Protein AF-0000000068227937 (afdb_homodimer)

Nearest PDB structures (foldseek):
  5ful-assembly1_A  TM=8.816E-01  e=3.698E-36  Mus musculus
  6sq3-assembly1_B  TM=8.822E-01  e=3.424E-33  Mus musculus
  5dst-assembly5_J  TM=8.594E-01  e=1.042E-31  Homo sapiens
  8dur-assembly2_B  TM=8.527E-01  e=2.329E-32  Naegleria fowleri
  6cu3-assembly3_C  TM=8.423E-01  e=3.794E-30  Naegleria fowleri

Structure (mmCIF, N/CA/C/O backbone):
data_AF-0000000068227937-model_v1
#
loop_
_entity.id
_entity.type
_entity.pdbx_description
1 polymer 'type I protein arginine methyltransferase'
#
loop_
_atom_site.group_PDB
_atom_site.id
_atom_site.type_symbol
_atom_site.label_atom_id
_atom_site.label_alt_id
_atom_site.label_comp_id
_atom_site.label_asym_id
_atom_site.label_entity_id
_atom_site.label_seq_id
_atom_site.pdbx_PDB_ins_code
_atom_site.Cartn_x
_atom_site.Cartn_y
_atom_site.Cartn_z
_atom_site.occupancy
_atom_site.B_iso_or_equiv
_atom_site.auth_seq_id
_atom_site.auth_comp_id
_atom_site.auth_asym_id
_atom_site.auth_atom_id
_atom_site.pdbx_PDB_model_num
ATOM 1 N N . MET A 1 1 ? -28.562 14.109 -34.844 1 21.22 1 MET A N 1
ATOM 2 C CA . MET A 1 1 ? -28.25 14.953 -33.688 1 21.22 1 MET A CA 1
ATOM 3 C C . MET A 1 1 ? -26.969 14.477 -33 1 21.22 1 MET A C 1
ATOM 5 O O . MET A 1 1 ? -26.875 13.312 -32.625 1 21.22 1 MET A O 1
ATOM 9 N N . GLU A 1 2 ? -25.75 14.891 -33.312 1 23.48 2 GLU A N 1
ATOM 10 C CA . GLU A 1 2 ? -24.375 14.461 -33.062 1 23.48 2 GLU A CA 1
ATOM 11 C C . GLU A 1 2 ? -24.016 14.5 -31.594 1 23.48 2 GLU A C 1
ATOM 13 O O . GLU A 1 2 ? -24.094 15.547 -30.953 1 23.48 2 GLU A O 1
ATOM 18 N N . VAL A 1 3 ? -24.453 13.461 -30.797 1 27.36 3 VAL A N 1
ATOM 19 C CA . VAL A 1 3 ? -24.312 13.398 -29.344 1 27.36 3 VAL A CA 1
ATOM 20 C C . VAL A 1 3 ? -22.875 13.711 -28.953 1 27.36 3 VAL A C 1
ATOM 22 O O . VAL A 1 3 ? -21.938 13.008 -29.359 1 27.36 3 VAL A O 1
ATOM 25 N N . ASP A 1 4 ? -22.453 14.938 -28.844 1 30.12 4 ASP A N 1
ATOM 26 C CA . ASP A 1 4 ? -21.141 15.438 -28.484 1 30.12 4 ASP A CA 1
ATOM 27 C C . ASP A 1 4 ? -20.594 14.734 -27.234 1 30.12 4 ASP A C 1
ATOM 29 O O . ASP A 1 4 ? -21.172 14.859 -26.156 1 30.12 4 ASP A O 1
ATOM 33 N N . SER A 1 5 ? -20.109 13.438 -27.172 1 32.94 5 SER A N 1
ATOM 34 C CA . SER A 1 5 ? -19.484 12.375 -26.391 1 32.94 5 SER A CA 1
ATOM 35 C C . SER A 1 5 ? -18.297 12.906 -25.609 1 32.94 5 SER A C 1
ATOM 37 O O . SER A 1 5 ? -17.141 12.648 -25.953 1 32.94 5 SER A O 1
ATOM 39 N N . VAL A 1 6 ? -18.25 14.148 -25.266 1 34.19 6 VAL A N 1
ATOM 40 C CA . VAL A 1 6 ? -17.219 14.797 -24.438 1 34.19 6 VAL A CA 1
ATOM 41 C C . VAL A 1 6 ? -16.875 13.898 -23.25 1 34.19 6 VAL A C 1
ATOM 43 O O . VAL A 1 6 ? -17.719 13.148 -22.766 1 34.19 6 VAL A O 1
ATOM 46 N N . ASP A 1 7 ? -15.375 13.953 -22.375 1 37.34 7 ASP A N 1
ATOM 47 C CA . ASP A 1 7 ? -14.336 13.312 -21.578 1 37.34 7 ASP A CA 1
ATOM 48 C C . ASP A 1 7 ? -14.797 13.086 -20.156 1 37.34 7 ASP A C 1
ATOM 50 O O . ASP A 1 7 ? -14.531 13.898 -19.266 1 37.34 7 ASP A O 1
ATOM 54 N N . ASN A 1 8 ? -15.75 12.789 -19.641 1 41 8 ASN A N 1
ATOM 55 C CA . ASN A 1 8 ? -16.328 12.32 -18.391 1 41 8 ASN A CA 1
ATOM 56 C C . ASN A 1 8 ? -15.492 11.219 -17.75 1 41 8 ASN A C 1
ATOM 58 O O . ASN A 1 8 ? -15.469 11.078 -16.531 1 41 8 ASN A O 1
ATOM 62 N N . SER A 1 9 ? -14.82 10.5 -18.531 1 44.72 9 SER A N 1
ATOM 63 C CA . SER A 1 9 ? -13.961 9.43 -18.031 1 44.72 9 SER A CA 1
ATOM 64 C C . SER A 1 9 ? -12.789 10 -17.25 1 44.72 9 SER A C 1
ATOM 66 O O . SER A 1 9 ? -12.414 9.469 -16.203 1 44.72 9 SER A O 1
ATOM 68 N N . ASP A 1 10 ? -12.219 11.102 -17.75 1 44.78 10 ASP A N 1
ATOM 69 C CA . ASP A 1 10 ? -11.07 11.719 -17.094 1 44.78 10 ASP A CA 1
ATOM 70 C C . ASP A 1 10 ? -11.477 12.367 -15.773 1 44.78 10 ASP A C 1
ATOM 72 O O . ASP A 1 10 ? -10.758 12.258 -14.773 1 44.78 10 ASP A O 1
ATOM 76 N N . MET A 1 11 ? -12.648 13.047 -15.766 1 45.34 11 MET A N 1
ATOM 77 C CA . MET A 1 11 ? -13.156 13.664 -14.547 1 45.34 11 MET A CA 1
ATOM 78 C C . MET A 1 11 ? -13.484 12.609 -13.5 1 45.34 11 MET A C 1
ATOM 80 O O . MET A 1 11 ? -13.203 12.789 -12.312 1 45.34 11 MET A O 1
ATOM 84 N N . TYR A 1 12 ? -14 11.484 -14.047 1 44.72 12 TYR A N 1
ATOM 85 C CA . TYR A 1 12 ? -14.367 10.398 -13.148 1 44.72 12 TYR A CA 1
ATOM 86 C C . TYR A 1 12 ? -13.125 9.758 -12.539 1 44.72 12 TYR A C 1
ATOM 88 O O . TYR A 1 12 ? -13.094 9.477 -11.344 1 44.72 12 TYR A O 1
ATOM 96 N N . PHE A 1 13 ? -12.148 9.562 -13.383 1 44.62 13 PHE A N 1
ATOM 97 C CA . PHE A 1 13 ? -10.906 9 -12.883 1 44.62 13 PHE A CA 1
ATOM 98 C C . PHE A 1 13 ? -10.242 9.945 -11.891 1 44.62 13 PHE A C 1
ATOM 100 O O . PHE A 1 13 ? -9.75 9.523 -10.844 1 44.62 13 PHE A O 1
ATOM 107 N N . GLN A 1 14 ? -10.164 11.266 -12.234 1 53.16 14 GLN A N 1
ATOM 108 C CA . GLN A 1 14 ? -9.602 12.234 -11.305 1 53.16 14 GLN A CA 1
ATOM 109 C C . GLN A 1 14 ? -10.391 12.266 -9.992 1 53.16 14 GLN A C 1
ATOM 111 O O . GLN A 1 14 ? -9.805 12.32 -8.914 1 53.16 14 GLN A O 1
ATOM 116 N N . SER A 1 15 ? -11.695 11.812 -10.234 1 64.44 15 SER A N 1
ATOM 117 C CA . SER A 1 15 ? -12.602 11.852 -9.094 1 64.44 15 SER A CA 1
ATOM 118 C C . SER A 1 15 ? -12.391 10.641 -8.188 1 64.44 15 SER A C 1
ATOM 120 O O . SER A 1 15 ? -12.328 10.781 -6.961 1 64.44 15 SER A O 1
ATOM 122 N N . TYR A 1 16 ? -12.07 9.523 -8.867 1 64.31 16 TYR A N 1
ATOM 123 C CA . TYR A 1 16 ? -11.875 8.328 -8.055 1 64.31 16 TYR A CA 1
ATOM 124 C C . TYR A 1 16 ? -10.531 8.367 -7.332 1 64.31 16 TYR A C 1
ATOM 126 O O . TYR A 1 16 ? -10.445 8.031 -6.148 1 64.31 16 TYR A O 1
ATOM 134 N N . GLU A 1 17 ? -9.531 8.773 -8.047 1 70.31 17 GLU A N 1
ATOM 135 C CA . GLU A 1 17 ? -8.219 8.906 -7.426 1 70.31 17 GLU A CA 1
ATOM 136 C C . GLU A 1 17 ? -8.258 9.875 -6.25 1 70.31 17 GLU A C 1
ATOM 138 O O . GLU A 1 17 ? -7.637 9.625 -5.215 1 70.31 17 GLU A O 1
ATOM 143 N N . ASP A 1 18 ? -9.086 10.703 -6.457 1 82.69 18 ASP A N 1
ATOM 144 C CA . ASP A 1 18 ? -9.234 11.688 -5.391 1 82.69 18 ASP A CA 1
ATOM 145 C C . ASP A 1 18 ? -9.914 11.07 -4.172 1 82.69 18 ASP A C 1
ATOM 147 O O . ASP A 1 18 ? -9.492 11.305 -3.035 1 82.69 18 ASP A O 1
ATOM 151 N N . LEU A 1 19 ? -10.867 10.188 -4.465 1 90.62 19 LEU A N 1
ATOM 152 C CA . LEU A 1 19 ? -11.586 9.562 -3.357 1 90.62 19 LEU A CA 1
ATOM 153 C C . LEU A 1 19 ? -10.664 8.633 -2.576 1 90.62 19 LEU A C 1
ATOM 155 O O . LEU A 1 19 ? -10.695 8.602 -1.345 1 90.62 19 LEU A O 1
ATOM 159 N N . GLU A 1 20 ? -9.82 7.992 -3.322 1 90.88 20 GLU A N 1
ATOM 160 C CA . GLU A 1 20 ? -8.914 7.047 -2.678 1 90.88 20 GLU A CA 1
ATOM 161 C C . GLU A 1 20 ? -7.875 7.773 -1.826 1 90.88 20 GLU A C 1
ATOM 163 O O . GLU A 1 20 ? -7.477 7.277 -0.768 1 90.88 20 GLU A O 1
ATOM 168 N N . ILE A 1 21 ? -7.5 8.875 -2.254 1 91.44 21 ILE A N 1
ATOM 169 C CA . ILE A 1 21 ? -6.535 9.672 -1.502 1 91.44 21 ILE A CA 1
ATOM 170 C C . ILE A 1 21 ? -7.168 10.148 -0.195 1 91.44 21 ILE A C 1
ATOM 172 O O . ILE A 1 21 ? -6.551 10.055 0.869 1 91.44 21 ILE A O 1
ATOM 176 N N . HIS A 1 22 ? -8.336 10.609 -0.252 1 95 22 HIS A N 1
ATOM 177 C CA . HIS A 1 22 ? -9.016 11.078 0.951 1 95 22 HIS A CA 1
ATOM 178 C C . HIS A 1 22 ? -9.336 9.914 1.885 1 95 22 HIS A C 1
ATOM 180 O O . HIS A 1 22 ? -9.289 10.062 3.107 1 95 22 HIS A O 1
ATOM 186 N N . LYS A 1 23 ? -9.711 8.773 1.272 1 95.94 23 LYS A N 1
ATOM 187 C CA . LYS A 1 23 ? -9.914 7.578 2.088 1 95.94 23 LYS A CA 1
ATOM 188 C C . LYS A 1 23 ? -8.664 7.25 2.9 1 95.94 23 LYS A C 1
ATOM 190 O O . LYS A 1 23 ? -8.75 6.992 4.102 1 95.94 23 LYS A O 1
ATOM 195 N N . LEU A 1 24 ? -7.582 7.32 2.25 1 94.94 24 LEU A N 1
ATOM 196 C CA . LEU A 1 24 ? -6.305 7.043 2.9 1 94.94 24 LEU A CA 1
ATOM 197 C C . LEU A 1 24 ? -6.062 8.016 4.051 1 94.94 24 LEU A C 1
ATOM 199 O O . LEU A 1 24 ? -5.68 7.598 5.148 1 94.94 24 LEU A O 1
ATOM 203 N N . MET A 1 25 ? -6.328 9.266 3.852 1 95.94 25 MET A N 1
ATOM 204 C CA . MET A 1 25 ? -6.086 10.289 4.867 1 95.94 25 MET A CA 1
ATOM 205 C C . MET A 1 25 ? -7.059 10.141 6.031 1 95.94 25 MET A C 1
ATOM 207 O O . MET A 1 25 ? -6.668 10.266 7.191 1 95.94 25 MET A O 1
ATOM 211 N N . LEU A 1 26 ? -8.273 9.898 5.734 1 97.75 26 LEU A N 1
ATOM 212 C CA . LEU A 1 26 ? -9.32 9.805 6.746 1 97.75 26 LEU A CA 1
ATOM 213 C C . LEU A 1 26 ? -9.117 8.562 7.617 1 97.75 26 LEU A C 1
ATOM 215 O O . LEU A 1 26 ? -9.555 8.531 8.773 1 97.75 26 LEU A O 1
ATOM 219 N N . LYS A 1 27 ? -8.406 7.574 7.066 1 96.88 27 LYS A N 1
ATOM 220 C CA . LYS A 1 27 ? -8.148 6.355 7.828 1 96.88 27 LYS A CA 1
ATOM 221 C C . LYS A 1 27 ? -6.898 6.5 8.688 1 96.88 27 LYS A C 1
ATOM 223 O O . LYS A 1 27 ? -6.598 5.629 9.508 1 96.88 27 LYS A O 1
ATOM 228 N N . ASP A 1 28 ? -6.188 7.547 8.57 1 97.75 28 ASP A N 1
ATOM 229 C CA . ASP A 1 28 ? -5.012 7.84 9.391 1 97.75 28 ASP A CA 1
ATOM 230 C C . ASP A 1 28 ? -5.422 8.383 10.758 1 97.75 28 ASP A C 1
ATOM 232 O O . ASP A 1 28 ? -5.523 9.594 10.945 1 97.75 28 ASP A O 1
ATOM 236 N N . SER A 1 29 ? -5.543 7.48 11.68 1 96.88 29 SER A N 1
ATOM 237 C CA . SER A 1 29 ? -6.059 7.859 12.992 1 96.88 29 SER A CA 1
ATOM 238 C C . SER A 1 29 ? -5.074 8.75 13.734 1 96.88 29 SER A C 1
ATOM 240 O O . SER A 1 29 ? -5.48 9.609 14.523 1 96.88 29 SER A O 1
ATOM 242 N N . MET A 1 30 ? -3.789 8.586 13.5 1 97.69 30 MET A N 1
ATOM 243 C CA . MET A 1 30 ? -2.793 9.422 14.172 1 97.69 30 MET A CA 1
ATOM 244 C C . MET A 1 30 ? -2.947 10.883 13.758 1 97.69 30 MET A C 1
ATOM 246 O O . MET A 1 30 ? -2.918 11.773 14.602 1 97.69 30 MET A O 1
ATOM 250 N N . ARG A 1 31 ? -3.096 11.055 12.5 1 97.88 31 ARG A N 1
ATOM 251 C CA . ARG A 1 31 ? -3.336 12.391 11.969 1 97.88 31 ARG A CA 1
ATOM 252 C C . ARG A 1 31 ? -4.617 12.992 12.539 1 97.88 31 ARG A C 1
ATOM 254 O O . ARG A 1 31 ? -4.602 14.094 13.094 1 97.88 31 ARG A O 1
ATOM 261 N N . ASN A 1 32 ? -5.73 12.258 12.43 1 98.25 32 ASN A N 1
ATOM 262 C CA . ASN A 1 32 ? -7.039 12.75 12.836 1 98.25 32 ASN A CA 1
ATOM 263 C C . ASN A 1 32 ? -7.074 13.086 14.32 1 98.25 32 ASN A C 1
ATOM 265 O O . ASN A 1 32 ? -7.551 14.156 14.711 1 98.25 32 ASN A O 1
ATOM 269 N N . ASN A 1 33 ? -6.5 12.25 15.086 1 97.88 33 ASN A N 1
ATOM 270 C CA . ASN A 1 33 ? -6.562 12.414 16.531 1 97.88 33 ASN A CA 1
ATOM 271 C C . ASN A 1 33 ? -5.668 13.555 17 1 97.88 33 ASN A C 1
ATOM 273 O O . ASN A 1 33 ? -5.98 14.227 17.984 1 97.88 33 ASN A O 1
ATOM 277 N N . ALA A 1 34 ? -4.574 13.734 16.312 1 98.38 34 ALA A N 1
ATOM 278 C CA . ALA A 1 34 ? -3.723 14.867 16.672 1 98.38 34 ALA A CA 1
ATOM 279 C C . ALA A 1 34 ? -4.453 16.188 16.469 1 98.38 34 ALA A C 1
ATOM 281 O O . ALA A 1 34 ? -4.453 17.047 17.344 1 98.38 34 ALA A O 1
ATOM 282 N N . TYR A 1 35 ? -5.094 16.359 15.367 1 98.62 35 TYR A N 1
ATOM 283 C CA . TYR A 1 35 ? -5.863 17.578 15.094 1 98.62 35 TYR A CA 1
ATOM 284 C C . TYR A 1 35 ? -7.02 17.719 16.078 1 98.62 35 TYR A C 1
ATOM 286 O O . TYR A 1 35 ? -7.242 18.797 16.641 1 98.62 35 TYR A O 1
ATOM 294 N N . ARG A 1 36 ? -7.742 16.641 16.25 1 98.44 36 ARG A N 1
ATOM 295 C CA . ARG A 1 36 ? -8.891 16.672 17.156 1 98.44 36 ARG A CA 1
ATOM 296 C C . ARG A 1 36 ? -8.469 17.062 18.562 1 98.44 36 ARG A C 1
ATOM 298 O O . ARG A 1 36 ? -9.07 17.938 19.172 1 98.44 36 ARG A O 1
ATOM 305 N N . LYS A 1 37 ? -7.41 16.391 19.047 1 97.31 37 LYS A N 1
ATOM 306 C CA . LYS A 1 37 ? -6.91 16.688 20.391 1 97.31 37 LYS A CA 1
ATOM 307 C C . LYS A 1 37 ? -6.465 18.141 20.516 1 97.31 37 LYS A C 1
ATOM 309 O O . LYS A 1 37 ? -6.781 18.812 21.484 1 97.31 37 LYS A O 1
ATOM 314 N N . ALA A 1 38 ? -5.727 18.594 19.547 1 97.88 38 ALA A N 1
ATOM 315 C CA . ALA A 1 38 ? -5.246 19.969 19.562 1 97.88 38 ALA A CA 1
ATOM 316 C C . ALA A 1 38 ? -6.41 20.953 19.625 1 97.88 38 ALA A C 1
ATOM 318 O O . ALA A 1 38 ? -6.355 21.953 20.359 1 97.88 38 ALA A O 1
ATOM 319 N N . ILE A 1 39 ? -7.43 20.703 18.859 1 97.94 39 ILE A N 1
ATOM 320 C CA . ILE A 1 39 ? -8.586 21.594 18.781 1 97.94 39 ILE A CA 1
ATOM 321 C C . ILE A 1 39 ? -9.359 21.547 20.109 1 97.94 39 ILE A C 1
ATOM 323 O O . ILE A 1 39 ? -9.75 22.578 20.641 1 97.94 39 ILE A O 1
ATOM 327 N N . ILE A 1 40 ? -9.508 20.375 20.688 1 96.56 40 ILE A N 1
ATOM 328 C CA . ILE A 1 40 ? -10.195 20.219 21.969 1 96.56 40 ILE A CA 1
ATOM 329 C C . ILE A 1 40 ? -9.398 20.922 23.078 1 96.56 40 ILE A C 1
ATOM 331 O O . ILE A 1 40 ? -9.969 21.641 23.891 1 96.56 40 ILE A O 1
ATOM 335 N N . ASP A 1 41 ? -8.094 20.719 23.031 1 95.25 41 ASP A N 1
ATOM 336 C CA . ASP A 1 41 ? -7.223 21.297 24.031 1 95.25 41 ASP A CA 1
ATOM 337 C C . ASP A 1 41 ? -7.281 22.828 23.984 1 95.25 41 ASP A C 1
ATOM 339 O O . ASP A 1 41 ? -6.957 23.5 24.969 1 95.25 41 ASP A O 1
ATOM 343 N N . ASN A 1 42 ? -7.699 23.391 22.891 1 95.94 42 ASN A N 1
ATOM 344 C CA . ASN A 1 42 ? -7.766 24.844 22.734 1 95.94 42 ASN A CA 1
ATOM 345 C C . ASN A 1 42 ? -9.203 25.328 22.594 1 95.94 42 ASN A C 1
ATOM 347 O O . ASN A 1 42 ? -9.461 26.328 21.922 1 95.94 42 ASN A O 1
ATOM 351 N N . GLN A 1 43 ? -10.055 24.578 23.125 1 95.88 43 GLN A N 1
ATOM 352 C CA . GLN A 1 43 ? -11.477 24.859 23.031 1 95.88 43 GLN A CA 1
ATOM 353 C C . GLN A 1 43 ? -11.797 26.281 23.5 1 95.88 43 GLN A C 1
ATOM 355 O O . GLN A 1 43 ? -12.641 26.969 22.922 1 95.88 43 GLN A O 1
ATOM 360 N N . GLU A 1 44 ? -11.156 26.75 24.516 1 93.5 44 GLU A N 1
ATOM 361 C CA . GLU A 1 44 ? -11.43 28.062 25.094 1 93.5 44 GLU A CA 1
ATOM 362 C C . GLU A 1 44 ? -11.117 29.172 24.094 1 93.5 44 GLU A C 1
ATOM 364 O O . GLU A 1 44 ? -11.773 30.219 24.094 1 93.5 44 GLU A O 1
ATOM 369 N N . ASP A 1 45 ? -10.258 28.906 23.234 1 94.56 45 ASP A N 1
ATOM 370 C CA . ASP A 1 45 ? -9.836 29.906 22.25 1 94.56 45 ASP A CA 1
ATOM 371 C C . ASP A 1 45 ? -10.641 29.781 20.953 1 94.56 45 ASP A C 1
ATOM 373 O O . ASP A 1 45 ? -10.547 30.641 20.078 1 94.56 45 ASP A O 1
ATOM 377 N N . LEU A 1 46 ? -11.477 28.734 20.859 1 97.25 46 LEU A N 1
ATOM 378 C CA . LEU A 1 46 ? -12.188 28.484 19.625 1 97.25 46 LEU A CA 1
ATOM 379 C C . LEU A 1 46 ? -13.695 28.656 19.812 1 97.25 46 LEU A C 1
ATOM 381 O O . LEU A 1 46 ? -14.414 28.984 18.875 1 97.25 46 LEU A O 1
ATOM 385 N N . LYS A 1 47 ? -14.125 28.422 21.062 1 97.81 47 LYS A N 1
ATOM 386 C CA . LYS A 1 47 ? -15.555 28.531 21.359 1 97.81 47 LYS A CA 1
ATOM 387 C C . LYS A 1 47 ? -16.047 29.953 21.109 1 97.81 47 LYS A C 1
ATOM 389 O O . LYS A 1 47 ? -15.445 30.922 21.578 1 97.81 47 LYS A O 1
ATOM 394 N N . GLY A 1 48 ? -17.109 30.047 20.359 1 98.44 48 GLY A N 1
ATOM 395 C CA . GLY A 1 48 ? -17.688 31.344 20.047 1 98.44 48 GLY A CA 1
ATOM 396 C C . GLY A 1 48 ? -16.844 32.156 19.078 1 98.44 48 GLY A C 1
ATOM 397 O O . GLY A 1 48 ? -17.094 33.344 18.875 1 98.44 48 GLY A O 1
ATOM 398 N N . LYS A 1 49 ? -15.883 31.594 18.484 1 98.44 49 LYS A N 1
ATOM 399 C CA . LYS A 1 49 ? -14.945 32.312 17.625 1 98.44 49 LYS A CA 1
ATOM 400 C C . LYS A 1 49 ? -15.141 31.922 16.156 1 98.44 49 LYS A C 1
ATOM 402 O O . LYS A 1 49 ? -15.961 31.047 15.852 1 98.44 49 LYS A O 1
ATOM 407 N N . ILE A 1 50 ? -14.445 32.656 15.281 1 98.81 50 ILE A N 1
ATOM 408 C CA . ILE A 1 50 ? -14.5 32.406 13.844 1 98.81 50 ILE A CA 1
ATOM 409 C C . ILE A 1 50 ? -13.227 31.719 13.383 1 98.81 50 ILE A C 1
ATOM 411 O O . ILE A 1 50 ? -12.117 32.156 13.695 1 98.81 50 ILE A O 1
ATOM 415 N N . VAL A 1 51 ? -13.43 30.578 12.641 1 98.88 51 VAL A N 1
ATOM 416 C CA . VAL A 1 51 ? -12.297 29.766 12.203 1 98.88 51 VAL A CA 1
ATOM 417 C C . VAL A 1 51 ? -12.273 29.672 10.68 1 98.88 51 VAL A C 1
ATOM 419 O O . VAL A 1 51 ? -13.328 29.594 10.047 1 98.88 51 VAL A O 1
ATOM 422 N N . LEU A 1 52 ? -11.086 29.75 10.133 1 98.88 52 LEU A N 1
ATOM 423 C CA . LEU A 1 52 ? -10.859 29.5 8.711 1 98.88 52 LEU A CA 1
ATOM 424 C C . LEU A 1 52 ? -10.156 28.172 8.484 1 98.88 52 LEU A C 1
ATOM 426 O O . LEU A 1 52 ? -9.039 27.969 8.961 1 98.88 52 LEU A O 1
ATOM 430 N N . ASP A 1 53 ? -10.812 27.234 7.82 1 98.88 53 ASP A N 1
ATOM 431 C CA . ASP A 1 53 ? -10.25 25.938 7.422 1 98.88 53 ASP A CA 1
ATOM 432 C C . ASP A 1 53 ? -9.719 25.984 5.992 1 98.88 53 ASP A C 1
ATOM 434 O O . ASP A 1 53 ? -10.492 25.938 5.035 1 98.88 53 ASP A O 1
ATOM 438 N N . VAL A 1 54 ? -8.367 26.062 5.871 1 98.31 54 VAL A N 1
ATOM 439 C CA . VAL A 1 54 ? -7.711 26.219 4.574 1 98.31 54 VAL A CA 1
ATOM 440 C C . VAL A 1 54 ? -7.465 24.844 3.961 1 98.31 54 VAL A C 1
ATOM 442 O O . VAL A 1 54 ? -6.738 24.016 4.527 1 98.31 54 VAL A O 1
ATOM 445 N N . GLY A 1 55 ? -7.988 24.641 2.74 1 96.94 55 GLY A N 1
ATOM 446 C CA . GLY A 1 55 ? -7.945 23.297 2.178 1 96.94 55 GLY A CA 1
ATOM 447 C C . GLY A 1 55 ? -8.758 22.297 2.969 1 96.94 55 GLY A C 1
ATOM 448 O O . GLY A 1 55 ? -8.234 21.281 3.428 1 96.94 55 GLY A O 1
ATOM 449 N N . ALA A 1 56 ? -10.016 22.531 2.988 1 97.88 56 ALA A N 1
ATOM 450 C CA . ALA A 1 56 ? -10.875 21.844 3.951 1 97.88 56 ALA A CA 1
ATOM 451 C C . ALA A 1 56 ? -11.055 20.375 3.576 1 97.88 56 ALA A C 1
ATOM 453 O O . ALA A 1 56 ? -11.406 19.547 4.426 1 97.88 56 ALA A O 1
ATOM 454 N N . GLY A 1 57 ? -10.844 20.047 2.285 1 96.12 57 GLY A N 1
ATOM 455 C CA . GLY A 1 57 ? -11.055 18.672 1.853 1 96.12 57 GLY A CA 1
ATOM 456 C C . GLY A 1 57 ? -12.453 18.172 2.131 1 96.12 57 GLY A C 1
ATOM 457 O O . GLY A 1 57 ? -13.438 18.781 1.719 1 96.12 57 GLY A O 1
ATOM 458 N N . THR A 1 58 ? -12.508 17.125 2.953 1 97.31 58 THR A N 1
ATOM 459 C CA . THR A 1 58 ? -13.797 16.516 3.26 1 97.31 58 THR A CA 1
ATOM 460 C C . THR A 1 58 ? -14.492 17.25 4.398 1 97.31 58 THR A C 1
ATOM 462 O O . THR A 1 58 ? -15.633 16.938 4.738 1 97.31 58 THR A O 1
ATOM 465 N N . GLY A 1 59 ? -13.844 18.156 5.035 1 98.38 59 GLY A N 1
ATOM 466 C CA . GLY A 1 59 ? -14.445 19 6.051 1 98.38 59 GLY A CA 1
ATOM 467 C C . GLY A 1 59 ? -14.266 18.469 7.457 1 98.38 59 GLY A C 1
ATOM 468 O O . GLY A 1 59 ? -14.883 18.969 8.398 1 98.38 59 GLY A O 1
ATOM 469 N N . ILE A 1 60 ? -13.398 17.453 7.668 1 98.69 60 ILE A N 1
ATOM 470 C CA . ILE A 1 60 ? -13.281 16.812 8.977 1 98.69 60 ILE A CA 1
ATOM 471 C C . ILE A 1 60 ? -12.766 17.828 10 1 98.69 60 ILE A C 1
ATOM 473 O O . ILE A 1 60 ? -13.273 17.891 11.125 1 98.69 60 ILE A O 1
ATOM 477 N N . LEU A 1 61 ? -11.82 18.641 9.68 1 98.81 61 LEU A N 1
ATOM 478 C CA . LEU A 1 61 ? -11.297 19.625 10.617 1 98.81 61 LEU A CA 1
ATOM 479 C C . LEU A 1 61 ? -12.344 20.688 10.938 1 98.81 61 LEU A C 1
ATOM 481 O O . LEU A 1 61 ? -12.43 21.156 12.07 1 98.81 61 LEU A O 1
ATOM 485 N N . SER A 1 62 ? -13.086 21.109 9.914 1 98.94 62 SER A N 1
ATOM 486 C CA . SER A 1 62 ? -14.172 22.062 10.109 1 98.94 62 SER A CA 1
ATOM 487 C C . SER A 1 62 ? -15.164 21.562 11.156 1 98.94 62 SER A C 1
ATOM 489 O O . SER A 1 62 ? -15.586 22.312 12.031 1 98.94 62 SER A O 1
ATOM 491 N N . VAL A 1 63 ? -15.477 20.266 11.062 1 98.94 63 VAL A N 1
ATOM 492 C CA . VAL A 1 63 ? -16.422 19.672 11.992 1 98.94 63 VAL A CA 1
ATOM 493 C C . VAL A 1 63 ? -15.828 19.641 13.398 1 98.94 63 VAL A C 1
ATOM 495 O O . VAL A 1 63 ? -16.516 19.938 14.383 1 98.94 63 VAL A O 1
ATOM 498 N N . TYR A 1 64 ? -14.5 19.297 13.523 1 98.88 64 TYR A N 1
ATOM 499 C CA . TYR A 1 64 ? -13.844 19.344 14.82 1 98.88 64 TYR A CA 1
ATOM 500 C C . TYR A 1 64 ? -14 20.719 15.461 1 98.88 64 TYR A C 1
ATOM 502 O O . TYR A 1 64 ? -14.328 20.812 16.656 1 98.88 64 TYR A O 1
ATOM 510 N N . CYS A 1 65 ? -13.805 21.781 14.672 1 98.88 65 CYS A N 1
ATOM 511 C CA . CYS A 1 65 ? -13.906 23.141 15.18 1 98.88 65 CYS A CA 1
ATOM 512 C C . CYS A 1 65 ? -15.328 23.469 15.602 1 98.88 65 CYS A C 1
ATOM 514 O O . CYS A 1 65 ? -15.547 24.078 16.656 1 98.88 65 CYS A O 1
ATOM 516 N N . ALA A 1 66 ? -16.281 23.062 14.797 1 98.94 66 ALA A N 1
ATOM 517 C CA . ALA A 1 66 ? -17.688 23.281 15.133 1 98.94 66 ALA A CA 1
ATOM 518 C C . ALA A 1 66 ? -18.062 22.547 16.422 1 98.94 66 ALA A C 1
ATOM 520 O O . ALA A 1 66 ? -18.797 23.078 17.25 1 98.94 66 ALA A O 1
ATOM 521 N N . GLN A 1 67 ? -17.562 21.359 16.609 1 98.81 67 GLN A N 1
ATOM 522 C CA . GLN A 1 67 ? -17.875 20.516 17.75 1 98.81 67 GLN A CA 1
ATOM 523 C C . GLN A 1 67 ? -17.422 21.172 19.062 1 98.81 67 GLN A C 1
ATOM 525 O O . GLN A 1 67 ? -18.047 20.953 20.109 1 98.81 67 GLN A O 1
ATOM 530 N N . VAL A 1 68 ? -16.375 22 18.984 1 98.31 68 VAL A N 1
ATOM 531 C CA . VAL A 1 68 ? -15.883 22.609 20.219 1 98.31 68 VAL A CA 1
ATOM 532 C C . VAL A 1 68 ? -16.531 23.984 20.406 1 98.31 68 VAL A C 1
ATOM 534 O O . VAL A 1 68 ? -16.172 24.719 21.328 1 98.31 68 VAL A O 1
ATOM 537 N N . GLY A 1 69 ? -17.391 24.359 19.484 1 98.62 69 GLY A N 1
ATOM 538 C CA . GLY A 1 69 ? -18.234 25.516 19.766 1 98.62 69 GLY A CA 1
ATOM 539 C C . GLY A 1 69 ? -17.875 26.719 18.938 1 98.62 69 GLY A C 1
ATOM 540 O O . GLY A 1 69 ? -18.25 27.844 19.266 1 98.62 69 GLY A O 1
ATOM 541 N N . ALA A 1 70 ? -17.125 26.578 17.891 1 98.81 70 ALA A N 1
ATOM 542 C CA . ALA A 1 70 ? -16.891 27.703 16.984 1 98.81 70 ALA A CA 1
ATOM 543 C C . ALA A 1 70 ? -18.203 28.328 16.547 1 98.81 70 ALA A C 1
ATOM 545 O O . ALA A 1 70 ? -19.172 27.625 16.266 1 98.81 70 ALA A O 1
ATOM 546 N N . LYS A 1 71 ? -18.219 29.625 16.484 1 98.56 71 LYS A N 1
ATOM 547 C CA . LYS A 1 71 ? -19.406 30.359 16.031 1 98.56 71 LYS A CA 1
ATOM 548 C C . LYS A 1 71 ? -19.594 30.219 14.523 1 98.56 71 LYS A C 1
ATOM 550 O O . LYS A 1 71 ? -20.719 30.125 14.039 1 98.56 71 LYS A O 1
ATOM 555 N N . LYS A 1 72 ? -18.531 30.281 13.875 1 98.81 72 LYS A N 1
ATOM 556 C CA . LYS A 1 72 ? -18.5 30.219 12.422 1 98.81 72 LYS A CA 1
ATOM 557 C C . LYS A 1 72 ? -17.219 29.562 11.93 1 98.81 72 LYS A C 1
ATOM 559 O O . LYS A 1 72 ? -16.141 29.812 12.477 1 98.81 72 LYS A O 1
ATOM 564 N N . VAL A 1 73 ? -17.375 28.656 10.953 1 98.94 73 VAL A N 1
ATOM 565 C CA . VAL A 1 73 ? -16.234 28.047 10.281 1 98.94 73 VAL A CA 1
ATOM 566 C C . VAL A 1 73 ? -16.344 28.25 8.773 1 98.94 73 VAL A C 1
ATOM 568 O O . VAL A 1 73 ? -17.312 27.828 8.148 1 98.94 73 VAL A O 1
ATOM 571 N N . TYR A 1 74 ? -15.414 28.984 8.195 1 98.88 74 TYR A N 1
ATOM 572 C CA . TYR A 1 74 ? -15.281 29.031 6.742 1 98.88 74 TYR A CA 1
ATOM 573 C C . TYR A 1 74 ? -14.414 27.891 6.227 1 98.88 74 TYR A C 1
ATOM 575 O O . TYR A 1 74 ? -13.203 27.859 6.461 1 98.88 74 TYR A O 1
ATOM 583 N N . ALA A 1 75 ? -15.039 26.938 5.566 1 98.81 75 ALA A N 1
ATOM 584 C CA . ALA A 1 75 ? -14.328 25.797 4.973 1 98.81 75 ALA A CA 1
ATOM 585 C C . ALA A 1 75 ? -14.023 26.062 3.5 1 98.81 75 ALA A C 1
ATOM 587 O O . ALA A 1 75 ? -14.898 25.906 2.645 1 98.81 75 ALA A O 1
ATOM 588 N N . VAL A 1 76 ? -12.766 26.344 3.203 1 98.5 76 VAL A N 1
ATOM 589 C CA . VAL A 1 76 ? -12.398 26.734 1.846 1 98.5 76 VAL A CA 1
ATOM 590 C C . VAL A 1 76 ? -11.758 25.547 1.121 1 98.5 76 VAL A C 1
ATOM 592 O O . VAL A 1 76 ? -10.766 24.984 1.594 1 98.5 76 VAL A O 1
ATOM 595 N N . GLU A 1 77 ? -12.312 25.172 0.049 1 96.81 77 GLU A N 1
ATOM 596 C CA . GLU A 1 77 ? -11.844 24.062 -0.764 1 96.81 77 GLU A CA 1
ATOM 597 C C . GLU A 1 77 ? -11.984 24.359 -2.252 1 96.81 77 GLU A C 1
ATOM 599 O O . GLU A 1 77 ? -13.078 24.672 -2.73 1 96.81 77 GLU A O 1
ATOM 604 N N . ALA A 1 78 ? -10.836 24.203 -2.945 1 94.56 78 ALA A N 1
ATOM 605 C CA . ALA A 1 78 ? -10.812 24.578 -4.359 1 94.56 78 ALA A CA 1
ATOM 606 C C . ALA A 1 78 ? -11.289 23.422 -5.234 1 94.56 78 ALA A C 1
ATOM 608 O O . ALA A 1 78 ? -11.867 23.641 -6.305 1 94.56 78 ALA A O 1
ATOM 609 N N . SER A 1 79 ? -11.016 22.219 -4.836 1 91.94 79 SER A N 1
ATOM 610 C CA . SER A 1 79 ? -11.352 21.062 -5.66 1 91.94 79 SER A CA 1
ATOM 611 C C . SER A 1 79 ? -12.82 20.688 -5.512 1 91.94 79 SER A C 1
ATOM 613 O O . SER A 1 79 ? -13.539 21.266 -4.695 1 91.94 79 SER A O 1
ATOM 615 N N . GLU A 1 80 ? -13.234 19.734 -6.234 1 93.31 80 GLU A N 1
ATOM 616 C CA . GLU A 1 80 ? -14.625 19.281 -6.211 1 93.31 80 GLU A CA 1
ATOM 617 C C . GLU A 1 80 ? -14.945 18.578 -4.898 1 93.31 80 GLU A C 1
ATOM 619 O O . GLU A 1 80 ? -16.109 18.297 -4.609 1 93.31 80 GLU A O 1
ATOM 624 N N . THR A 1 81 ? -13.992 18.406 -4.078 1 94.44 81 THR A N 1
ATOM 625 C CA . THR A 1 81 ? -14.188 17.766 -2.789 1 94.44 81 THR A CA 1
ATOM 626 C C . THR A 1 81 ? -15.055 18.625 -1.873 1 94.44 81 THR A C 1
ATOM 628 O O . THR A 1 81 ? -15.57 18.125 -0.866 1 94.44 81 THR A O 1
ATOM 631 N N . TYR A 1 82 ? -15.289 19.891 -2.264 1 96.06 82 TYR A N 1
ATOM 632 C CA . TYR A 1 82 ? -16.141 20.766 -1.474 1 96.06 82 TYR A CA 1
ATOM 633 C C . TYR A 1 82 ? -17.531 20.188 -1.296 1 96.06 82 TYR A C 1
ATOM 635 O O . TYR A 1 82 ? -18.172 20.406 -0.268 1 96.06 82 TYR A O 1
ATOM 643 N N . ASN A 1 83 ? -18 19.375 -2.275 1 95.88 83 ASN A N 1
ATOM 644 C CA . ASN A 1 83 ? -19.312 18.75 -2.189 1 95.88 83 ASN A CA 1
ATOM 645 C C . ASN A 1 83 ? -19.391 17.781 -1.019 1 95.88 83 ASN A C 1
ATOM 647 O O . ASN A 1 83 ? -20.422 17.656 -0.372 1 95.88 83 ASN A O 1
ATOM 651 N N . ILE A 1 84 ? -18.328 17.125 -0.805 1 96.31 84 ILE A N 1
ATOM 652 C CA . ILE A 1 84 ? -18.266 16.188 0.308 1 96.31 84 ILE A CA 1
ATOM 653 C C . ILE A 1 84 ? -18.281 16.953 1.63 1 96.31 84 ILE A C 1
ATOM 655 O O . ILE A 1 84 ? -18.938 16.531 2.588 1 96.31 84 ILE A O 1
ATOM 659 N N . ALA A 1 85 ? -17.578 18.078 1.682 1 97.81 85 ALA A N 1
ATOM 660 C CA . ALA A 1 85 ? -17.547 18.906 2.887 1 97.81 85 ALA A CA 1
ATOM 661 C C . ALA A 1 85 ? -18.953 19.391 3.246 1 97.81 85 ALA A C 1
ATOM 663 O O . ALA A 1 85 ? -19.312 19.438 4.422 1 97.81 85 ALA A O 1
ATOM 664 N N . LEU A 1 86 ? -19.703 19.766 2.219 1 98.31 86 LEU A N 1
ATOM 665 C CA . LEU A 1 86 ? -21.078 20.188 2.43 1 98.31 86 LEU A CA 1
ATOM 666 C C . LEU A 1 86 ? -21.891 19.094 3.1 1 98.31 86 LEU A C 1
ATOM 668 O O . LEU A 1 86 ? -22.594 19.344 4.09 1 98.31 86 LEU A O 1
ATOM 672 N N . GLU A 1 87 ? -21.797 17.891 2.596 1 98 87 GLU A N 1
ATOM 673 C CA . GLU A 1 87 ? -22.547 16.766 3.125 1 98 87 GLU A CA 1
ATOM 674 C C . GLU A 1 87 ? -22.078 16.391 4.531 1 98 87 GLU A C 1
ATOM 676 O O . GLU A 1 87 ? -22.891 16.047 5.391 1 98 87 GLU A O 1
ATOM 681 N N . THR A 1 88 ? -20.766 16.453 4.742 1 98.31 88 THR A N 1
ATOM 682 C CA . THR A 1 88 ? -20.203 16.156 6.055 1 98.31 88 THR A CA 1
ATOM 683 C C . THR A 1 88 ? -20.719 17.125 7.105 1 98.31 88 THR A C 1
ATOM 685 O O . THR A 1 88 ? -21.109 16.734 8.203 1 98.31 88 THR A O 1
ATOM 688 N N . ALA A 1 89 ? -20.734 18.422 6.781 1 98.75 89 ALA A N 1
ATOM 689 C CA . ALA A 1 89 ? -21.266 19.438 7.695 1 98.75 89 ALA A CA 1
ATOM 690 C C . ALA A 1 89 ? -22.719 19.156 8.039 1 98.75 89 ALA A C 1
ATOM 692 O O . ALA A 1 89 ? -23.109 19.188 9.203 1 98.75 89 ALA A O 1
ATOM 693 N N . LYS A 1 90 ? -23.469 18.812 7.023 1 98.44 90 LYS A N 1
ATOM 694 C CA . LYS A 1 90 ? -24.891 18.547 7.176 1 98.44 90 LYS A CA 1
ATOM 695 C C . LYS A 1 90 ? -25.141 17.312 8.039 1 98.44 90 LYS A C 1
ATOM 697 O O . LYS A 1 90 ? -25.938 17.344 8.977 1 98.44 90 LYS A O 1
ATOM 702 N N . GLU A 1 91 ? -24.453 16.266 7.777 1 97.5 91 GLU A N 1
ATOM 703 C CA . GLU A 1 91 ? -24.688 14.992 8.445 1 97.5 91 GLU A CA 1
ATOM 704 C C . GLU A 1 91 ? -24.281 15.055 9.914 1 97.5 91 GLU A C 1
ATOM 706 O O . GLU A 1 91 ? -24.75 14.258 10.727 1 97.5 91 GLU A O 1
ATOM 711 N N . ASN A 1 92 ? -23.453 15.992 10.266 1 98.75 92 ASN A N 1
ATOM 712 C CA . ASN A 1 92 ? -23.031 16.156 11.648 1 98.75 92 ASN A CA 1
ATOM 713 C C . ASN A 1 92 ? -23.781 17.297 12.336 1 98.75 92 ASN A C 1
ATOM 715 O O . ASN A 1 92 ? -23.484 17.641 13.484 1 98.75 92 ASN A O 1
ATOM 719 N N . GLY A 1 93 ? -24.703 17.969 11.602 1 98.56 93 GLY A N 1
ATOM 720 C CA . GLY A 1 93 ? -25.594 18.953 12.188 1 98.56 93 GLY A CA 1
ATOM 721 C C . GLY A 1 93 ? -24.969 20.344 12.281 1 98.56 93 GLY A C 1
ATOM 722 O O . GLY A 1 93 ? -25.359 21.141 13.133 1 98.56 93 GLY A O 1
ATOM 723 N N . PHE A 1 94 ? -23.984 20.656 11.406 1 98.81 94 PHE A N 1
ATOM 724 C CA . PHE A 1 94 ? -23.266 21.906 11.562 1 98.81 94 PHE A CA 1
ATOM 725 C C . PHE A 1 94 ? -23.391 22.766 10.312 1 98.81 94 PHE A C 1
ATOM 727 O O . PHE A 1 94 ? -22.547 23.609 10.039 1 98.81 94 PHE A O 1
ATOM 734 N N . GLN A 1 95 ? -24.422 22.531 9.5 1 98.06 95 GLN A N 1
ATOM 735 C CA . GLN A 1 95 ? -24.609 23.25 8.242 1 98.06 95 GLN A CA 1
ATOM 736 C C . GLN A 1 95 ? -24.812 24.75 8.492 1 98.06 95 GLN A C 1
ATOM 738 O O . GLN A 1 95 ? -24.594 25.562 7.594 1 98.06 95 GLN A O 1
ATOM 743 N N . ASN A 1 96 ? -25.234 25.125 9.688 1 98.12 96 ASN A N 1
ATOM 744 C CA . ASN A 1 96 ? -25.453 26.531 10.016 1 98.12 96 ASN A CA 1
ATOM 745 C C . ASN A 1 96 ? -24.188 27.188 10.562 1 98.12 96 ASN A C 1
ATOM 747 O O . ASN A 1 96 ? -24.094 28.422 10.656 1 98.12 96 ASN A O 1
ATOM 751 N N . VAL A 1 97 ? -23.25 26.438 10.953 1 98.62 97 VAL A N 1
ATOM 752 C CA . VAL A 1 97 ? -22.016 26.922 11.547 1 98.62 97 VAL A CA 1
ATOM 753 C C . VAL A 1 97 ? -20.906 26.906 10.492 1 98.62 97 VAL A C 1
ATOM 755 O O . VAL A 1 97 ? -20.094 27.828 10.438 1 98.62 97 VAL A O 1
ATOM 758 N N . ILE A 1 98 ? -20.875 25.828 9.664 1 98.88 98 ILE A N 1
ATOM 759 C CA . ILE A 1 98 ? -19.828 25.641 8.664 1 98.88 98 ILE A CA 1
ATOM 760 C C . ILE A 1 98 ? -20.297 26.172 7.312 1 98.88 98 ILE A C 1
ATOM 762 O O . ILE A 1 98 ? -21.297 25.688 6.762 1 98.88 98 ILE A O 1
ATOM 766 N N . GLU A 1 99 ? -19.688 27.125 6.84 1 98.81 99 GLU A N 1
ATOM 767 C CA . GLU A 1 99 ? -19.906 27.641 5.492 1 98.81 99 GLU A CA 1
ATOM 768 C C . GLU A 1 99 ? -18.812 27.172 4.535 1 98.81 99 GLU A C 1
ATOM 770 O O . GLU A 1 99 ? -17.656 27.578 4.656 1 98.81 99 GLU A O 1
ATOM 775 N N . VAL A 1 100 ? -19.188 26.328 3.566 1 98.69 100 VAL A N 1
ATOM 776 C CA . VAL A 1 100 ? -18.234 25.797 2.607 1 98.69 100 VAL A CA 1
ATOM 777 C C . VAL A 1 100 ? -18.094 26.75 1.426 1 98.69 100 VAL A C 1
ATOM 779 O O . VAL A 1 100 ? -19.094 27.156 0.83 1 98.69 100 VAL A O 1
ATOM 782 N N . ILE A 1 101 ? -16.891 27.141 1.149 1 98.5 101 ILE A N 1
ATOM 783 C CA . ILE A 1 101 ? -16.594 28.062 0.06 1 98.5 101 ILE A CA 1
ATOM 784 C C . ILE A 1 101 ? -15.766 27.359 -1.009 1 98.5 101 ILE A C 1
ATOM 786 O O . ILE A 1 101 ? -14.641 26.922 -0.747 1 98.5 101 ILE A O 1
ATOM 790 N N . HIS A 1 102 ? -16.297 27.188 -2.254 1 97.69 102 HIS A N 1
ATOM 791 C CA . HIS A 1 102 ? -15.602 26.547 -3.371 1 97.69 102 HIS A CA 1
ATOM 792 C C . HIS A 1 102 ? -14.758 27.562 -4.145 1 97.69 102 HIS A C 1
ATOM 794 O O . HIS A 1 102 ? -15.188 28.062 -5.188 1 97.69 102 HIS A O 1
ATOM 800 N N . LYS A 1 103 ? -13.57 27.875 -3.652 1 97.06 103 LYS A N 1
ATOM 801 C CA . LYS A 1 103 ? -12.609 28.812 -4.238 1 97.06 103 LYS A CA 1
ATOM 802 C C . LYS A 1 103 ? -11.188 28.484 -3.795 1 97.06 103 LYS A C 1
ATOM 804 O O . LYS A 1 103 ? -10.984 27.75 -2.822 1 97.06 103 LYS A O 1
ATOM 809 N N . ARG A 1 104 ? -10.266 28.969 -4.527 1 95.44 104 ARG A N 1
ATOM 810 C CA . ARG A 1 104 ? -8.898 29.016 -4.023 1 95.44 104 ARG A CA 1
ATOM 811 C C . ARG A 1 104 ? -8.758 30.094 -2.949 1 95.44 104 ARG A C 1
ATOM 813 O O . ARG A 1 104 ? -9.367 31.172 -3.045 1 95.44 104 ARG A O 1
ATOM 820 N N . VAL A 1 105 ? -7.902 29.781 -1.973 1 96 105 VAL A N 1
ATOM 821 C CA . VAL A 1 105 ? -7.668 30.75 -0.902 1 96 105 VAL A CA 1
ATOM 822 C C . VAL A 1 105 ? -7.184 32.062 -1.492 1 96 105 VAL A C 1
ATOM 824 O O . VAL A 1 105 ? -7.559 33.125 -1.018 1 96 105 VAL A O 1
ATOM 827 N N . GLU A 1 106 ? -6.387 32.031 -2.545 1 95 106 GLU A N 1
ATOM 828 C CA . GLU A 1 106 ? -5.801 33.188 -3.201 1 95 106 GLU A CA 1
ATOM 829 C C . GLU A 1 106 ? -6.875 34.062 -3.859 1 95 106 GLU A C 1
ATOM 831 O O . GLU A 1 106 ? -6.652 35.25 -4.125 1 95 106 GLU A O 1
ATOM 836 N N . ASP A 1 107 ? -8.016 33.438 -4.074 1 97 107 ASP A N 1
ATOM 837 C CA . ASP A 1 107 ? -9.078 34.156 -4.785 1 97 107 ASP A CA 1
ATOM 838 C C . ASP A 1 107 ? -10.125 34.688 -3.811 1 97 107 ASP A C 1
ATOM 840 O O . ASP A 1 107 ? -11.078 35.375 -4.219 1 97 107 ASP A O 1
ATOM 844 N N . LEU A 1 108 ? -9.953 34.438 -2.562 1 96.56 108 LEU A N 1
ATOM 845 C CA . LEU A 1 108 ? -10.891 34.938 -1.557 1 96.56 108 LEU A CA 1
ATOM 846 C C . LEU A 1 108 ? -10.766 36.438 -1.391 1 96.56 108 LEU A C 1
ATOM 848 O O . LEU A 1 108 ? -9.68 37 -1.545 1 96.56 108 LEU A O 1
ATOM 852 N N . THR A 1 109 ? -11.922 37.031 -1.116 1 94.19 109 THR A N 1
ATOM 853 C CA . THR A 1 109 ? -11.977 38.469 -0.828 1 94.19 109 THR A CA 1
ATOM 854 C C . THR A 1 109 ? -12.781 38.75 0.439 1 94.19 109 THR A C 1
ATOM 856 O O . THR A 1 109 ? -13.266 37.812 1.086 1 94.19 109 THR A O 1
ATOM 859 N N . SER A 1 110 ? -12.922 40.031 0.77 1 92.81 110 SER A N 1
ATOM 860 C CA . SER A 1 110 ? -13.695 40.438 1.938 1 92.81 110 SER A CA 1
ATOM 861 C C . SER A 1 110 ? -15.18 40.125 1.744 1 92.81 110 SER A C 1
ATOM 863 O O . SER A 1 110 ? -15.945 40.094 2.711 1 92.81 110 SER A O 1
ATOM 865 N N . ALA A 1 111 ? -15.523 39.906 0.543 1 94.12 111 ALA A N 1
ATOM 866 C CA . ALA A 1 111 ? -16.906 39.531 0.278 1 94.12 111 ALA A CA 1
ATOM 867 C C . ALA A 1 111 ? -17.172 38.094 0.749 1 94.12 111 ALA A C 1
ATOM 869 O O . ALA A 1 111 ? -18.297 37.781 1.167 1 94.12 111 ALA A O 1
ATOM 870 N N . ASP A 1 112 ? -16.188 37.281 0.664 1 96 112 ASP A N 1
ATOM 871 C CA . ASP A 1 112 ? -16.312 35.875 1.071 1 96 112 ASP A CA 1
ATOM 872 C C . ASP A 1 112 ? -16.141 35.719 2.582 1 96 112 ASP A C 1
ATOM 874 O O . ASP A 1 112 ? -16.859 34.969 3.221 1 96 112 ASP A O 1
ATOM 878 N N . ILE A 1 113 ? -15.172 36.406 3.107 1 96.5 113 ILE A N 1
ATOM 879 C CA . ILE A 1 113 ? -14.852 36.438 4.531 1 96.5 113 ILE A CA 1
ATOM 880 C C . ILE A 1 113 ? -14.844 37.875 5.039 1 96.5 113 ILE A C 1
ATOM 882 O O . ILE A 1 113 ? -13.805 38.531 5.016 1 96.5 113 ILE A O 1
ATOM 886 N N . PRO A 1 114 ? -15.898 38.312 5.543 1 95.25 114 PRO A N 1
ATOM 887 C CA . PRO A 1 114 ? -16.078 39.75 5.812 1 95.25 114 PRO A CA 1
ATOM 888 C C . PRO A 1 114 ? -15.281 40.219 7.023 1 95.25 114 PRO A C 1
ATOM 890 O O . PRO A 1 114 ? -15.023 41.438 7.16 1 95.25 114 PRO A O 1
ATOM 893 N N . GLU A 1 115 ? -14.961 39.406 7.992 1 94.81 115 GLU A N 1
ATOM 894 C CA . GLU A 1 115 ? -14.172 39.781 9.156 1 94.81 115 GLU A CA 1
ATOM 895 C C . GLU A 1 115 ? -12.984 38.844 9.352 1 94.81 115 GLU A C 1
ATOM 897 O O . GLU A 1 115 ? -12.984 37.719 8.867 1 94.81 115 GLU A O 1
ATOM 902 N N . LYS A 1 116 ? -11.984 39.438 10.07 1 97.5 116 LYS A N 1
ATOM 903 C CA . LYS A 1 116 ? -10.812 38.625 10.383 1 97.5 116 LYS A CA 1
ATOM 904 C C . LYS A 1 116 ? -11.188 37.438 11.258 1 97.5 116 LYS A C 1
ATOM 906 O O . LYS A 1 116 ? -12.102 37.531 12.086 1 97.5 116 LYS A O 1
ATOM 911 N N . VAL A 1 117 ? -10.477 36.406 11.117 1 98.62 117 VAL A N 1
ATOM 912 C CA . VAL A 1 117 ? -10.805 35.188 11.828 1 98.62 117 VAL A CA 1
ATOM 913 C C . VAL A 1 117 ? -9.898 35.031 13.055 1 98.62 117 VAL A C 1
ATOM 915 O O . VAL A 1 117 ? -8.828 35.625 13.117 1 98.62 117 VAL A O 1
ATOM 918 N N . ASP A 1 118 ? -10.328 34.219 14.008 1 98.56 118 ASP A N 1
ATOM 919 C CA . ASP A 1 118 ? -9.609 34 15.266 1 98.56 118 ASP A CA 1
ATOM 920 C C . ASP A 1 118 ? -8.578 32.875 15.125 1 98.56 118 ASP A C 1
ATOM 922 O O . ASP A 1 118 ? -7.602 32.844 15.875 1 98.56 118 ASP A O 1
ATOM 926 N N . ALA A 1 119 ? -8.828 32 14.234 1 98.75 119 ALA A N 1
ATOM 927 C CA . ALA A 1 119 ? -7.926 30.859 14.07 1 98.75 119 ALA A CA 1
ATOM 928 C C . ALA A 1 119 ? -7.953 30.328 12.641 1 98.75 119 ALA A C 1
ATOM 930 O O . ALA A 1 119 ? -8.961 30.469 11.945 1 98.75 119 ALA A O 1
ATOM 931 N N . ILE A 1 120 ? -6.848 29.766 12.219 1 98.88 120 ILE A N 1
ATOM 932 C CA . ILE A 1 120 ? -6.719 29.047 10.961 1 98.88 120 ILE A CA 1
ATOM 933 C C . ILE A 1 120 ? -6.336 27.594 11.234 1 98.88 120 ILE A C 1
ATOM 935 O O . ILE A 1 120 ? -5.453 27.312 12.055 1 98.88 120 ILE A O 1
ATOM 939 N N . VAL A 1 121 ? -7.047 26.656 10.672 1 98.81 121 VAL A N 1
ATOM 940 C CA . VAL A 1 121 ? -6.676 25.25 10.711 1 98.81 121 VAL A CA 1
ATOM 941 C C . VAL A 1 121 ? -6.414 24.75 9.289 1 98.81 121 VAL A C 1
ATOM 943 O O . VAL A 1 121 ? -7.082 25.172 8.344 1 98.81 121 VAL A O 1
ATOM 946 N N . SER A 1 122 ? -5.398 23.906 9.141 1 98.44 122 SER A N 1
ATOM 947 C CA . SER A 1 122 ? -5.094 23.375 7.82 1 98.44 122 SER A CA 1
ATOM 948 C C . SER A 1 122 ? -4.215 22.125 7.914 1 98.44 122 SER A C 1
ATOM 950 O O . SER A 1 122 ? -3.309 22.062 8.75 1 98.44 122 SER A O 1
ATOM 952 N N . GLU A 1 123 ? -4.574 21.141 7.18 1 96.44 123 GLU A N 1
ATOM 953 C CA . GLU A 1 123 ? -3.65 20.031 6.906 1 96.44 123 GLU A CA 1
ATOM 954 C C . GLU A 1 123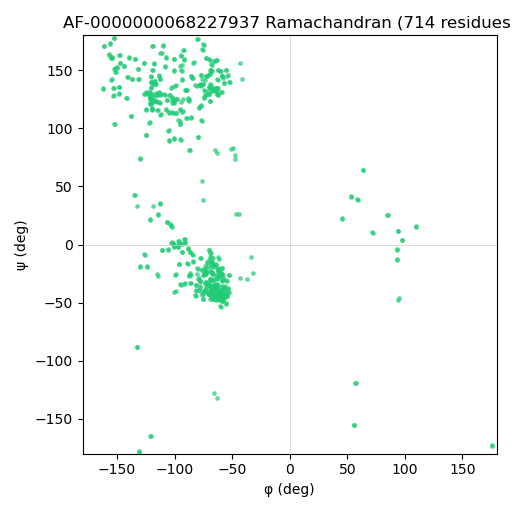 ? -2.908 20.25 5.59 1 96.44 123 GLU A C 1
ATOM 956 O O . GLU A 1 123 ? -3.346 19.781 4.539 1 96.44 123 GLU A O 1
ATOM 961 N N . TRP A 1 124 ? -1.755 20.906 5.684 1 95.44 124 TRP A N 1
ATOM 962 C CA . TRP A 1 124 ? -1.078 21.375 4.477 1 95.44 124 TRP A CA 1
ATOM 963 C C . TRP A 1 124 ? 0.142 20.5 4.172 1 95.44 124 TRP A C 1
ATOM 965 O O . TRP A 1 124 ? 0.714 20.594 3.082 1 95.44 124 TRP A O 1
ATOM 975 N N . MET A 1 125 ? 0.45 19.547 5.062 1 95.06 125 MET A N 1
ATOM 976 C CA . MET A 1 125 ? 1.729 18.859 4.949 1 95.06 125 MET A CA 1
ATOM 977 C C . MET A 1 125 ? 1.691 17.828 3.83 1 95.06 125 MET A C 1
ATOM 979 O O . MET A 1 125 ? 0.667 17.172 3.615 1 95.06 125 MET A O 1
ATOM 983 N N . GLY A 1 126 ? 2.76 17.656 3.188 1 91.94 126 GLY A N 1
ATOM 984 C CA . GLY A 1 126 ? 3.018 16.547 2.277 1 91.94 126 GLY A CA 1
ATOM 985 C C . GLY A 1 126 ? 4.211 15.703 2.686 1 91.94 126 GLY A C 1
ATOM 986 O O . GLY A 1 126 ? 4.645 15.75 3.838 1 91.94 126 GLY A O 1
ATOM 987 N N . PHE A 1 127 ? 4.594 14.938 1.69 1 88.81 127 PHE A N 1
ATOM 988 C CA . PHE A 1 127 ? 5.785 14.141 1.949 1 88.81 127 PHE A CA 1
ATOM 989 C C . PHE A 1 127 ? 6.961 15.031 2.334 1 88.81 127 PHE A C 1
ATOM 991 O O . PHE A 1 127 ? 7.16 16.094 1.749 1 88.81 127 PHE A O 1
ATOM 998 N N . TYR A 1 128 ? 7.719 14.625 3.291 1 88.56 128 TYR A N 1
ATOM 999 C CA . TYR A 1 128 ? 8.812 15.367 3.906 1 88.56 128 TYR A CA 1
ATOM 1000 C C . TYR A 1 128 ? 8.398 16.797 4.207 1 88.56 128 TYR A C 1
ATOM 1002 O O . TYR A 1 128 ? 9.219 17.719 4.121 1 88.56 128 TYR A O 1
ATOM 1010 N N . LEU A 1 129 ? 7.09 17.078 4.34 1 92.12 129 LEU A N 1
ATOM 1011 C CA . LEU A 1 129 ? 6.492 18.312 4.836 1 92.12 129 LEU A CA 1
ATOM 1012 C C . LEU A 1 129 ? 6.152 19.25 3.684 1 92.12 129 LEU A C 1
ATOM 1014 O O . LEU A 1 129 ? 5.035 19.781 3.613 1 92.12 129 LEU A O 1
ATOM 1018 N N . LEU A 1 130 ? 7.039 19.438 2.809 1 88.06 130 LEU A N 1
ATOM 1019 C CA . LEU A 1 130 ? 6.914 20.547 1.879 1 88.06 130 LEU A CA 1
ATOM 1020 C C . LEU A 1 130 ? 6.418 20.062 0.519 1 88.06 130 LEU A C 1
ATOM 1022 O O . LEU A 1 130 ? 6.176 20.875 -0.38 1 88.06 130 LEU A O 1
ATOM 1026 N N . HIS A 1 131 ? 6.195 18.781 0.51 1 75.44 131 HIS A N 1
ATOM 1027 C CA . HIS A 1 131 ? 5.688 18.297 -0.767 1 75.44 131 HIS A CA 1
ATOM 1028 C C . HIS A 1 131 ? 4.297 18.844 -1.053 1 75.44 131 HIS A C 1
ATOM 1030 O O . HIS A 1 131 ? 3.504 19.047 -0.131 1 75.44 131 HIS A O 1
ATOM 1036 N N . GLU A 1 132 ? 3.93 19.391 -2.242 1 71.5 132 GLU A N 1
ATOM 1037 C CA . GLU A 1 132 ? 2.664 19.906 -2.762 1 71.5 132 GLU A CA 1
ATOM 1038 C C . GLU A 1 132 ? 2.541 21.406 -2.543 1 71.5 132 GLU A C 1
ATOM 1040 O O . GLU A 1 132 ? 1.606 22.047 -3.043 1 71.5 132 GLU A O 1
ATOM 1045 N N . ALA A 1 133 ? 3.357 22.094 -1.717 1 70.19 133 ALA A N 1
ATOM 1046 C CA . ALA A 1 133 ? 3.516 23.531 -1.533 1 70.19 133 ALA A CA 1
ATOM 1047 C C . ALA A 1 133 ? 2.199 24.188 -1.118 1 70.19 133 ALA A C 1
ATOM 1049 O O . ALA A 1 133 ? 1.844 25.266 -1.612 1 70.19 133 ALA A O 1
ATOM 1050 N N . MET A 1 134 ? 1.443 23.469 -0.249 1 87.56 134 MET A N 1
ATOM 1051 C CA . MET A 1 134 ? 0.169 24 0.23 1 87.56 134 MET A CA 1
ATOM 1052 C C . MET A 1 134 ? 0.388 25.047 1.308 1 87.56 134 MET A C 1
ATOM 1054 O O . MET A 1 134 ? -0.515 25.844 1.607 1 87.56 134 MET A O 1
ATOM 1058 N N . LEU A 1 135 ? 1.569 25.141 1.787 1 93.69 135 LEU A N 1
ATOM 1059 C CA . LEU A 1 135 ? 1.854 26.094 2.848 1 93.69 135 LEU A CA 1
ATOM 1060 C C . LEU A 1 135 ? 1.72 27.531 2.336 1 93.69 135 LEU A C 1
ATOM 1062 O O . LEU A 1 135 ? 1.354 28.438 3.094 1 93.69 135 LEU A O 1
ATOM 1066 N N . ASP A 1 136 ? 1.879 27.781 1.051 1 93.5 136 ASP A N 1
ATOM 1067 C CA . ASP A 1 136 ? 1.7 29.109 0.454 1 93.5 136 ASP A CA 1
ATOM 1068 C C . ASP A 1 136 ? 0.282 29.625 0.682 1 93.5 136 ASP A C 1
ATOM 1070 O O . ASP A 1 136 ? 0.09 30.797 1.013 1 93.5 136 ASP A O 1
ATOM 1074 N N . SER A 1 137 ? -0.619 28.766 0.467 1 95.31 137 SER A N 1
ATOM 1075 C CA . SER A 1 137 ? -2.016 29.156 0.645 1 95.31 137 SER A CA 1
ATOM 1076 C C . SER A 1 137 ? -2.312 29.5 2.1 1 95.31 137 SER A C 1
ATOM 1078 O O . SER A 1 137 ? -3.094 30.406 2.379 1 95.31 137 SER A O 1
ATOM 1080 N N . VAL A 1 138 ? -1.717 28.781 3.018 1 97.5 138 VAL A N 1
ATOM 1081 C CA . VAL A 1 138 ? -1.896 29.062 4.438 1 97.5 138 VAL A CA 1
ATOM 1082 C C . VAL A 1 138 ? -1.319 30.438 4.77 1 97.5 138 VAL A C 1
ATOM 1084 O O . VAL A 1 138 ? -1.92 31.203 5.527 1 97.5 138 VAL A O 1
ATOM 1087 N N . ILE A 1 139 ? -0.194 30.734 4.188 1 97.38 139 ILE A N 1
ATOM 1088 C CA . ILE A 1 139 ? 0.46 32.031 4.414 1 97.38 139 ILE A CA 1
ATOM 1089 C C . ILE A 1 139 ? -0.424 33.156 3.893 1 97.38 139 ILE A C 1
ATOM 1091 O O . ILE A 1 139 ? -0.611 34.156 4.57 1 97.38 139 ILE A O 1
ATOM 1095 N N . VAL A 1 140 ? -0.993 32.969 2.732 1 97.12 140 VAL A N 1
ATOM 1096 C CA . VAL A 1 140 ? -1.895 33.969 2.162 1 97.12 140 VAL A CA 1
ATOM 1097 C C . VAL A 1 140 ? -3.094 34.188 3.086 1 97.12 140 VAL A C 1
ATOM 1099 O O . VAL A 1 140 ? -3.469 35.312 3.387 1 97.12 140 VAL A O 1
ATOM 1102 N N . ALA A 1 141 ? -3.664 33.125 3.549 1 98.12 141 ALA A N 1
ATOM 1103 C CA . ALA A 1 141 ? -4.805 33.188 4.461 1 98.12 141 ALA A CA 1
ATOM 1104 C C . ALA A 1 141 ? -4.434 33.906 5.754 1 98.12 141 ALA A C 1
ATOM 1106 O O . ALA A 1 141 ? -5.191 34.75 6.246 1 98.12 141 ALA A O 1
ATOM 1107 N N . ARG A 1 142 ? -3.277 33.5 6.305 1 98.31 142 ARG A N 1
ATOM 1108 C CA . ARG A 1 142 ? -2.779 34.125 7.531 1 98.31 142 ARG A CA 1
ATOM 1109 C C . ARG A 1 142 ? -2.66 35.625 7.371 1 98.31 142 ARG A C 1
ATOM 1111 O O . ARG A 1 142 ? -3.24 36.375 8.148 1 98.31 142 ARG A O 1
ATOM 1118 N N . ASP A 1 143 ? -2.021 36.062 6.34 1 97.56 143 ASP A N 1
ATOM 1119 C CA . ASP A 1 143 ? -1.699 37.5 6.152 1 97.56 143 ASP A CA 1
ATOM 1120 C C . ASP A 1 143 ? -2.957 38.312 5.883 1 97.56 143 ASP A C 1
ATOM 1122 O O . ASP A 1 143 ? -3.053 39.469 6.297 1 97.56 143 ASP A O 1
ATOM 1126 N N . ARG A 1 144 ? -3.906 37.719 5.293 1 97.38 144 ARG A N 1
ATOM 1127 C CA . ARG A 1 144 ? -5.074 38.469 4.852 1 97.38 144 ARG A CA 1
ATOM 1128 C C . ARG A 1 144 ? -6.191 38.406 5.887 1 97.38 144 ARG A C 1
ATOM 1130 O O . ARG A 1 144 ? -6.914 39.375 6.086 1 97.38 144 ARG A O 1
ATOM 1137 N N . PHE A 1 145 ? -6.289 37.281 6.559 1 98.19 145 PHE A N 1
ATOM 1138 C CA . PHE A 1 145 ? -7.566 37.062 7.238 1 98.19 145 PHE A CA 1
ATOM 1139 C C . PHE A 1 145 ? -7.355 36.812 8.727 1 98.19 145 PHE A C 1
ATOM 1141 O O . PHE A 1 145 ? -8.297 36.906 9.516 1 98.19 145 PHE A O 1
ATOM 1148 N N . LEU A 1 146 ? -6.191 36.469 9.164 1 98.5 146 LEU A N 1
ATOM 1149 C CA . LEU A 1 146 ? -5.984 36.094 10.562 1 98.5 146 LEU A CA 1
ATOM 1150 C C . LEU A 1 146 ? -5.82 37.344 11.422 1 98.5 146 LEU A C 1
ATOM 1152 O O . LEU A 1 146 ? -5.117 38.281 11.039 1 98.5 146 LEU A O 1
ATOM 1156 N N . LYS A 1 147 ? -6.449 37.344 12.57 1 98.06 147 LYS A N 1
ATOM 1157 C CA . LYS A 1 147 ? -6.234 38.406 13.562 1 98.06 147 LYS A CA 1
ATOM 1158 C C . LYS A 1 147 ? -4.797 38.406 14.07 1 98.06 147 LYS A C 1
ATOM 1160 O O . LYS A 1 147 ? -4.121 37.375 14.016 1 98.06 147 LYS A O 1
ATOM 1165 N N . GLU A 1 148 ? -4.281 39.469 14.609 1 95.19 148 GLU A N 1
ATOM 1166 C CA . GLU A 1 148 ? -2.918 39.625 15.102 1 95.19 148 GLU A CA 1
ATOM 1167 C C . GLU A 1 148 ? -2.605 38.594 16.188 1 95.19 148 GLU A C 1
ATOM 1169 O O . GLU A 1 148 ? -1.504 38.031 16.234 1 95.19 148 GLU A O 1
ATOM 1174 N N . ASP A 1 149 ? -3.555 38.281 17 1 93.19 149 ASP A N 1
ATOM 1175 C CA . ASP A 1 149 ? -3.344 37.312 18.078 1 93.19 149 ASP A CA 1
ATOM 1176 C C . ASP A 1 149 ? -4.027 35.969 17.766 1 93.19 149 ASP A C 1
ATOM 1178 O O . ASP A 1 149 ? -4.312 35.188 18.672 1 93.19 149 ASP A O 1
ATOM 1182 N N . GLY A 1 150 ? -4.309 35.781 16.516 1 97.31 150 GLY A N 1
ATOM 1183 C CA . GLY A 1 150 ? -5.008 34.562 16.125 1 97.31 150 GLY A CA 1
ATOM 1184 C C . GLY A 1 150 ? -4.137 33.344 16.188 1 97.31 150 GLY A C 1
ATOM 1185 O O . GLY A 1 150 ? -2.908 33.438 16.219 1 97.31 150 GLY A O 1
ATOM 1186 N N . LEU A 1 151 ? -4.754 32.188 16.25 1 97.94 151 LEU A N 1
ATOM 1187 C CA . LEU A 1 151 ? -4.039 30.906 16.359 1 97.94 151 LEU A CA 1
ATOM 1188 C C . LEU A 1 151 ? -3.971 30.219 14.992 1 97.94 151 LEU A C 1
ATOM 1190 O O . LEU A 1 151 ? -4.867 30.391 14.164 1 97.94 151 LEU A O 1
ATOM 1194 N N . ILE A 1 152 ? -2.922 29.469 14.781 1 98.44 152 ILE A N 1
ATOM 1195 C CA . ILE A 1 152 ? -2.766 28.672 13.57 1 98.44 152 ILE A CA 1
ATOM 1196 C C . ILE A 1 152 ? -2.502 27.219 13.945 1 98.44 152 ILE A C 1
ATOM 1198 O O . ILE A 1 152 ? -1.653 26.938 14.797 1 98.44 152 ILE A O 1
ATOM 1202 N N . PHE A 1 153 ? -3.268 26.312 13.352 1 98.75 153 PHE A N 1
ATOM 1203 C CA . PHE A 1 153 ? -3.158 24.875 13.602 1 98.75 153 PHE A CA 1
ATOM 1204 C C . PHE A 1 153 ? -2.625 24.156 12.375 1 98.75 153 PHE A C 1
ATOM 1206 O O . PHE A 1 153 ? -3.318 24.047 11.359 1 98.75 153 PHE A O 1
ATOM 1213 N N . PRO A 1 154 ? -1.381 23.609 12.469 1 98.5 154 PRO A N 1
ATOM 1214 C CA . PRO A 1 154 ? -0.38 23.688 13.531 1 98.5 154 PRO A CA 1
ATOM 1215 C C . PRO A 1 154 ? 0.34 25.047 13.562 1 98.5 154 PRO A C 1
ATOM 1217 O O . PRO A 1 154 ? 0.272 25.812 12.602 1 98.5 154 PRO A O 1
ATOM 1220 N N . GLU A 1 155 ? 1.025 25.203 14.648 1 97.94 155 GLU A N 1
ATOM 1221 C CA . GLU A 1 155 ? 1.692 26.5 14.852 1 97.94 155 GLU A CA 1
ATOM 1222 C C . GLU A 1 155 ? 3.111 26.469 14.289 1 97.94 155 GLU A C 1
ATOM 1224 O O . GLU A 1 155 ? 3.613 27.5 13.828 1 97.94 155 GLU A O 1
ATOM 1229 N N . SER A 1 156 ? 3.709 25.391 14.352 1 98.12 156 SER A N 1
ATOM 1230 C CA . SER A 1 156 ? 5.055 25.25 13.812 1 98.12 156 SER A CA 1
ATOM 1231 C C . SER A 1 156 ? 5.289 23.828 13.281 1 98.12 156 SER A C 1
ATOM 1233 O O . SER A 1 156 ? 4.488 22.922 13.539 1 98.12 156 SER A O 1
ATOM 1235 N N . ALA A 1 157 ? 6.328 23.719 12.477 1 98.12 157 ALA A N 1
ATOM 1236 C CA . ALA A 1 157 ? 6.738 22.422 11.914 1 98.12 157 ALA A CA 1
ATOM 1237 C C . ALA A 1 157 ? 8.258 22.328 11.812 1 98.12 157 ALA A C 1
ATOM 1239 O O . ALA A 1 157 ? 8.945 23.359 11.75 1 98.12 157 ALA A O 1
ATOM 1240 N N . ALA A 1 158 ? 8.703 21.109 11.859 1 98.31 158 ALA A N 1
ATOM 1241 C CA . ALA A 1 158 ? 10.141 20.875 11.719 1 98.31 158 ALA A CA 1
ATOM 1242 C C . ALA A 1 158 ? 10.414 19.688 10.805 1 98.31 158 ALA A C 1
ATOM 1244 O O . ALA A 1 158 ? 9.664 18.703 10.805 1 98.31 158 ALA A O 1
ATOM 1245 N N . ILE A 1 159 ? 11.453 19.797 10.008 1 98.19 159 ILE A N 1
ATOM 1246 C CA . ILE A 1 159 ? 11.969 18.703 9.195 1 98.19 159 ILE A CA 1
ATOM 1247 C C . ILE A 1 159 ? 13.219 18.125 9.852 1 98.19 159 ILE A C 1
ATOM 1249 O O . ILE A 1 159 ? 14.086 18.875 10.312 1 98.19 159 ILE A O 1
ATOM 1253 N N . TYR A 1 160 ? 13.273 16.844 9.883 1 98.5 160 TYR A N 1
ATOM 1254 C CA . TYR A 1 160 ? 14.414 16.141 10.477 1 98.5 160 TYR A CA 1
ATOM 1255 C C . TYR A 1 160 ? 15.141 15.297 9.438 1 98.5 160 TYR A C 1
ATOM 1257 O O . TYR A 1 160 ? 14.547 14.898 8.438 1 98.5 160 TYR A O 1
ATOM 1265 N N . SER A 1 161 ? 16.422 15.039 9.711 1 98.25 161 SER A N 1
ATOM 1266 C CA . SER A 1 161 ? 17.234 14.203 8.844 1 98.25 161 SER A CA 1
ATOM 1267 C C . SER A 1 161 ? 18.172 13.312 9.664 1 98.25 161 SER A C 1
ATOM 1269 O O . SER A 1 161 ? 18.641 13.703 10.727 1 98.25 161 SER A O 1
ATOM 1271 N N . SER A 1 162 ? 18.359 12.148 9.18 1 98.44 162 SER A N 1
ATOM 1272 C CA . SER A 1 162 ? 19.344 11.227 9.742 1 98.44 162 SER A CA 1
ATOM 1273 C C . SER A 1 162 ? 19.859 10.25 8.68 1 98.44 162 SER A C 1
ATOM 1275 O O . SER A 1 162 ? 19.078 9.75 7.863 1 98.44 162 SER A O 1
ATOM 1277 N N . PRO A 1 163 ? 21.203 10.039 8.633 1 98.44 163 PRO A N 1
ATOM 1278 C CA . PRO A 1 163 ? 21.688 8.906 7.832 1 98.44 163 PRO A CA 1
ATOM 1279 C C . PRO A 1 163 ? 21.047 7.582 8.25 1 98.44 163 PRO A C 1
ATOM 1281 O O . PRO A 1 163 ? 20.703 7.395 9.422 1 98.44 163 PRO A O 1
ATOM 1284 N N . CYS A 1 164 ? 20.922 6.688 7.285 1 98.69 164 CYS A N 1
ATOM 1285 C CA . CYS A 1 164 ? 20.234 5.445 7.629 1 98.69 164 CYS A CA 1
ATOM 1286 C C . CYS A 1 164 ? 20.672 4.305 6.723 1 98.69 164 CYS A C 1
ATOM 1288 O O . CYS A 1 164 ? 21.312 4.539 5.695 1 98.69 164 CYS A O 1
ATOM 1290 N N . SER A 1 165 ? 20.391 3.098 7.25 1 98.62 165 SER A N 1
ATOM 1291 C CA . SER A 1 165 ? 20.422 1.898 6.418 1 98.62 165 SER A CA 1
ATOM 1292 C C . SER A 1 165 ? 19.078 1.679 5.711 1 98.62 165 SER A C 1
ATOM 1294 O O . SER A 1 165 ? 18.031 2.012 6.25 1 98.62 165 SER A O 1
ATOM 1296 N N . ILE A 1 166 ? 19.156 1.163 4.504 1 98 166 ILE A N 1
ATOM 1297 C CA . ILE A 1 166 ? 17.953 0.875 3.736 1 98 166 ILE A CA 1
ATOM 1298 C C . ILE A 1 166 ? 18.016 -0.549 3.189 1 98 166 ILE A C 1
ATOM 1300 O O . ILE A 1 166 ? 18.094 -0.752 1.976 1 98 166 ILE A O 1
ATOM 1304 N N . PRO A 1 167 ? 17.828 -1.503 4.043 1 97.12 167 PRO A N 1
ATOM 1305 C CA . PRO A 1 167 ? 17.969 -2.898 3.619 1 97.12 167 PRO A CA 1
ATOM 1306 C C . PRO A 1 167 ? 17.078 -3.244 2.426 1 97.12 167 PRO A C 1
ATOM 1308 O O . PRO A 1 167 ? 17.453 -4.074 1.594 1 97.12 167 PRO A O 1
ATOM 1311 N N . SER A 1 168 ? 15.961 -2.643 2.268 1 95.56 168 SER A N 1
ATOM 1312 C CA . SER A 1 168 ? 15 -2.947 1.207 1 95.56 168 SER A CA 1
ATOM 1313 C C . SER A 1 168 ? 15.586 -2.641 -0.168 1 95.56 168 SER A C 1
ATOM 1315 O O . SER A 1 168 ? 15.062 -3.102 -1.186 1 95.56 168 SER A O 1
ATOM 1317 N N . MET A 1 169 ? 16.656 -1.854 -0.215 1 96.44 169 MET A N 1
ATOM 1318 C CA . MET A 1 169 ? 17.297 -1.514 -1.481 1 96.44 169 MET A CA 1
ATOM 1319 C C . MET A 1 169 ? 18.672 -2.18 -1.596 1 96.44 169 MET A C 1
ATOM 1321 O O . MET A 1 169 ? 19.328 -2.062 -2.625 1 96.44 169 MET A O 1
ATOM 1325 N N . PHE A 1 170 ? 19.078 -2.84 -0.522 1 97 170 PHE A N 1
ATOM 1326 C CA . PHE A 1 170 ? 20.438 -3.373 -0.488 1 97 170 PHE A CA 1
ATOM 1327 C C . PHE A 1 170 ? 20.438 -4.82 -0.013 1 97 170 PHE A C 1
ATOM 1329 O O . PHE A 1 170 ? 20.141 -5.734 -0.787 1 97 170 PHE A O 1
ATOM 1336 N N . SER A 1 171 ? 20.516 -5.059 1.297 1 97.19 171 SER A N 1
ATOM 1337 C CA . SER A 1 171 ? 20.828 -6.383 1.829 1 97.19 171 SER A CA 1
ATOM 1338 C C . SER A 1 171 ? 19.656 -7.336 1.659 1 97.19 171 SER A C 1
ATOM 1340 O O . SER A 1 171 ? 19.828 -8.555 1.666 1 97.19 171 SER A O 1
ATOM 1342 N N . ASP A 1 172 ? 18.422 -6.828 1.541 1 97 172 ASP A N 1
ATOM 1343 C CA . ASP A 1 172 ? 17.266 -7.691 1.345 1 97 172 ASP A CA 1
ATOM 1344 C C . ASP A 1 172 ? 17.406 -8.531 0.081 1 97 172 ASP A C 1
ATOM 1346 O O . ASP A 1 172 ? 16.734 -9.555 -0.073 1 97 172 ASP A O 1
ATOM 1350 N N . TRP A 1 173 ? 18.234 -8.141 -0.83 1 98 173 TRP A N 1
ATOM 1351 C CA . TRP A 1 173 ? 18.312 -8.781 -2.137 1 98 173 TRP A CA 1
ATOM 1352 C C . TRP A 1 173 ? 19.5 -9.758 -2.193 1 98 173 TRP A C 1
ATOM 1354 O O . TRP A 1 173 ? 19.734 -10.398 -3.219 1 98 173 TRP A O 1
ATOM 1364 N N . ASP A 1 174 ? 20.25 -9.812 -1.074 1 98 174 ASP A N 1
ATOM 1365 C CA . ASP A 1 174 ? 21.359 -10.758 -0.993 1 98 174 ASP A CA 1
ATOM 1366 C C . ASP A 1 174 ? 20.859 -12.195 -1.006 1 98 174 ASP A C 1
ATOM 1368 O O . ASP A 1 174 ? 21.547 -13.102 -1.479 1 98 174 ASP A O 1
ATOM 1372 N N . ASP A 1 175 ? 19.656 -12.367 -0.475 1 98.12 175 ASP A N 1
ATOM 1373 C CA . ASP A 1 175 ? 19.031 -13.688 -0.415 1 98.12 175 ASP A CA 1
ATOM 1374 C C . ASP A 1 175 ? 17.5 -13.562 -0.427 1 98.12 175 ASP A C 1
ATOM 1376 O O . ASP A 1 175 ? 16.891 -13.258 0.6 1 98.12 175 ASP A O 1
ATOM 1380 N N . VAL A 1 176 ? 16.922 -13.836 -1.507 1 98.19 176 VAL A N 1
ATOM 1381 C CA . VAL A 1 176 ? 15.477 -13.852 -1.676 1 98.19 176 VAL A CA 1
ATOM 1382 C C . VAL A 1 176 ? 14.977 -15.297 -1.728 1 98.19 176 VAL A C 1
ATOM 1384 O O . VAL A 1 176 ? 14.891 -15.891 -2.805 1 98.19 176 VAL A O 1
ATOM 1387 N N . SER A 1 177 ? 14.648 -15.883 -0.583 1 97.31 177 SER A N 1
ATOM 1388 C CA . SER A 1 177 ? 14.18 -17.266 -0.481 1 97.31 177 SER A CA 1
ATOM 1389 C C . SER A 1 177 ? 15.156 -18.219 -1.15 1 97.31 177 SER A C 1
ATOM 1391 O O . SER A 1 177 ? 14.75 -19.078 -1.942 1 97.31 177 SER A O 1
ATOM 1393 N N . GLY A 1 178 ? 16.422 -17.969 -0.935 1 97.69 178 GLY A N 1
ATOM 1394 C CA . GLY A 1 178 ? 17.438 -18.891 -1.416 1 97.69 178 GLY A CA 1
ATOM 1395 C C . GLY A 1 178 ? 18.047 -18.453 -2.738 1 97.69 178 GLY A C 1
ATOM 1396 O O . GLY A 1 178 ? 18.891 -19.172 -3.301 1 97.69 178 GLY A O 1
ATOM 1397 N N . VAL A 1 179 ? 17.688 -17.328 -3.26 1 98.62 179 VAL A N 1
ATOM 1398 C CA . VAL A 1 179 ? 18.188 -16.875 -4.555 1 98.62 179 VAL A CA 1
ATOM 1399 C C . VAL A 1 179 ? 18.875 -15.516 -4.391 1 98.62 179 VAL A C 1
ATOM 1401 O O . VAL A 1 179 ? 18.312 -14.602 -3.773 1 98.62 179 VAL A O 1
ATOM 1404 N N . LYS A 1 180 ? 20.078 -15.406 -4.887 1 98.56 180 LYS A N 1
ATOM 1405 C CA . LYS A 1 180 ? 20.781 -14.117 -4.902 1 98.56 180 LYS A CA 1
ATOM 1406 C C . LYS A 1 180 ? 20.219 -13.195 -5.977 1 98.56 180 LYS A C 1
ATOM 1408 O O . LYS A 1 180 ? 20.109 -13.586 -7.141 1 98.56 180 LYS A O 1
ATOM 1413 N N . MET A 1 181 ? 19.844 -12.008 -5.566 1 98.12 181 MET A N 1
ATOM 1414 C CA . MET A 1 181 ? 19.25 -11.078 -6.523 1 98.12 181 MET A CA 1
ATOM 1415 C C . MET A 1 181 ? 19.859 -9.688 -6.367 1 98.12 181 MET A C 1
ATOM 1417 O O . MET A 1 181 ? 19.141 -8.68 -6.402 1 98.12 181 MET A O 1
ATOM 1421 N N . GLN A 1 182 ? 21.109 -9.609 -6.207 1 96.88 182 GLN A N 1
ATOM 1422 C CA . GLN A 1 182 ? 21.812 -8.344 -6.023 1 96.88 182 GLN A CA 1
ATOM 1423 C C . GLN A 1 182 ? 21.703 -7.469 -7.27 1 96.88 182 GLN A C 1
ATOM 1425 O O . GLN A 1 182 ? 21.656 -6.242 -7.172 1 96.88 182 GLN A O 1
ATOM 1430 N N . SER A 1 183 ? 21.734 -8.102 -8.43 1 95.62 183 SER A N 1
ATOM 1431 C CA . SER A 1 183 ? 21.594 -7.344 -9.672 1 95.62 183 SER A CA 1
ATOM 1432 C C . SER A 1 183 ? 20.25 -6.641 -9.742 1 95.62 183 SER A C 1
ATOM 1434 O O . SER A 1 183 ? 20.156 -5.508 -10.227 1 95.62 183 SER A O 1
ATOM 1436 N N . PHE A 1 184 ? 19.234 -7.324 -9.328 1 96.25 184 PHE A N 1
ATOM 1437 C CA . PHE A 1 184 ? 17.922 -6.691 -9.25 1 96.25 184 PHE A CA 1
ATOM 1438 C C . PHE A 1 184 ? 17.938 -5.523 -8.273 1 96.25 184 PHE A C 1
ATOM 1440 O O . PHE A 1 184 ? 17.406 -4.453 -8.57 1 96.25 184 PHE A O 1
ATOM 1447 N N . GLY A 1 185 ? 18.531 -5.715 -7.109 1 95.38 185 GLY A N 1
ATOM 1448 C CA . GLY A 1 185 ? 18.703 -4.637 -6.148 1 95.38 185 GLY A CA 1
ATOM 1449 C C . GLY A 1 185 ? 19.391 -3.416 -6.734 1 95.38 185 GLY A C 1
ATOM 1450 O O . GLY A 1 185 ? 19 -2.283 -6.461 1 95.38 185 GLY A O 1
ATOM 1451 N N . LYS A 1 186 ? 20.406 -3.66 -7.531 1 94.81 186 LYS A N 1
ATOM 1452 C CA . LYS A 1 186 ? 21.141 -2.57 -8.164 1 94.81 186 LYS A CA 1
ATOM 1453 C C . LYS A 1 186 ? 20.234 -1.769 -9.102 1 94.81 186 LYS A C 1
ATOM 1455 O O . LYS A 1 186 ? 20.344 -0.542 -9.164 1 94.81 186 LYS A O 1
ATOM 1460 N N . LEU A 1 187 ? 19.406 -2.484 -9.844 1 93.56 187 LEU A N 1
ATOM 1461 C CA . LEU A 1 187 ? 18.469 -1.812 -10.719 1 93.56 187 LEU A CA 1
ATOM 1462 C C . LEU A 1 187 ? 17.5 -0.954 -9.914 1 93.56 187 LEU A C 1
ATOM 1464 O O . LEU A 1 187 ? 17.203 0.181 -10.297 1 93.56 187 LEU A O 1
ATOM 1468 N N . LEU A 1 188 ? 17 -1.494 -8.844 1 94.19 188 LEU A N 1
ATOM 1469 C CA . LEU A 1 188 ? 16.094 -0.75 -7.973 1 94.19 188 LEU A CA 1
ATOM 1470 C C . LEU A 1 188 ? 16.766 0.524 -7.465 1 94.19 188 LEU A C 1
ATOM 1472 O O . LEU A 1 188 ? 16.141 1.592 -7.461 1 94.19 188 LEU A O 1
ATOM 1476 N N . ARG A 1 189 ? 17.953 0.433 -7.039 1 93.94 189 ARG A N 1
ATOM 1477 C CA . ARG A 1 189 ? 18.688 1.569 -6.492 1 93.94 189 ARG A CA 1
ATOM 1478 C C . ARG A 1 189 ? 18.891 2.648 -7.551 1 93.94 189 ARG A C 1
ATOM 1480 O O . ARG A 1 189 ? 18.812 3.842 -7.254 1 93.94 189 ARG A O 1
ATOM 1487 N N . SER A 1 190 ? 19.203 2.221 -8.727 1 91.94 190 SER A N 1
ATOM 1488 C CA . SER A 1 190 ? 19.391 3.176 -9.82 1 91.94 190 SER A CA 1
ATOM 1489 C C . SER A 1 190 ? 18.125 4.004 -10.047 1 91.94 190 SER A C 1
ATOM 1491 O O . SER A 1 190 ? 18.203 5.207 -10.305 1 91.94 190 SER A O 1
ATOM 1493 N N . GLU A 1 191 ? 17.031 3.34 -9.93 1 90.44 191 GLU A N 1
ATOM 1494 C CA . GLU A 1 191 ? 15.758 4.051 -10.078 1 90.44 191 GLU A CA 1
ATOM 1495 C C . GLU A 1 191 ? 15.469 4.922 -8.867 1 90.44 191 GLU A C 1
ATOM 1497 O O . GLU A 1 191 ? 14.961 6.039 -9 1 90.44 191 GLU A O 1
ATOM 1502 N N . ALA A 1 192 ? 15.773 4.434 -7.723 1 90.19 192 ALA A N 1
ATOM 1503 C CA . ALA A 1 192 ? 15.484 5.129 -6.473 1 90.19 192 ALA A CA 1
ATOM 1504 C C . ALA A 1 192 ? 16.344 6.383 -6.336 1 90.19 192 ALA A C 1
ATOM 1506 O O . ALA A 1 192 ? 16.016 7.293 -5.57 1 90.19 192 ALA A O 1
ATOM 1507 N N . CYS A 1 193 ? 17.453 6.422 -6.996 1 86.56 193 CYS A N 1
ATOM 1508 C CA . CYS A 1 193 ? 18.344 7.574 -6.934 1 86.56 193 CYS A CA 1
ATOM 1509 C C . CYS A 1 193 ? 17.75 8.766 -7.676 1 86.56 193 CYS A C 1
ATOM 1511 O O . CYS A 1 193 ? 18.172 9.906 -7.473 1 86.56 193 CYS A O 1
ATOM 1513 N N . LYS A 1 194 ? 16.719 8.469 -8.508 1 86.81 194 LYS A N 1
ATOM 1514 C CA . LYS A 1 194 ? 16.094 9.531 -9.297 1 86.81 194 LYS A CA 1
ATOM 1515 C C . LYS A 1 194 ? 15.016 10.242 -8.508 1 86.81 194 LYS A C 1
ATOM 1517 O O . LYS A 1 194 ? 14.688 11.398 -8.789 1 86.81 194 LYS A O 1
ATOM 1522 N N . LYS A 1 195 ? 14.453 9.609 -7.602 1 89.62 195 LYS A N 1
ATOM 1523 C CA . LYS A 1 195 ? 13.406 10.172 -6.75 1 89.62 195 LYS A CA 1
ATOM 1524 C C . LYS A 1 195 ? 13.414 9.523 -5.371 1 89.62 195 LYS A C 1
ATOM 1526 O O . LYS A 1 195 ? 13.727 8.336 -5.238 1 89.62 195 LYS A O 1
ATOM 1531 N N . PRO A 1 196 ? 13.039 10.312 -4.398 1 92.38 196 PRO A N 1
ATOM 1532 C CA . PRO A 1 196 ? 13.016 9.742 -3.053 1 92.38 196 PRO A CA 1
ATOM 1533 C C . PRO A 1 196 ? 11.938 8.672 -2.885 1 92.38 196 PRO A C 1
ATOM 1535 O O . PRO A 1 196 ? 10.945 8.68 -3.615 1 92.38 196 PRO A O 1
ATOM 1538 N N . LEU A 1 197 ? 12.211 7.816 -1.941 1 94.12 197 LEU A N 1
ATOM 1539 C CA . LEU A 1 197 ? 11.242 6.789 -1.577 1 94.12 197 LEU A CA 1
ATOM 1540 C C . LEU A 1 197 ? 10.367 7.254 -0.415 1 94.12 197 LEU A C 1
ATOM 1542 O O . LEU A 1 197 ? 10.844 7.949 0.487 1 94.12 197 LEU A O 1
ATOM 1546 N N . THR A 1 198 ? 9.117 6.918 -0.464 1 94.75 198 THR A N 1
ATOM 1547 C CA . THR A 1 198 ? 8.211 7.098 0.664 1 94.75 198 THR A CA 1
ATOM 1548 C C . THR A 1 198 ? 7.914 5.762 1.34 1 94.75 198 THR A C 1
ATOM 1550 O O . THR A 1 198 ? 7.109 4.973 0.843 1 94.75 198 THR A O 1
ATOM 1553 N N . GLU A 1 199 ? 8.602 5.469 2.426 1 95.56 199 GLU A N 1
ATOM 1554 C CA . GLU A 1 199 ? 8.508 4.164 3.08 1 95.56 199 GLU A CA 1
ATOM 1555 C C . GLU A 1 199 ? 8.695 4.293 4.59 1 95.56 199 GLU A C 1
ATOM 1557 O O . GLU A 1 199 ? 9.242 5.281 5.07 1 95.56 199 GLU A O 1
ATOM 1562 N N . LEU A 1 200 ? 8.141 3.303 5.262 1 97.31 200 LEU A N 1
ATOM 1563 C CA . LEU A 1 200 ? 8.438 3.184 6.688 1 97.31 200 LEU A CA 1
ATOM 1564 C C . LEU A 1 200 ? 9.828 2.59 6.906 1 97.31 200 LEU A C 1
ATOM 1566 O O . LEU A 1 200 ? 10.227 1.66 6.203 1 97.31 200 LEU A O 1
ATOM 1570 N N . ILE A 1 201 ? 10.547 3.09 7.773 1 97.25 201 ILE A N 1
ATOM 1571 C CA . ILE A 1 201 ? 11.852 2.541 8.125 1 97.25 201 ILE A CA 1
ATOM 1572 C C . ILE A 1 201 ? 11.859 2.141 9.602 1 97.25 201 ILE A C 1
ATOM 1574 O O . ILE A 1 201 ? 11.234 2.801 10.43 1 97.25 201 ILE A O 1
ATOM 1578 N N . ASP A 1 202 ? 12.453 1.029 9.914 1 97.62 202 ASP A N 1
ATOM 1579 C CA . ASP A 1 202 ? 12.688 0.642 11.305 1 97.62 202 ASP A CA 1
ATOM 1580 C C . ASP A 1 202 ? 13.617 1.633 12 1 97.62 202 ASP A C 1
ATOM 1582 O O . ASP A 1 202 ? 14.688 1.949 11.492 1 97.62 202 ASP A O 1
ATOM 1586 N N . PRO A 1 203 ? 13.195 2.084 13.133 1 98.06 203 PRO A N 1
ATOM 1587 C CA . PRO A 1 203 ? 14.047 3.037 13.859 1 98.06 203 PRO A CA 1
ATOM 1588 C C . PRO A 1 203 ? 15.477 2.525 14.055 1 98.06 203 PRO A C 1
ATOM 1590 O O . PRO A 1 203 ? 16.406 3.322 14.125 1 98.06 203 PRO A O 1
ATOM 1593 N N . GLU A 1 204 ? 15.711 1.236 14.086 1 97.62 204 GLU A N 1
ATOM 1594 C CA . GLU A 1 204 ? 17.031 0.645 14.281 1 97.62 204 GLU A CA 1
ATOM 1595 C C . GLU A 1 204 ? 17.938 0.915 13.078 1 97.62 204 GLU A C 1
ATOM 1597 O O . GLU A 1 204 ? 19.156 0.75 13.164 1 97.62 204 GLU A O 1
ATOM 1602 N N . ASN A 1 205 ? 17.312 1.341 12 1 98.44 205 ASN A N 1
ATOM 1603 C CA . ASN A 1 205 ? 18.094 1.575 10.789 1 98.44 205 ASN A CA 1
ATOM 1604 C C . ASN A 1 205 ? 18.641 3 10.742 1 98.44 205 ASN A C 1
ATOM 1606 O O . ASN A 1 205 ? 19.359 3.363 9.805 1 98.44 205 ASN A O 1
ATOM 1610 N N . LEU A 1 206 ? 18.297 3.832 11.695 1 98.56 206 LEU A N 1
ATOM 1611 C CA . LEU A 1 206 ? 18.938 5.137 11.82 1 98.56 206 LEU A CA 1
ATOM 1612 C C . LEU A 1 206 ? 20.328 5 12.406 1 98.56 206 LEU A C 1
ATOM 1614 O O . LEU A 1 206 ? 20.547 4.219 13.328 1 98.56 206 LEU A O 1
ATOM 1618 N N . LEU A 1 207 ? 21.25 5.723 11.867 1 98.38 207 LEU A N 1
ATOM 1619 C CA . LEU A 1 207 ? 22.641 5.516 12.242 1 98.38 207 LEU A CA 1
ATOM 1620 C C . LEU A 1 207 ? 23.062 6.5 13.328 1 98.38 207 LEU A C 1
ATOM 1622 O O . LEU A 1 207 ? 24.125 6.344 13.93 1 98.38 207 LEU A O 1
ATOM 1626 N N . CYS A 1 208 ? 22.344 7.566 13.57 1 96.81 208 CYS A N 1
ATOM 1627 C CA . CYS A 1 208 ? 22.625 8.562 14.602 1 96.81 208 CYS A CA 1
ATOM 1628 C C . CYS A 1 208 ? 21.344 9.297 15 1 96.81 208 CYS A C 1
ATOM 1630 O O . CYS A 1 208 ? 20.266 9.031 14.461 1 96.81 208 CYS A O 1
ATOM 1632 N N . GLU A 1 209 ? 21.438 10.094 15.992 1 95.12 209 GLU A N 1
ATOM 1633 C CA . GLU A 1 209 ? 20.344 10.984 16.359 1 95.12 209 GLU A CA 1
ATOM 1634 C C . GLU A 1 209 ? 20.047 11.977 15.242 1 95.12 209 GLU A C 1
ATOM 1636 O O . GLU A 1 209 ? 20.953 12.469 14.578 1 95.12 209 GLU A O 1
ATOM 1641 N N . PRO A 1 210 ? 18.797 12.219 15.078 1 97.06 210 PRO A N 1
ATOM 1642 C CA . PRO A 1 210 ? 18.438 13.133 14 1 97.06 210 PRO A CA 1
ATOM 1643 C C . PRO A 1 210 ? 18.859 14.57 14.273 1 97.06 210 PRO A C 1
ATOM 1645 O O . PRO A 1 210 ? 19.156 14.93 15.414 1 97.06 210 PRO A O 1
ATOM 1648 N N . GLU A 1 211 ? 18.969 15.336 13.273 1 97 211 GLU A N 1
ATOM 1649 C CA . GLU A 1 211 ? 19.156 16.781 13.336 1 97 211 GLU A CA 1
ATOM 1650 C C . GLU A 1 211 ? 18.016 17.531 12.664 1 97 211 GLU A C 1
ATOM 1652 O O . GLU A 1 211 ? 17.406 17.016 11.719 1 97 211 GLU A O 1
ATOM 1657 N N . VAL A 1 212 ? 17.75 18.703 13.133 1 98 212 VAL A N 1
ATOM 1658 C CA . VAL A 1 212 ? 16.703 19.547 12.547 1 98 212 VAL A CA 1
ATOM 1659 C C . VAL A 1 212 ? 17.234 20.203 11.273 1 98 212 VAL A C 1
ATOM 1661 O O . VAL A 1 212 ? 18.219 20.938 11.305 1 98 212 VAL A O 1
ATOM 1664 N N . VAL A 1 213 ? 16.594 19.875 10.211 1 97.81 213 VAL A N 1
ATOM 1665 C CA . VAL A 1 213 ? 16.953 20.484 8.93 1 97.81 213 VAL A CA 1
ATOM 1666 C C . VAL A 1 213 ? 16.422 21.922 8.867 1 97.81 213 VAL A C 1
ATOM 1668 O O . VAL A 1 213 ? 17.125 22.828 8.43 1 97.81 213 VAL A O 1
ATOM 1671 N N . SER A 1 214 ? 15.188 22.047 9.234 1 96.69 214 SER A N 1
ATOM 1672 C CA . SER A 1 214 ? 14.523 23.344 9.234 1 96.69 214 SER A CA 1
ATOM 1673 C C . SER A 1 214 ? 13.383 23.375 10.25 1 96.69 214 SER A C 1
ATOM 1675 O O . SER A 1 214 ? 12.727 22.359 10.492 1 96.69 214 SER A O 1
ATOM 1677 N N . TRP A 1 215 ? 13.266 24.469 10.852 1 97.62 215 TRP A N 1
ATOM 1678 C CA . TRP A 1 215 ? 12.133 24.766 11.719 1 97.62 215 TRP A CA 1
ATOM 1679 C C . TRP A 1 215 ? 11.312 25.922 11.156 1 97.62 215 TRP A C 1
ATOM 1681 O O . TRP A 1 215 ? 11.859 26.984 10.852 1 97.62 215 TRP A O 1
ATOM 1691 N N . ILE A 1 216 ? 10.047 25.75 11.039 1 97.56 216 ILE A N 1
ATOM 1692 C CA . ILE A 1 216 ? 9.172 26.734 10.398 1 97.56 216 ILE A CA 1
ATOM 1693 C C . ILE A 1 216 ? 8.125 27.219 11.398 1 97.56 216 ILE A C 1
ATOM 1695 O O . ILE A 1 216 ? 7.312 26.422 11.898 1 97.56 216 ILE A O 1
ATOM 1699 N N . ASP A 1 217 ? 8.172 28.469 11.695 1 98.06 217 ASP A N 1
ATOM 1700 C CA . ASP A 1 217 ? 7.117 29.109 12.469 1 98.06 217 ASP A CA 1
ATOM 1701 C C . ASP A 1 217 ? 6.016 29.641 11.555 1 98.06 217 ASP A C 1
ATOM 1703 O O . ASP A 1 217 ? 6.219 30.641 10.844 1 98.06 217 ASP A O 1
ATOM 1707 N N . LEU A 1 218 ? 4.887 29.031 11.578 1 97.94 218 LEU A N 1
ATOM 1708 C CA . LEU A 1 218 ? 3.82 29.375 10.641 1 97.94 218 LEU A CA 1
ATOM 1709 C C . LEU A 1 218 ? 3.285 30.781 10.922 1 97.94 218 LEU A C 1
ATOM 1711 O O . LEU A 1 218 ? 2.584 31.359 10.094 1 97.94 218 LEU A O 1
ATOM 1715 N N . ARG A 1 219 ? 3.564 31.359 12.055 1 96.62 219 ARG A N 1
ATOM 1716 C CA . ARG A 1 219 ? 3.092 32.688 12.414 1 96.62 219 ARG A CA 1
ATOM 1717 C C . ARG A 1 219 ? 3.891 33.781 11.688 1 96.62 219 ARG A C 1
ATOM 1719 O O . ARG A 1 219 ? 3.42 34.906 11.531 1 96.62 219 ARG A O 1
ATOM 1726 N N . GLU A 1 220 ? 5.098 33.344 11.281 1 96.75 220 GLU A N 1
ATOM 1727 C CA . GLU A 1 220 ? 5.961 34.406 10.773 1 96.75 220 GLU A CA 1
ATOM 1728 C C . GLU A 1 220 ? 6.547 34.031 9.406 1 96.75 220 GLU A C 1
ATOM 1730 O O . GLU A 1 220 ? 7.02 34.906 8.672 1 96.75 220 GLU A O 1
ATOM 1735 N N . VAL A 1 221 ? 6.547 32.812 9.039 1 97.38 221 VAL A N 1
ATOM 1736 C CA . VAL A 1 221 ? 7.223 32.344 7.836 1 97.38 221 VAL A CA 1
ATOM 1737 C C . VAL A 1 221 ? 6.664 33.062 6.605 1 97.38 221 VAL A C 1
ATOM 1739 O O . VAL A 1 221 ? 5.465 33.312 6.531 1 97.38 221 VAL A O 1
ATOM 1742 N N . THR A 1 222 ? 7.492 33.344 5.629 1 96.94 222 THR A N 1
ATOM 1743 C CA . THR A 1 222 ? 7.086 33.969 4.363 1 96.94 222 THR A CA 1
ATOM 1744 C C . THR A 1 222 ? 7.254 32.969 3.213 1 96.94 222 THR A C 1
ATOM 1746 O O . THR A 1 222 ? 7.926 31.938 3.363 1 96.94 222 THR A O 1
ATOM 1749 N N . GLN A 1 223 ? 6.641 33.281 2.094 1 93.06 223 GLN A N 1
ATOM 1750 C CA . GLN A 1 223 ? 6.789 32.406 0.917 1 93.06 223 GLN A CA 1
ATOM 1751 C C . GLN A 1 223 ? 8.242 32.375 0.46 1 93.06 223 GLN A C 1
ATOM 1753 O O . GLN A 1 223 ? 8.719 31.328 -0.001 1 93.06 223 GLN A O 1
ATOM 1758 N N . GLU A 1 224 ? 8.977 33.438 0.572 1 94.06 224 GLU A N 1
ATOM 1759 C CA . GLU A 1 224 ? 10.375 33.5 0.18 1 94.06 224 GLU A CA 1
ATOM 1760 C C . GLU A 1 224 ? 11.242 32.562 1.028 1 94.06 224 GLU A C 1
ATOM 1762 O O . GLU A 1 224 ? 12.195 31.984 0.527 1 94.06 224 GLU A O 1
ATOM 1767 N N . ASP A 1 225 ? 10.859 32.438 2.314 1 94.31 225 ASP A N 1
ATOM 1768 C CA . ASP A 1 225 ? 11.602 31.578 3.223 1 94.31 225 ASP A CA 1
ATOM 1769 C C . ASP A 1 225 ? 11.547 30.125 2.756 1 94.31 225 ASP A C 1
ATOM 1771 O O . ASP A 1 225 ? 12.43 29.328 3.09 1 94.31 225 ASP A O 1
ATOM 1775 N N . LEU A 1 226 ? 10.547 29.812 1.977 1 93.19 226 LEU A N 1
ATOM 1776 C CA . LEU A 1 226 ? 10.281 28.422 1.618 1 93.19 226 LEU A CA 1
ATOM 1777 C C . LEU A 1 226 ? 10.883 28.078 0.258 1 93.19 226 LEU A C 1
ATOM 1779 O O . LEU A 1 226 ? 10.828 26.938 -0.188 1 93.19 226 LEU A O 1
ATOM 1783 N N . ASN A 1 227 ? 11.484 29.031 -0.374 1 93 227 ASN A N 1
ATOM 1784 C CA . ASN A 1 227 ? 11.992 28.828 -1.725 1 93 227 ASN A CA 1
ATOM 1785 C C . ASN A 1 227 ? 13.195 27.891 -1.73 1 93 227 ASN A C 1
ATOM 1787 O O . ASN A 1 227 ? 13.398 27.141 -2.693 1 93 227 ASN A O 1
ATOM 1791 N N . GLU A 1 228 ? 13.969 28 -0.681 1 94.19 228 GLU A N 1
ATOM 1792 C CA . GLU A 1 228 ? 15.172 27.188 -0.601 1 94.19 228 GLU A CA 1
ATOM 1793 C C . GLU A 1 228 ? 15.578 26.938 0.85 1 94.19 228 GLU A C 1
ATOM 1795 O O . GLU A 1 228 ? 15.617 27.859 1.657 1 94.19 228 GLU A O 1
ATOM 1800 N N . ILE A 1 229 ? 15.766 25.734 1.19 1 95.06 229 ILE A N 1
ATOM 1801 C CA . ILE A 1 229 ? 16.281 25.312 2.488 1 95.06 229 ILE A CA 1
ATOM 1802 C C . ILE A 1 229 ? 17.625 24.594 2.301 1 95.06 229 ILE A C 1
ATOM 1804 O O . ILE A 1 229 ? 17.719 23.641 1.525 1 95.06 229 ILE A O 1
ATOM 1808 N N . THR A 1 230 ? 18.625 25.062 2.941 1 96.5 230 THR A N 1
ATOM 1809 C CA . THR A 1 230 ? 19.953 24.469 2.904 1 96.5 230 THR A CA 1
ATOM 1810 C C . THR A 1 230 ? 20.359 23.969 4.289 1 96.5 230 THR A C 1
ATOM 1812 O O . THR A 1 230 ? 20.109 24.625 5.293 1 96.5 230 THR A O 1
ATOM 1815 N N . PHE A 1 231 ? 20.938 22.859 4.293 1 95.88 231 PHE A N 1
ATOM 1816 C CA . PHE A 1 231 ? 21.266 22.188 5.543 1 95.88 231 PHE A CA 1
ATOM 1817 C C . PHE A 1 231 ? 22.547 21.375 5.387 1 95.88 231 PHE A C 1
ATOM 1819 O O . PHE A 1 231 ? 22.734 20.672 4.387 1 95.88 231 PHE A O 1
ATOM 1826 N N . ARG A 1 232 ? 23.531 21.531 6.312 1 95.56 232 ARG A N 1
ATOM 1827 C CA . ARG A 1 232 ? 24.703 20.672 6.398 1 95.56 232 ARG A CA 1
ATOM 1828 C C . ARG A 1 232 ? 24.688 19.859 7.684 1 95.56 232 ARG A C 1
ATOM 1830 O O . ARG A 1 232 ? 24.438 20.391 8.766 1 95.56 232 ARG A O 1
ATOM 1837 N N . HIS A 1 233 ? 24.891 18.641 7.559 1 95.69 233 HIS A N 1
ATOM 1838 C CA . HIS A 1 233 ? 24.938 17.75 8.719 1 95.69 233 HIS A CA 1
ATOM 1839 C C . HIS A 1 233 ? 26.281 17.047 8.797 1 95.69 233 HIS A C 1
ATOM 1841 O O . HIS A 1 233 ? 26.734 16.422 7.824 1 95.69 233 HIS A O 1
ATOM 1847 N N . VAL A 1 234 ? 26.969 17.219 9.898 1 95.75 234 VAL A N 1
ATOM 1848 C CA . VAL A 1 234 ? 28.109 16.375 10.266 1 95.75 234 VAL A CA 1
ATOM 1849 C C . VAL A 1 234 ? 27.656 15.344 11.305 1 95.75 234 VAL A C 1
ATOM 1851 O O . VAL A 1 234 ? 27.703 15.617 12.508 1 95.75 234 VAL A O 1
ATOM 1854 N N . ALA A 1 235 ? 27.25 14.234 10.836 1 95.94 235 ALA A N 1
ATOM 1855 C CA . ALA A 1 235 ? 26.703 13.18 11.688 1 95.94 235 ALA A CA 1
ATOM 1856 C C . ALA A 1 235 ? 27.797 12.188 12.094 1 95.94 235 ALA A C 1
ATOM 1858 O O . ALA A 1 235 ? 28.797 12.023 11.383 1 95.94 235 ALA A O 1
ATOM 1859 N N . VAL A 1 236 ? 27.609 11.633 13.258 1 96.81 236 VAL A N 1
ATOM 1860 C CA . VAL A 1 236 ? 28.516 10.594 13.734 1 96.81 236 VAL A CA 1
ATOM 1861 C C . VAL A 1 236 ? 27.75 9.297 13.977 1 96.81 236 VAL A C 1
ATOM 1863 O O . VAL A 1 236 ? 26.766 9.281 14.742 1 96.81 236 VAL A O 1
ATOM 1866 N N . SER A 1 237 ? 28.172 8.242 13.32 1 97.44 237 SER A N 1
ATOM 1867 C CA . SER A 1 237 ? 27.5 6.965 13.492 1 97.44 237 SER A CA 1
ATOM 1868 C C . SER A 1 237 ? 27.594 6.465 14.93 1 97.44 237 SER A C 1
ATOM 1870 O O . SER A 1 237 ? 28.688 6.484 15.523 1 97.44 237 SER A O 1
ATOM 1872 N N . THR A 1 238 ? 26.578 6.023 15.469 1 97.06 238 THR A N 1
ATOM 1873 C CA . THR A 1 238 ? 26.562 5.555 16.844 1 97.06 238 THR A CA 1
ATOM 1874 C C . THR A 1 238 ? 26.719 4.039 16.906 1 97.06 238 THR A C 1
ATOM 1876 O O . THR A 1 238 ? 26.703 3.445 17.984 1 97.06 238 THR A O 1
ATOM 1879 N N . LYS A 1 239 ? 26.844 3.336 15.781 1 97.31 239 LYS A N 1
ATOM 1880 C CA . LYS A 1 239 ? 26.938 1.882 15.688 1 97.31 239 LYS A CA 1
ATOM 1881 C C . LYS A 1 239 ? 27.625 1.452 14.398 1 97.31 239 LYS A C 1
ATOM 1883 O O . LYS A 1 239 ? 27.859 2.277 13.516 1 97.31 239 LYS A O 1
ATOM 1888 N N . VAL A 1 240 ? 28.016 0.202 14.43 1 97.62 240 VAL A N 1
ATOM 1889 C CA . VAL A 1 240 ? 28.438 -0.413 13.18 1 97.62 240 VAL A CA 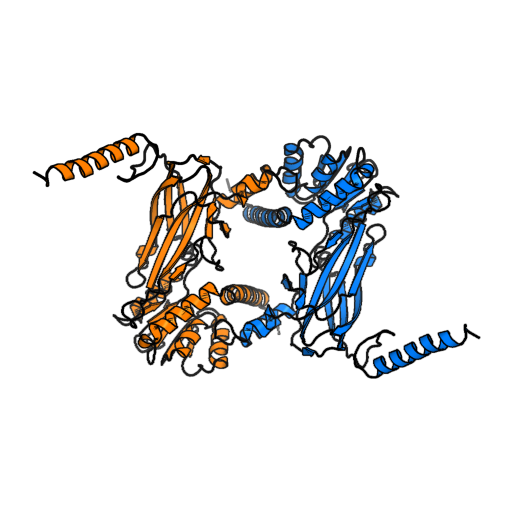1
ATOM 1890 C C . VAL A 1 240 ? 27.234 -0.606 12.266 1 97.62 240 VAL A C 1
ATOM 1892 O O . VAL A 1 240 ? 26.219 -1.178 12.68 1 97.62 240 VAL A O 1
ATOM 1895 N N . ALA A 1 241 ? 27.328 -0.039 11.055 1 97.12 241 ALA A N 1
ATOM 1896 C CA . ALA A 1 241 ? 26.156 -0.105 10.195 1 97.12 241 ALA A CA 1
ATOM 1897 C C . ALA A 1 241 ? 26.516 0.15 8.734 1 97.12 241 ALA A C 1
ATOM 1899 O O . ALA A 1 241 ? 27.672 0.466 8.43 1 97.12 241 ALA A O 1
ATOM 1900 N N . ALA A 1 242 ? 25.547 -0.072 7.898 1 98.06 242 ALA A N 1
ATOM 1901 C CA . ALA A 1 242 ? 25.688 0.268 6.484 1 98.06 242 ALA A CA 1
ATOM 1902 C C . ALA A 1 242 ? 25.031 1.61 6.176 1 98.06 242 ALA A C 1
ATOM 1904 O O . ALA A 1 242 ? 23.828 1.775 6.363 1 98.06 242 ALA A O 1
ATOM 1905 N N . TYR A 1 243 ? 25.891 2.619 5.812 1 98.12 243 TYR A N 1
ATOM 1906 C CA . TYR A 1 243 ? 25.391 3.92 5.379 1 98.12 243 TYR A CA 1
ATOM 1907 C C . TYR A 1 243 ? 24.859 3.855 3.947 1 98.12 243 TYR A C 1
ATOM 1909 O O . TYR A 1 243 ? 25.656 3.779 3 1 98.12 243 TYR A O 1
ATOM 1917 N N . GLU A 1 244 ? 23.453 3.893 3.791 1 98.19 244 GLU A N 1
ATOM 1918 C CA . GLU A 1 244 ? 22.812 3.551 2.521 1 98.19 244 GLU A CA 1
ATOM 1919 C C . GLU A 1 244 ? 21.891 4.668 2.047 1 98.19 244 GLU A C 1
ATOM 1921 O O . GLU A 1 244 ? 21.391 4.625 0.926 1 98.19 244 GLU A O 1
ATOM 1926 N N . GLY A 1 245 ? 21.672 5.652 2.896 1 97.81 245 GLY A N 1
ATOM 1927 C CA . GLY A 1 245 ? 20.812 6.758 2.506 1 97.81 245 GLY A CA 1
ATOM 1928 C C . GLY A 1 245 ? 20.578 7.758 3.623 1 97.81 245 GLY A C 1
ATOM 1929 O O . GLY A 1 245 ? 21.297 7.758 4.625 1 97.81 245 GLY A O 1
ATOM 1930 N N . ILE A 1 246 ? 19.703 8.688 3.369 1 98.12 246 ILE A N 1
ATOM 1931 C CA . ILE A 1 246 ? 19.266 9.711 4.312 1 98.12 246 ILE A CA 1
ATOM 1932 C C . ILE A 1 246 ? 17.75 9.617 4.516 1 98.12 246 ILE A C 1
ATOM 1934 O O . ILE A 1 246 ? 17 9.492 3.549 1 98.12 246 ILE A O 1
ATOM 1938 N N . CYS A 1 247 ? 17.359 9.609 5.738 1 98.5 247 CYS A N 1
ATOM 1939 C CA . CYS A 1 247 ? 15.945 9.57 6.102 1 98.5 247 CYS A CA 1
ATOM 1940 C C . CYS A 1 247 ? 15.453 10.945 6.52 1 98.5 247 CYS A C 1
ATOM 1942 O O . CYS A 1 247 ? 16.062 11.602 7.371 1 98.5 247 CYS A O 1
ATOM 1944 N N . LEU A 1 248 ? 14.391 11.406 5.906 1 98.25 248 LEU A N 1
ATOM 1945 C CA . LEU A 1 248 ? 13.727 12.656 6.262 1 98.25 248 LEU A CA 1
ATOM 1946 C C . LEU A 1 248 ? 12.336 12.391 6.832 1 98.25 248 LEU A C 1
ATOM 1948 O O . LEU A 1 248 ? 11.625 11.5 6.363 1 98.25 248 LEU A O 1
ATOM 1952 N N . TRP A 1 249 ? 11.953 13.117 7.781 1 98.38 249 TRP A N 1
ATOM 1953 C CA . TRP A 1 249 ? 10.586 13.117 8.305 1 98.38 249 TRP A CA 1
ATOM 1954 C C . TRP A 1 249 ? 10.242 14.469 8.922 1 98.38 249 TRP A C 1
ATOM 1956 O O . TRP A 1 249 ? 11.039 15.406 8.859 1 98.38 249 TRP A O 1
ATOM 1966 N N . PHE A 1 250 ? 8.984 14.656 9.414 1 98.38 250 PHE A N 1
ATOM 1967 C CA . PHE A 1 250 ? 8.625 15.953 9.961 1 98.38 250 PHE A CA 1
ATOM 1968 C C . PHE A 1 250 ? 7.773 15.789 11.219 1 98.38 250 PHE A C 1
ATOM 1970 O O . PHE A 1 250 ? 7.277 14.695 11.5 1 98.38 250 PHE A O 1
ATOM 1977 N N . SER A 1 251 ? 7.723 16.812 11.977 1 98.38 251 SER A N 1
ATOM 1978 C CA . SER A 1 251 ? 6.789 16.969 13.086 1 98.38 251 SER A CA 1
ATOM 1979 C C . SER A 1 251 ? 6.094 18.328 13.055 1 98.38 251 SER A C 1
ATOM 1981 O O . SER A 1 251 ? 6.621 19.281 12.484 1 98.38 251 SER A O 1
ATOM 1983 N N . CYS A 1 252 ? 4.914 18.344 13.57 1 98.38 252 CYS A N 1
ATOM 1984 C CA . CYS A 1 252 ? 4.133 19.562 13.734 1 98.38 252 CYS A CA 1
ATOM 1985 C C . CYS A 1 252 ? 3.779 19.797 15.195 1 98.38 252 CYS A C 1
ATOM 1987 O O . CYS A 1 252 ? 3.436 18.859 15.914 1 98.38 252 CYS A O 1
ATOM 1989 N N . THR A 1 253 ? 3.951 21 15.586 1 98.38 253 THR A N 1
ATOM 1990 C CA . THR A 1 253 ? 3.551 21.406 16.938 1 98.38 253 THR A CA 1
ATOM 1991 C C . THR A 1 253 ? 2.316 22.297 16.891 1 98.38 253 THR A C 1
ATOM 1993 O O . THR A 1 253 ? 2.291 23.297 16.156 1 98.38 253 THR A O 1
ATOM 1996 N N . PHE A 1 254 ? 1.316 21.922 17.688 1 98.25 254 PHE A N 1
ATOM 1997 C CA . PHE A 1 254 ? 0.081 22.703 17.734 1 98.25 254 PHE A CA 1
ATOM 1998 C C . PHE A 1 254 ? 0.143 23.75 18.828 1 98.25 254 PHE A C 1
ATOM 2000 O O . PHE A 1 254 ? 1.079 23.766 19.641 1 98.25 254 PHE A O 1
ATOM 2007 N N . PRO A 1 255 ? -0.82 24.688 18.797 1 96.31 255 PRO A N 1
ATOM 2008 C CA . PRO A 1 255 ? -0.798 25.75 19.797 1 96.31 255 PRO A CA 1
ATOM 2009 C C . PRO A 1 255 ? -0.876 25.203 21.219 1 96.31 255 PRO A C 1
ATOM 2011 O O . PRO A 1 255 ? -1.538 24.203 21.469 1 96.31 255 PRO A O 1
ATOM 2014 N N . PHE A 1 256 ? -0.164 25.891 22.141 1 90.94 256 PHE A N 1
ATOM 2015 C CA . PHE A 1 256 ? -0.228 25.562 23.547 1 90.94 256 PHE A CA 1
ATOM 2016 C C . PHE A 1 256 ? -1.623 25.828 24.109 1 90.94 256 PHE A C 1
ATOM 2018 O O . PHE A 1 256 ? -2.217 26.875 23.844 1 90.94 256 PHE A O 1
ATOM 2025 N N . PRO A 1 257 ? -2.141 24.828 24.891 1 85.88 257 PRO A N 1
ATOM 2026 C CA . PRO A 1 257 ? -3.445 25.062 25.516 1 85.88 257 PRO A CA 1
ATOM 2027 C C . PRO A 1 257 ? -3.385 26.094 26.625 1 85.88 257 PRO A C 1
ATOM 2029 O O . PRO A 1 257 ? -2.367 26.219 27.312 1 85.88 257 PRO A O 1
ATOM 2032 N N . ARG A 1 258 ? -4.242 27.047 26.781 1 72.44 258 ARG A N 1
ATOM 2033 C CA . ARG A 1 258 ? -4.289 28.031 27.859 1 72.44 258 ARG A CA 1
ATOM 2034 C C . ARG A 1 258 ? -4.688 27.375 29.172 1 72.44 258 ARG A C 1
ATOM 2036 O O . ARG A 1 258 ? -4.391 27.906 30.25 1 72.44 258 ARG A O 1
ATOM 2043 N N . GLY A 1 259 ? -5.18 26.172 29.172 1 59.19 259 GLY A N 1
ATOM 2044 C CA . GLY A 1 259 ? -5.645 25.641 30.453 1 59.19 259 GLY A CA 1
ATOM 2045 C C . GLY A 1 259 ? -4.539 25.5 31.484 1 59.19 259 GLY A C 1
ATOM 2046 O O . GLY A 1 259 ? -3.611 26.312 31.516 1 59.19 259 GLY A O 1
ATOM 2047 N N . PRO A 1 260 ? -4.512 24.312 32.125 1 58.84 260 PRO A N 1
ATOM 2048 C CA . PRO A 1 260 ? -3.656 24.25 33.312 1 58.84 260 PRO A CA 1
ATOM 2049 C C . PRO A 1 260 ? -2.18 24.469 33 1 58.84 260 PRO A C 1
ATOM 2051 O O . PRO A 1 260 ? -1.734 24.156 31.875 1 58.84 260 PRO A O 1
ATOM 2054 N N . VAL A 1 261 ? -1.417 25.297 33.719 1 56.16 261 VAL A N 1
ATOM 2055 C CA . VAL A 1 261 ? -0.057 25.812 33.656 1 56.16 261 VAL A CA 1
ATOM 2056 C C . VAL A 1 261 ? 0.875 24.781 33.031 1 56.16 261 VAL A C 1
ATOM 2058 O O . VAL A 1 261 ? 1.788 25.141 32.281 1 56.16 261 VAL A O 1
ATOM 2061 N N . ASN A 1 262 ? 0.515 23.453 33.094 1 60.59 262 ASN A N 1
ATOM 2062 C CA . ASN A 1 262 ? 1.557 22.5 32.719 1 60.59 262 ASN A CA 1
ATOM 2063 C C . ASN A 1 262 ? 1.141 21.656 31.516 1 60.59 262 ASN A C 1
ATOM 2065 O O . ASN A 1 262 ? 1.653 20.562 31.312 1 60.59 262 ASN A O 1
ATOM 2069 N N . ALA A 1 263 ? 0.273 22.391 30.562 1 77.69 263 ALA A N 1
ATOM 2070 C CA . ALA A 1 263 ? -0.163 21.484 29.5 1 77.69 263 ALA A CA 1
ATOM 2071 C C . ALA A 1 263 ? 0.78 21.547 28.312 1 77.69 263 ALA A C 1
ATOM 2073 O O . ALA A 1 263 ? 1.199 22.625 27.891 1 77.69 263 ALA A O 1
ATOM 2074 N N . GLU A 1 264 ? 1.324 20.453 27.875 1 88.5 264 GLU A N 1
ATOM 2075 C CA . GLU A 1 264 ? 2.18 20.312 26.703 1 88.5 264 GLU A CA 1
ATOM 2076 C C . GLU A 1 264 ? 1.361 20.344 25.422 1 88.5 264 GLU A C 1
ATOM 2078 O O . GLU A 1 264 ? 0.213 19.891 25.391 1 88.5 264 GLU A O 1
ATOM 2083 N N . PRO A 1 265 ? 1.934 20.969 24.422 1 94 265 PRO A N 1
ATOM 2084 C CA . PRO A 1 265 ? 1.202 21.016 23.156 1 94 265 PRO A CA 1
ATOM 2085 C C . PRO A 1 265 ? 1.11 19.641 22.484 1 94 265 PRO A C 1
ATOM 2087 O O . PRO A 1 265 ? 1.946 18.766 22.734 1 94 265 PRO A O 1
ATOM 2090 N N . THR A 1 266 ? 0.036 19.469 21.75 1 96.88 266 THR A N 1
ATOM 2091 C CA . THR A 1 266 ? -0.079 18.281 20.891 1 96.88 266 THR A CA 1
ATOM 2092 C C . THR A 1 266 ? 0.978 18.297 19.797 1 96.88 266 THR A C 1
ATOM 2094 O O . THR A 1 266 ? 1.228 19.344 19.188 1 96.88 266 THR A O 1
ATOM 2097 N N . ILE A 1 267 ? 1.627 17.156 19.609 1 98 267 ILE A N 1
ATOM 2098 C CA . ILE A 1 267 ? 2.633 17.031 18.562 1 98 267 ILE A CA 1
ATOM 2099 C C . ILE A 1 267 ? 2.234 15.906 17.609 1 98 267 ILE A C 1
ATOM 2101 O O . ILE A 1 267 ? 1.846 14.82 18.047 1 98 267 ILE A O 1
ATOM 2105 N N . LEU A 1 268 ? 2.203 16.188 16.328 1 98.5 268 LEU A N 1
ATOM 2106 C CA . LEU A 1 268 ? 2.082 15.188 15.266 1 98.5 268 LEU A CA 1
ATOM 2107 C 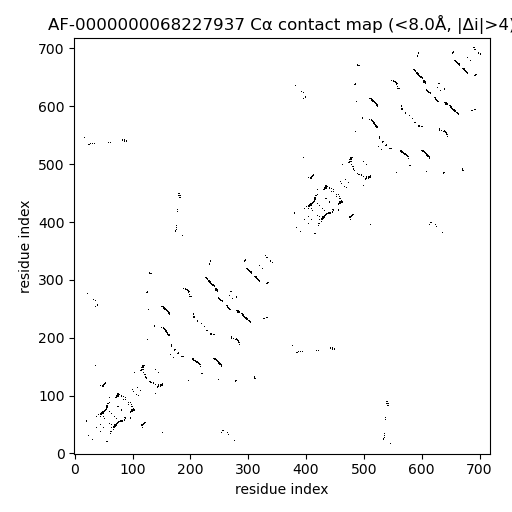C . LEU A 1 268 ? 3.438 14.898 14.625 1 98.5 268 LEU A C 1
ATOM 2109 O O . LEU A 1 268 ? 4.094 15.812 14.117 1 98.5 268 LEU A O 1
ATOM 2113 N N . SER A 1 269 ? 3.877 13.641 14.656 1 98.5 269 SER A N 1
ATOM 2114 C CA . SER A 1 269 ? 5.203 13.32 14.141 1 98.5 269 SER A CA 1
ATOM 2115 C C . SER A 1 269 ? 5.156 12.125 13.195 1 98.5 269 SER A C 1
ATOM 2117 O O . SER A 1 269 ? 4.41 11.172 13.422 1 98.5 269 SER A O 1
ATOM 2119 N N . THR A 1 270 ? 5.961 12.18 12.156 1 98.25 270 THR A N 1
ATOM 2120 C CA . THR A 1 270 ? 6.125 11.07 11.234 1 98.25 270 THR A CA 1
ATOM 2121 C C . THR A 1 270 ? 7.438 10.336 11.492 1 98.25 270 THR A C 1
ATOM 2123 O O . THR A 1 270 ? 7.922 9.602 10.625 1 98.25 270 THR A O 1
ATOM 2126 N N . ALA A 1 271 ? 8.016 10.539 12.617 1 98.38 271 ALA A N 1
ATOM 2127 C CA . ALA A 1 271 ? 9.289 9.914 12.984 1 98.38 271 ALA A CA 1
ATOM 2128 C C . ALA A 1 271 ? 9.18 8.398 12.977 1 98.38 271 ALA A C 1
ATOM 2130 O O . ALA A 1 271 ? 8.125 7.844 13.297 1 98.38 271 ALA A O 1
ATOM 2131 N N . PRO A 1 272 ? 10.32 7.707 12.664 1 98.12 272 PRO A N 1
ATOM 2132 C CA . PRO A 1 272 ? 10.312 6.242 12.625 1 98.12 272 PRO A CA 1
ATOM 2133 C C . PRO A 1 272 ? 9.891 5.617 13.953 1 98.12 272 PRO A C 1
ATOM 2135 O O . PRO A 1 272 ? 9.344 4.508 13.969 1 98.12 272 PRO A O 1
ATOM 2138 N N . GLU A 1 273 ? 10.094 6.289 15.031 1 97.62 273 GLU A N 1
ATOM 2139 C CA . GLU A 1 273 ? 9.789 5.738 16.344 1 97.62 273 GLU A CA 1
ATOM 2140 C C . GLU A 1 273 ? 8.32 5.926 16.703 1 97.62 273 GLU A C 1
ATOM 2142 O O . GLU A 1 273 ? 7.824 5.328 17.656 1 97.62 273 GLU A O 1
ATOM 2147 N N . GLU A 1 274 ? 7.633 6.766 15.977 1 97.88 274 GLU A N 1
ATOM 2148 C CA . GLU A 1 274 ? 6.227 7.07 16.234 1 97.88 274 GLU A CA 1
ATOM 2149 C C . GLU A 1 274 ? 5.309 6.156 15.43 1 97.88 274 GLU A C 1
ATOM 2151 O O . GLU A 1 274 ? 5.734 5.547 14.445 1 97.88 274 GLU A O 1
ATOM 2156 N N . PRO A 1 275 ? 4.02 6.051 15.922 1 97.38 275 PRO A N 1
ATOM 2157 C CA . PRO A 1 275 ? 3.062 5.316 15.086 1 97.38 275 PRO A CA 1
ATOM 2158 C C . PRO A 1 275 ? 2.984 5.863 13.664 1 97.38 275 PRO A C 1
ATOM 2160 O O . PRO A 1 275 ? 3.074 7.074 13.453 1 97.38 275 PRO A O 1
ATOM 2163 N N . SER A 1 276 ? 2.783 4.965 12.742 1 97.44 276 SER A N 1
ATOM 2164 C CA . SER A 1 276 ? 2.875 5.316 11.328 1 97.44 276 SER A CA 1
ATOM 2165 C C . SER A 1 276 ? 1.728 6.23 10.914 1 97.44 276 SER A C 1
ATOM 2167 O O . SER A 1 276 ? 0.633 6.16 11.477 1 97.44 276 SER A O 1
ATOM 2169 N N . THR A 1 277 ? 1.947 7.105 10.016 1 97.81 277 THR A N 1
ATOM 2170 C CA . THR A 1 277 ? 0.983 7.934 9.297 1 97.81 277 THR A CA 1
ATOM 2171 C C . THR A 1 277 ? 1.041 7.652 7.801 1 97.81 277 THR A C 1
ATOM 2173 O O . THR A 1 277 ? 1.924 6.93 7.332 1 97.81 277 THR A O 1
ATOM 2176 N N . HIS A 1 278 ? 0.095 8.188 7.066 1 96.75 278 HIS A N 1
ATOM 2177 C CA . HIS A 1 278 ? 0.073 7.957 5.625 1 96.75 278 HIS A CA 1
ATOM 2178 C C . HIS A 1 278 ? 1.261 8.625 4.941 1 96.75 278 HIS A C 1
ATOM 2180 O O . HIS A 1 278 ? 1.591 8.297 3.801 1 96.75 278 HIS A O 1
ATOM 2186 N N . TRP A 1 279 ? 1.922 9.57 5.613 1 96.69 279 TRP A N 1
ATOM 2187 C CA . TRP A 1 279 ? 3.051 10.281 5.023 1 96.69 279 TRP A CA 1
ATOM 2188 C C . TRP A 1 279 ? 4.312 9.422 5.059 1 96.69 279 TRP A C 1
ATOM 2190 O O . TRP A 1 279 ? 5.191 9.57 4.203 1 96.69 279 TRP A O 1
ATOM 2200 N N . LYS A 1 280 ? 4.418 8.57 6.098 1 97.75 280 LYS A N 1
ATOM 2201 C CA . LYS A 1 280 ? 5.605 7.754 6.301 1 97.75 280 LYS A CA 1
ATOM 2202 C C . LYS A 1 280 ? 6.863 8.617 6.371 1 97.75 280 LYS A C 1
ATOM 2204 O O . LYS A 1 280 ? 6.844 9.703 6.941 1 97.75 280 LYS A O 1
ATOM 2209 N N . GLN A 1 281 ? 8.031 7.996 6.039 1 98.25 281 GLN A N 1
ATOM 2210 C CA . GLN A 1 281 ? 9.281 8.742 5.914 1 98.25 281 GLN A CA 1
ATOM 2211 C C . GLN A 1 281 ? 9.695 8.875 4.449 1 98.25 281 GLN A C 1
ATOM 2213 O O . GLN A 1 281 ? 9.141 8.211 3.576 1 98.25 281 GLN A O 1
ATOM 2218 N N . THR A 1 282 ? 10.539 9.805 4.207 1 97.38 282 THR A N 1
ATOM 2219 C CA . THR A 1 282 ? 11.148 9.977 2.895 1 97.38 282 THR A CA 1
ATOM 2220 C C . THR A 1 282 ? 12.609 9.531 2.908 1 97.38 282 THR A C 1
ATOM 2222 O O . THR A 1 282 ? 13.406 10.023 3.713 1 97.38 282 THR A O 1
ATOM 2225 N N . LEU A 1 283 ? 12.922 8.617 2.01 1 97.69 283 LEU A N 1
ATOM 2226 C CA . LEU A 1 283 ? 14.266 8.062 1.975 1 97.69 283 LEU A CA 1
ATOM 2227 C C . LEU A 1 283 ? 14.992 8.477 0.695 1 97.69 283 LEU A C 1
ATOM 2229 O O . LEU A 1 283 ? 14.492 8.234 -0.407 1 97.69 283 LEU A O 1
ATOM 2233 N N . ILE A 1 284 ? 16.078 9.109 0.865 1 97.19 284 ILE A N 1
ATOM 2234 C CA . ILE A 1 284 ? 16.984 9.375 -0.244 1 97.19 284 ILE A CA 1
ATOM 2235 C C . ILE A 1 284 ? 18.047 8.273 -0.316 1 97.19 284 ILE A C 1
ATOM 2237 O O . ILE A 1 284 ? 18.922 8.18 0.555 1 97.19 284 ILE A O 1
ATOM 2241 N N . VAL A 1 285 ? 18.016 7.535 -1.341 1 97.19 285 VAL A N 1
ATOM 2242 C CA . VAL A 1 285 ? 18.859 6.352 -1.447 1 97.19 285 VAL A CA 1
ATOM 2243 C C . VAL A 1 285 ? 20.203 6.727 -2.08 1 97.19 285 VAL A C 1
ATOM 2245 O O . VAL A 1 285 ? 20.234 7.426 -3.096 1 97.19 285 VAL A O 1
ATOM 2248 N N . LEU A 1 286 ? 21.281 6.27 -1.485 1 95.38 286 LEU A N 1
ATOM 2249 C CA . LEU A 1 286 ? 22.609 6.441 -2.064 1 95.38 286 LEU A CA 1
ATOM 2250 C C . LEU A 1 286 ? 22.891 5.355 -3.1 1 95.38 286 LEU A C 1
ATOM 2252 O O . LEU A 1 286 ? 22.297 4.277 -3.053 1 95.38 286 LEU A O 1
ATOM 2256 N N . PRO A 1 287 ? 23.781 5.629 -3.984 1 92.75 287 PRO A N 1
ATOM 2257 C CA . PRO A 1 287 ? 24.062 4.648 -5.035 1 92.75 287 PRO A CA 1
ATOM 2258 C C . PRO A 1 287 ? 24.766 3.396 -4.496 1 92.75 287 PRO A C 1
ATOM 2260 O O . PRO A 1 287 ? 24.609 2.312 -5.07 1 92.75 287 PRO A O 1
ATOM 2263 N N . ASP A 1 288 ? 25.516 3.57 -3.455 1 93.81 288 ASP A N 1
ATOM 2264 C CA . ASP A 1 288 ? 26.266 2.449 -2.877 1 93.81 288 ASP A CA 1
ATOM 2265 C C . ASP A 1 288 ? 26.125 2.426 -1.357 1 93.81 288 ASP A C 1
ATOM 2267 O O . ASP A 1 288 ? 25.719 3.422 -0.75 1 93.81 288 ASP A O 1
ATOM 2271 N N . SER A 1 289 ? 26.391 1.312 -0.859 1 96.44 289 SER A N 1
ATOM 2272 C CA . SER A 1 289 ? 26.422 1.129 0.588 1 96.44 289 SER A CA 1
ATOM 2273 C C . SER A 1 289 ? 27.828 1.365 1.138 1 96.44 289 SER A C 1
ATOM 2275 O O . SER A 1 289 ? 28.812 0.896 0.564 1 96.44 289 SER A O 1
ATOM 2277 N N . ILE A 1 290 ? 27.938 2.133 2.199 1 96.69 290 ILE A N 1
ATOM 2278 C CA . ILE A 1 290 ? 29.234 2.398 2.832 1 96.69 290 ILE A CA 1
ATOM 2279 C C . ILE A 1 290 ? 29.25 1.817 4.242 1 96.69 290 ILE A C 1
ATOM 2281 O O . ILE A 1 290 ? 28.375 2.145 5.062 1 96.69 290 ILE A O 1
ATOM 2285 N N . GLY A 1 291 ? 30.172 0.966 4.512 1 97.12 291 GLY A N 1
ATOM 2286 C CA . GLY A 1 291 ? 30.312 0.426 5.855 1 97.12 291 GLY A CA 1
ATOM 2287 C C . GLY A 1 291 ? 30.812 1.45 6.859 1 97.12 291 GLY A C 1
ATOM 2288 O O . GLY A 1 291 ? 31.797 2.156 6.605 1 97.12 291 GLY A O 1
ATOM 2289 N N . MET A 1 292 ? 30.109 1.567 7.977 1 96.12 292 MET A N 1
ATOM 2290 C CA . MET A 1 292 ? 30.438 2.533 9.016 1 96.12 292 MET A CA 1
ATOM 2291 C C . MET A 1 292 ? 30.797 1.824 10.32 1 96.12 292 MET A C 1
ATOM 2293 O O . MET A 1 292 ? 30.156 0.834 10.688 1 96.12 292 MET A O 1
ATOM 2297 N N . GLU A 1 293 ? 31.812 2.32 10.969 1 96.44 293 GLU A N 1
ATOM 2298 C CA . GLU A 1 293 ? 32.094 1.95 12.352 1 96.44 293 GLU A CA 1
ATOM 2299 C C . GLU A 1 293 ? 31.484 2.951 13.328 1 96.44 293 GLU A C 1
ATOM 2301 O O . GLU A 1 293 ? 31.109 4.059 12.93 1 96.44 293 GLU A O 1
ATOM 2306 N N . GLU A 1 294 ? 31.391 2.475 14.539 1 96.44 294 GLU A N 1
ATOM 2307 C CA . GLU A 1 294 ? 30.969 3.436 15.555 1 96.44 294 GLU A CA 1
ATOM 2308 C C . GLU A 1 294 ? 31.938 4.609 15.641 1 96.44 294 GLU A C 1
ATOM 2310 O O . GLU A 1 294 ? 33.156 4.414 15.617 1 96.44 294 GLU A O 1
ATOM 2315 N N . GLY A 1 295 ? 31.328 5.82 15.617 1 95.81 295 GLY A N 1
ATOM 2316 C CA . GLY A 1 295 ? 32.156 7.008 15.688 1 95.81 295 GLY A CA 1
ATOM 2317 C C . GLY A 1 295 ? 32.531 7.562 14.32 1 95.81 295 GLY A C 1
ATOM 2318 O O . GLY A 1 295 ? 33.125 8.641 14.227 1 95.81 295 GLY A O 1
ATOM 2319 N N . SER A 1 296 ? 32.156 6.891 13.242 1 95.69 296 SER A N 1
ATOM 2320 C CA . SER A 1 296 ? 32.438 7.348 11.883 1 95.69 296 SER A CA 1
ATOM 2321 C C . SER A 1 296 ? 31.672 8.602 11.531 1 95.69 296 SER A C 1
ATOM 2323 O O . SER A 1 296 ? 30.469 8.68 11.781 1 95.69 296 SER A O 1
ATOM 2325 N N . PRO A 1 297 ? 32.375 9.578 10.969 1 96.19 297 PRO A N 1
ATOM 2326 C CA . PRO A 1 297 ? 31.625 10.758 10.508 1 96.19 297 PRO A CA 1
ATOM 2327 C C . PRO A 1 297 ? 30.906 10.531 9.18 1 96.19 297 PRO A C 1
ATOM 2329 O O . PRO A 1 297 ? 31.438 9.844 8.305 1 96.19 297 PRO A O 1
ATOM 2332 N N . MET A 1 298 ? 29.734 10.961 9.023 1 96.69 298 MET A N 1
ATOM 2333 C CA . MET A 1 298 ? 28.906 11.023 7.812 1 96.69 298 MET A CA 1
ATOM 2334 C C . MET A 1 298 ? 28.484 12.453 7.52 1 96.69 298 MET A C 1
ATOM 2336 O O . MET A 1 298 ? 27.594 12.992 8.195 1 96.69 298 MET A O 1
ATOM 2340 N N . CYS A 1 299 ? 29.078 13.109 6.527 1 96.81 299 CYS A N 1
ATOM 2341 C CA . CYS A 1 299 ? 28.859 14.531 6.262 1 96.81 299 CYS A CA 1
ATOM 2342 C C . CYS A 1 299 ? 28.125 14.727 4.941 1 96.81 299 CYS A C 1
ATOM 2344 O O . CYS A 1 299 ? 28.516 14.156 3.92 1 96.81 299 CYS A O 1
ATOM 2346 N N . TYR A 1 300 ? 27.062 15.469 4.953 1 97.5 300 TYR A N 1
ATOM 2347 C CA . TYR A 1 300 ? 26.359 15.734 3.707 1 97.5 300 TYR A CA 1
ATOM 2348 C C . TYR A 1 300 ? 25.672 17.094 3.748 1 97.5 300 TYR A C 1
ATOM 2350 O O . TYR A 1 300 ? 25.359 17.609 4.824 1 97.5 300 TYR A O 1
ATOM 2358 N N . ASP A 1 301 ? 25.5 17.672 2.574 1 97.69 301 ASP A N 1
ATOM 2359 C CA . ASP A 1 301 ? 24.641 18.828 2.359 1 97.69 301 ASP A CA 1
ATOM 2360 C C . ASP A 1 301 ? 23.281 18.391 1.78 1 97.69 301 ASP A C 1
ATOM 2362 O O . ASP A 1 301 ? 23.219 17.5 0.943 1 97.69 301 ASP A O 1
ATOM 2366 N N . LEU A 1 302 ? 22.266 18.938 2.277 1 97.31 302 LEU A N 1
ATOM 2367 C CA . LEU A 1 302 ? 20.906 18.781 1.739 1 97.31 302 LEU A CA 1
ATOM 2368 C C . LEU A 1 302 ? 20.328 20.125 1.315 1 97.31 302 LEU A C 1
ATOM 2370 O O . LEU A 1 302 ? 20.312 21.078 2.1 1 97.31 302 LEU A O 1
ATOM 2374 N N . VAL A 1 303 ? 19.922 20.219 0.066 1 96.06 303 VAL A N 1
ATOM 2375 C CA . VAL A 1 303 ? 19.281 21.422 -0.446 1 96.06 303 VAL A CA 1
ATOM 2376 C C . VAL A 1 303 ? 17.875 21.078 -0.967 1 96.06 303 VAL A C 1
ATOM 2378 O O . VAL A 1 303 ? 17.734 20.188 -1.811 1 96.06 303 VAL A O 1
ATOM 2381 N N . MET A 1 304 ? 16.906 21.672 -0.443 1 93.88 304 MET A N 1
ATOM 2382 C CA . MET A 1 304 ? 15.539 21.609 -0.943 1 93.88 304 MET A CA 1
ATOM 2383 C C . MET A 1 304 ? 15.156 22.906 -1.655 1 93.88 304 MET A C 1
ATOM 2385 O O . MET A 1 304 ? 15.047 23.953 -1.023 1 93.88 304 MET A O 1
ATOM 2389 N N . LYS A 1 305 ? 14.961 22.766 -2.932 1 92.5 305 LYS A N 1
ATOM 2390 C CA . LYS A 1 305 ? 14.703 23.953 -3.729 1 92.5 305 LYS A CA 1
ATOM 2391 C C . LYS A 1 305 ? 13.391 23.828 -4.5 1 92.5 305 LYS A C 1
ATOM 2393 O O . LYS A 1 305 ? 13.148 22.812 -5.16 1 92.5 305 LYS A O 1
ATOM 2398 N N . ARG A 1 306 ? 12.656 24.812 -4.375 1 90.5 306 ARG A N 1
ATOM 2399 C CA . ARG A 1 306 ? 11.398 24.844 -5.117 1 90.5 306 ARG A CA 1
ATOM 2400 C C . ARG A 1 306 ? 11.656 24.859 -6.621 1 90.5 306 ARG A C 1
ATOM 2402 O O . ARG A 1 306 ? 12.539 25.562 -7.105 1 90.5 306 ARG A O 1
ATOM 2409 N N . SER A 1 307 ? 10.898 24.031 -7.34 1 85.62 307 SER A N 1
ATOM 2410 C CA . SER A 1 307 ? 11.039 23.969 -8.789 1 85.62 307 SER A CA 1
ATOM 2411 C C . SER A 1 307 ? 10.531 25.25 -9.445 1 85.62 307 SER A C 1
ATOM 2413 O O . SER A 1 307 ? 9.5 25.797 -9.047 1 85.62 307 SER A O 1
ATOM 2415 N N . GLN A 1 308 ? 11.227 25.703 -10.375 1 80.19 308 GLN A N 1
ATOM 2416 C CA . GLN A 1 308 ? 10.828 26.891 -11.117 1 80.19 308 GLN A CA 1
ATOM 2417 C C . GLN A 1 308 ? 9.68 26.578 -12.078 1 80.19 308 GLN A C 1
ATOM 2419 O O . GLN A 1 308 ? 8.867 27.453 -12.391 1 80.19 308 GLN A O 1
ATOM 2424 N N . GLU A 1 309 ? 9.57 25.359 -12.484 1 76.12 309 GLU A N 1
ATOM 2425 C CA . GLU A 1 309 ? 8.555 24.922 -13.438 1 76.12 309 GLU A CA 1
ATOM 2426 C C . GLU A 1 309 ? 7.211 24.688 -12.758 1 76.12 309 GLU A C 1
ATOM 2428 O O . GLU A 1 309 ? 6.16 24.984 -13.328 1 76.12 309 GLU A O 1
ATOM 2433 N N . ASN A 1 310 ? 7.301 24.141 -11.602 1 75.94 310 ASN A N 1
ATOM 2434 C CA . ASN A 1 310 ? 6.109 23.828 -10.82 1 75.94 310 ASN A CA 1
ATOM 2435 C C . ASN A 1 310 ? 6.301 24.172 -9.344 1 75.94 310 ASN A C 1
ATOM 2437 O O . ASN A 1 310 ? 6.984 23.453 -8.617 1 75.94 310 ASN A O 1
ATOM 2441 N N . ASN A 1 311 ? 5.617 25.125 -8.969 1 73.81 311 ASN A N 1
ATOM 2442 C CA . ASN A 1 311 ? 5.828 25.672 -7.629 1 73.81 311 ASN A CA 1
ATOM 2443 C C . ASN A 1 311 ? 5.371 24.703 -6.547 1 73.81 311 ASN A C 1
ATOM 2445 O O . ASN A 1 311 ? 5.691 24.875 -5.371 1 73.81 311 ASN A O 1
ATOM 2449 N N . ARG A 1 312 ? 4.766 23.672 -6.891 1 73.75 312 ARG A N 1
ATOM 2450 C CA . ARG A 1 312 ? 4.277 22.719 -5.906 1 73.75 312 ARG A CA 1
ATOM 2451 C C . ARG A 1 312 ? 5.262 21.562 -5.734 1 73.75 312 ARG A C 1
ATOM 2453 O O . ARG A 1 312 ? 5.02 20.641 -4.949 1 73.75 312 ARG A O 1
ATOM 2460 N N . ARG A 1 313 ? 6.387 21.688 -6.457 1 81.12 313 ARG A N 1
ATOM 2461 C CA . ARG A 1 313 ? 7.379 20.625 -6.402 1 81.12 313 ARG A CA 1
ATOM 2462 C C . ARG A 1 313 ? 8.719 21.141 -5.898 1 81.12 313 ARG A C 1
ATOM 2464 O O . ARG A 1 313 ? 9.07 22.297 -6.129 1 81.12 313 ARG A O 1
ATOM 2471 N N . TYR A 1 314 ? 9.383 20.312 -5.176 1 87.06 314 TYR A N 1
ATOM 2472 C CA . TYR A 1 314 ? 10.734 20.609 -4.711 1 87.06 314 TYR A CA 1
ATOM 2473 C C . TYR A 1 314 ? 11.75 19.672 -5.34 1 87.06 314 TYR A C 1
ATOM 2475 O O . TYR A 1 314 ? 11.453 18.5 -5.57 1 87.06 314 TYR A O 1
ATOM 2483 N N . GLN A 1 315 ? 12.883 20.203 -5.578 1 88.31 315 GLN A N 1
ATOM 2484 C CA . GLN A 1 315 ? 14.055 19.406 -5.922 1 88.31 315 GLN A CA 1
ATOM 2485 C C . GLN A 1 315 ? 14.945 19.172 -4.703 1 88.31 315 GLN A C 1
ATOM 2487 O O . GLN A 1 315 ? 15.289 20.125 -3.994 1 88.31 315 GLN A O 1
ATOM 2492 N N . LEU A 1 316 ? 15.203 17.922 -4.453 1 92 316 LEU A N 1
ATOM 2493 C CA . LEU A 1 316 ? 16.109 17.562 -3.361 1 92 316 LEU A CA 1
ATOM 2494 C C . LEU A 1 316 ? 17.484 17.219 -3.895 1 92 316 LEU A C 1
ATOM 2496 O O . LEU A 1 316 ? 17.625 16.375 -4.781 1 92 316 LEU A O 1
ATOM 2500 N N . GLU A 1 317 ? 18.453 17.906 -3.371 1 93.19 317 GLU A N 1
ATOM 2501 C CA . GLU A 1 317 ? 19.828 17.625 -3.734 1 93.19 317 GLU A CA 1
ATOM 2502 C C . GLU A 1 317 ? 20.656 17.25 -2.51 1 93.19 317 GLU A C 1
ATOM 2504 O O . GLU A 1 317 ? 20.688 17.984 -1.521 1 93.19 317 GLU A O 1
ATOM 2509 N N . VAL A 1 318 ? 21.266 16.125 -2.619 1 95.31 318 VAL A N 1
ATOM 2510 C CA . VAL A 1 318 ? 22.156 15.68 -1.548 1 95.31 318 VAL A CA 1
ATOM 2511 C C . VAL A 1 318 ? 23.578 15.602 -2.064 1 95.31 318 VAL A C 1
ATOM 2513 O O . VAL A 1 318 ? 23.844 15.008 -3.113 1 95.31 318 VAL A O 1
ATOM 2516 N N . THR A 1 319 ? 24.469 16.188 -1.35 1 95.56 319 THR A N 1
ATOM 2517 C CA . THR A 1 319 ? 25.906 16.125 -1.654 1 95.56 319 THR A CA 1
ATOM 2518 C C . THR A 1 319 ? 26.672 15.492 -0.494 1 95.56 319 THR A C 1
ATOM 2520 O O . THR A 1 319 ? 26.703 16.047 0.605 1 95.56 319 THR A O 1
ATOM 2523 N N . MET A 1 320 ? 27.234 14.383 -0.785 1 94.81 320 MET A N 1
ATOM 2524 C CA . MET A 1 320 ? 28.109 13.781 0.224 1 94.81 320 MET A CA 1
ATOM 2525 C C . MET A 1 320 ? 29.422 14.539 0.329 1 94.81 320 MET A C 1
ATOM 2527 O O . MET A 1 320 ? 30.078 14.805 -0.683 1 94.81 320 MET A O 1
ATOM 2531 N N . LEU A 1 321 ? 29.812 14.836 1.566 1 95.38 321 LEU A N 1
ATOM 2532 C CA . LEU A 1 321 ? 31 15.648 1.788 1 95.38 321 LEU A CA 1
ATOM 2533 C C . LEU A 1 321 ? 32.156 14.805 2.352 1 95.38 321 LEU A C 1
ATOM 2535 O O . LEU A 1 321 ? 31.891 13.805 3.031 1 95.38 321 LEU A O 1
ATOM 2539 N N . ASP A 1 322 ? 33.375 15.266 2.064 1 94 322 ASP A N 1
ATOM 2540 C CA . ASP A 1 322 ? 34.562 14.672 2.668 1 94 322 ASP A CA 1
ATOM 2541 C C . ASP A 1 322 ? 34.719 15.141 4.113 1 94 322 ASP A C 1
ATOM 2543 O O . ASP A 1 322 ? 34.938 16.328 4.363 1 94 322 ASP A O 1
ATOM 2547 N N . ALA A 1 323 ? 34.688 14.211 5.004 1 92.56 323 ALA A N 1
ATOM 2548 C CA . ALA A 1 323 ? 34.781 14.531 6.426 1 92.56 323 ALA A CA 1
ATOM 2549 C C . ALA A 1 323 ? 36.094 15.25 6.75 1 92.56 323 ALA A C 1
ATOM 2551 O O . ALA A 1 323 ? 36.156 16.031 7.707 1 92.56 323 ALA A O 1
ATOM 2552 N N . GLU A 1 324 ? 37.125 15.039 5.973 1 91.62 324 GLU A N 1
ATOM 2553 C CA . GLU A 1 324 ? 38.406 15.672 6.203 1 91.62 324 GLU A CA 1
ATOM 2554 C C . GLU A 1 324 ? 38.375 17.156 5.836 1 91.62 324 GLU A C 1
ATOM 2556 O O . GLU A 1 324 ? 39.094 17.969 6.426 1 91.62 324 GLU A O 1
ATOM 2561 N N . GLU A 1 325 ? 37.531 17.484 5.016 1 93.25 325 GLU A N 1
ATOM 2562 C CA . GLU A 1 325 ? 37.531 18.844 4.465 1 93.25 325 GLU A CA 1
ATOM 2563 C C . GLU A 1 325 ? 36.5 19.719 5.172 1 93.25 325 GLU A C 1
ATOM 2565 O O . GLU A 1 325 ? 36.688 20.938 5.254 1 93.25 325 GLU A O 1
ATOM 2570 N N . VAL A 1 326 ? 35.531 19.109 5.68 1 93.25 326 VAL A N 1
ATOM 2571 C CA . VAL A 1 326 ? 34.438 19.875 6.281 1 93.25 326 VAL A CA 1
ATOM 2572 C C . VAL A 1 326 ? 34.812 20.234 7.723 1 93.25 326 VAL A C 1
ATOM 2574 O O . VAL A 1 326 ? 35.5 19.469 8.406 1 93.25 326 VAL A O 1
ATOM 2577 N N . GLU A 1 327 ? 34.406 21.391 8.094 1 91.81 327 GLU A N 1
ATOM 2578 C CA . GLU A 1 327 ? 34.531 21.797 9.484 1 91.81 327 GLU A CA 1
ATOM 2579 C C . GLU A 1 327 ? 33.531 21.078 10.383 1 91.81 327 GLU A C 1
ATOM 2581 O O . GLU A 1 327 ? 32.344 21.016 10.078 1 91.81 327 GLU A O 1
ATOM 2586 N N . HIS A 1 328 ? 34.062 20.5 11.438 1 93.06 328 HIS A N 1
ATOM 2587 C CA . HIS A 1 328 ? 33.219 19.797 12.391 1 93.06 328 HIS A CA 1
ATOM 2588 C C . HIS A 1 328 ? 32.844 20.703 13.555 1 93.06 328 HIS A C 1
ATOM 2590 O O . HIS A 1 328 ? 33.531 21.656 13.867 1 93.06 328 HIS A O 1
ATOM 2596 N N . PRO A 1 329 ? 31.656 20.391 14.195 1 90.31 329 PRO A N 1
ATOM 2597 C CA . PRO A 1 329 ? 31.281 21.156 15.391 1 90.31 329 PRO A CA 1
ATOM 2598 C C . PRO A 1 329 ? 32.25 20.938 16.562 1 90.31 329 PRO A C 1
ATOM 2600 O O . PRO A 1 329 ? 32.938 19.922 16.594 1 90.31 329 PRO A O 1
ATOM 2603 N N . GLU A 1 330 ? 32.281 21.859 17.469 1 84.38 330 GLU A N 1
ATOM 2604 C CA . GLU A 1 330 ? 33.25 21.828 18.578 1 84.38 330 GLU A CA 1
ATOM 2605 C C . GLU A 1 330 ? 33.062 20.578 19.438 1 84.38 330 GLU A C 1
ATOM 2607 O O . GLU A 1 330 ? 34.031 20 19.906 1 84.38 330 GLU A O 1
ATOM 2612 N N . PHE A 1 331 ? 31.891 20 19.516 1 83.75 331 PHE A N 1
ATOM 2613 C CA . PHE A 1 331 ? 31.656 18.844 20.359 1 83.75 331 PHE A CA 1
ATOM 2614 C C . PHE A 1 331 ? 31.375 17.609 19.531 1 83.75 331 PHE A C 1
ATOM 2616 O O . PHE A 1 331 ? 30.656 16.703 19.969 1 83.75 331 PHE A O 1
ATOM 2623 N N . CYS A 1 332 ? 32.062 17.625 18.438 1 90.38 332 CYS A N 1
ATOM 2624 C CA . CYS A 1 332 ? 31.906 16.453 17.594 1 90.38 332 CYS A CA 1
ATOM 2625 C C . CYS A 1 332 ? 32.5 15.211 18.234 1 90.38 332 CYS A C 1
ATOM 2627 O O . CYS A 1 332 ? 33.625 15.25 18.734 1 90.38 332 CYS A O 1
ATOM 2629 N N . SER A 1 333 ? 31.812 14.078 18.219 1 87.81 333 SER A N 1
ATOM 2630 C CA . SER A 1 333 ? 32.219 12.867 18.922 1 87.81 333 SER A CA 1
ATOM 2631 C C . SER A 1 333 ? 32.844 11.844 17.969 1 87.81 333 SER A C 1
ATOM 2633 O O . SER A 1 333 ? 32.938 10.672 18.312 1 87.81 333 SER A O 1
ATOM 2635 N N . CYS A 1 334 ? 33.188 12.32 16.781 1 90.75 334 CYS A N 1
ATOM 2636 C CA . CYS A 1 334 ? 33.688 11.344 15.828 1 90.75 334 CYS A CA 1
ATOM 2637 C C . CYS A 1 334 ? 35.125 10.93 16.188 1 90.75 334 CYS A C 1
ATOM 2639 O O . CYS A 1 334 ? 35.719 11.492 17.094 1 90.75 334 CYS A O 1
ATOM 2641 N N . PHE A 1 335 ? 35.656 9.922 15.484 1 90.44 335 PHE A N 1
ATOM 2642 C CA . PHE A 1 335 ? 36.938 9.344 15.891 1 90.44 335 PHE A CA 1
ATOM 2643 C C . PHE A 1 335 ? 38.094 10.039 15.18 1 90.44 335 PHE A C 1
ATOM 2645 O O . PHE A 1 335 ? 39.25 9.562 15.234 1 90.44 335 PHE A O 1
ATOM 2652 N N . MET A 1 336 ? 37.781 11.031 14.453 1 89.06 336 MET A N 1
ATOM 2653 C CA . MET A 1 336 ? 38.875 11.711 13.742 1 89.06 336 MET A CA 1
ATOM 2654 C C . MET A 1 336 ? 39.781 12.438 14.711 1 89.06 336 MET A C 1
ATOM 2656 O O . MET A 1 336 ? 39.344 12.992 15.719 1 89.06 336 MET A O 1
ATOM 2660 N N . THR A 1 337 ? 40.969 12.539 14.352 1 87.12 337 THR A N 1
ATOM 2661 C CA . THR A 1 337 ? 41.969 13.133 15.211 1 87.12 337 THR A CA 1
ATOM 2662 C C . THR A 1 337 ? 41.656 14.594 15.508 1 87.12 337 THR A C 1
ATOM 2664 O O . THR A 1 337 ? 41.781 15.047 16.656 1 87.12 337 THR A O 1
ATOM 2667 N N . LYS A 1 338 ? 41.312 15.297 14.547 1 87 338 LYS A N 1
ATOM 2668 C CA . LYS A 1 338 ? 41 16.703 14.734 1 87 338 LYS A CA 1
ATOM 2669 C C . LYS A 1 338 ? 39.906 16.891 15.789 1 87 338 LYS A C 1
ATOM 2671 O O . LYS A 1 338 ? 39.969 17.828 16.594 1 87 338 LYS A O 1
ATOM 2676 N N . CYS A 1 339 ? 38.969 16.031 15.773 1 87.62 339 CYS A N 1
ATOM 2677 C CA . CYS A 1 339 ? 37.875 16.156 16.719 1 87.62 339 CYS A CA 1
ATOM 2678 C C . CYS A 1 339 ? 38.281 15.672 18.109 1 87.62 339 CYS A C 1
ATOM 2680 O O . CYS A 1 339 ? 37.906 16.25 19.109 1 87.62 339 CYS A O 1
ATOM 2682 N N . ILE A 1 340 ? 39.094 14.641 18.219 1 85.94 340 ILE A N 1
ATOM 2683 C CA . ILE A 1 340 ? 39.594 14.125 19.484 1 85.94 340 ILE A CA 1
ATOM 2684 C C . ILE A 1 340 ? 40.406 15.188 20.188 1 85.94 340 ILE A C 1
ATOM 2686 O O . ILE A 1 340 ? 40.281 15.398 21.406 1 85.94 340 ILE A O 1
ATOM 2690 N N . LEU A 1 341 ? 41.156 15.844 19.391 1 83.69 341 LEU A N 1
ATOM 2691 C CA . LEU A 1 341 ? 42 16.891 19.938 1 83.69 341 LEU A CA 1
ATOM 2692 C C . LEU A 1 341 ? 41.188 18.062 20.469 1 83.69 341 LEU A C 1
ATOM 2694 O O . LEU A 1 341 ? 41.469 18.578 21.547 1 83.69 341 LEU A O 1
ATOM 2698 N N . VAL A 1 342 ? 40.312 18.438 19.703 1 82.69 342 VAL A N 1
ATOM 2699 C CA . VAL A 1 342 ? 39.438 19.547 20.094 1 82.69 342 VAL A CA 1
ATOM 2700 C C . VAL A 1 342 ? 38.719 19.203 21.391 1 82.69 342 VAL A C 1
ATOM 2702 O O . VAL A 1 342 ? 38.656 20.031 22.312 1 82.69 342 VAL A O 1
ATOM 2705 N N . LYS A 1 343 ? 38.219 18.016 21.5 1 81.81 343 LYS A N 1
ATOM 2706 C CA . LYS A 1 343 ? 37.531 17.562 22.703 1 81.81 343 LYS A CA 1
ATOM 2707 C C . LYS A 1 343 ? 38.438 17.578 23.922 1 81.81 343 LYS A C 1
ATOM 2709 O O . LYS A 1 343 ? 38.031 17.984 25 1 81.81 343 LYS A O 1
ATOM 2714 N N . ALA A 1 344 ? 39.594 17.141 23.672 1 82.75 344 ALA A N 1
ATOM 2715 C CA . ALA A 1 344 ? 40.594 17.109 24.75 1 82.75 344 ALA A CA 1
ATOM 2716 C C . ALA A 1 344 ? 40.906 18.5 25.266 1 82.75 344 ALA A C 1
ATOM 2718 O O . ALA A 1 344 ? 41 18.734 26.469 1 82.75 344 ALA A O 1
ATOM 2719 N N . VAL A 1 345 ? 40.969 19.422 24.359 1 84.38 345 VAL A N 1
ATOM 2720 C CA . VAL A 1 345 ? 41.25 20.797 24.719 1 84.38 345 VAL A CA 1
ATOM 2721 C C . VAL A 1 345 ? 40.062 21.406 25.469 1 84.38 345 VAL A C 1
ATOM 2723 O O . VAL A 1 345 ? 40.25 22.078 26.5 1 84.38 345 VAL A O 1
ATOM 2726 N N . LEU A 1 346 ? 38.938 21.125 25.016 1 83.25 346 LEU A N 1
ATOM 2727 C CA . LEU A 1 346 ? 37.719 21.672 25.625 1 83.25 346 LEU A CA 1
ATOM 2728 C C . LEU A 1 346 ? 37.531 21.109 27.031 1 83.25 346 LEU A C 1
ATOM 2730 O O . LEU A 1 346 ? 37.125 21.828 27.953 1 83.25 346 LEU A O 1
ATOM 2734 N N . GLU A 1 347 ? 37.875 19.812 27.172 1 79.94 347 GLU A N 1
ATOM 2735 C CA . GLU A 1 347 ? 37.781 19.172 28.484 1 79.94 347 GLU A CA 1
ATOM 2736 C C . GLU A 1 347 ? 38.812 19.781 29.453 1 79.94 347 GLU A C 1
ATOM 2738 O O . GLU A 1 347 ? 38.5 19.969 30.625 1 79.94 347 GLU A O 1
ATOM 2743 N N . LYS A 1 348 ? 39.906 20.109 28.969 1 77.12 348 LYS A N 1
ATOM 2744 C CA . LYS A 1 348 ? 40.969 20.734 29.797 1 77.12 348 LYS A CA 1
ATOM 2745 C C . LYS A 1 348 ? 40.562 22.125 30.234 1 77.12 348 LYS A C 1
ATOM 2747 O O . LYS A 1 348 ? 40.781 22.516 31.391 1 77.12 348 LYS A O 1
ATOM 2752 N N . TYR A 1 349 ? 40 22.812 29.328 1 75.88 349 TYR A N 1
ATOM 2753 C CA . TYR A 1 349 ? 39.562 24.172 29.641 1 75.88 349 TYR A CA 1
ATOM 2754 C C . TYR A 1 349 ? 38.406 24.141 30.641 1 75.88 349 TYR A C 1
ATOM 2756 O O . TYR A 1 349 ? 38.344 25 31.531 1 75.88 349 TYR A O 1
ATOM 2764 N N . GLU A 1 350 ? 37.531 23.234 30.484 1 72.75 350 GLU A N 1
ATOM 2765 C CA . GLU A 1 350 ? 36.406 23.109 31.406 1 72.75 350 GLU A CA 1
ATOM 2766 C C . GLU A 1 350 ? 36.875 22.719 32.781 1 72.75 350 GLU A C 1
ATOM 2768 O O . GLU A 1 350 ? 36.312 23.188 33.781 1 72.75 350 GLU A O 1
ATOM 2773 N N . GLN A 1 351 ? 37.969 21.875 32.844 1 71.69 351 GLN A N 1
ATOM 2774 C CA . GLN A 1 351 ? 38.531 21.469 34.125 1 71.69 351 GLN A CA 1
ATOM 2775 C C . GLN A 1 351 ? 39.375 22.578 34.75 1 71.69 351 GLN A C 1
ATOM 2777 O O . GLN A 1 351 ? 39.438 22.734 35.969 1 71.69 351 GLN A O 1
ATOM 2782 N N . GLY A 1 352 ? 40.125 23.234 33.906 1 62.97 352 GLY A N 1
ATOM 2783 C CA . GLY A 1 352 ? 40.969 24.312 34.438 1 62.97 352 GLY A CA 1
ATOM 2784 C C . GLY A 1 352 ? 40.188 25.5 34.938 1 62.97 352 GLY A C 1
ATOM 2785 O O . GLY A 1 352 ? 40.594 26.172 35.875 1 62.97 352 GLY A O 1
ATOM 2786 N N . ASP A 1 353 ? 39.188 25.844 34.156 1 53.06 353 ASP A N 1
ATOM 2787 C CA . ASP A 1 353 ? 38.375 26.953 34.656 1 53.06 353 ASP A CA 1
ATOM 2788 C C . ASP A 1 353 ? 37.719 26.594 36 1 53.06 353 ASP A C 1
ATOM 2790 O O . ASP A 1 353 ? 37.219 27.469 36.688 1 53.06 353 ASP A O 1
ATOM 2794 N N . GLY A 1 354 ? 37.719 25.391 36.406 1 52.19 354 GLY A N 1
ATOM 2795 C CA . GLY A 1 354 ? 37.281 25 37.719 1 52.19 354 GLY A CA 1
ATOM 2796 C C . GLY A 1 354 ? 38.281 25.25 38.812 1 52.19 354 GLY A C 1
ATOM 2797 O O . GLY A 1 354 ? 37.938 25.312 40 1 52.19 354 GLY A O 1
ATOM 2798 N N . ASP A 1 355 ? 39.531 25.156 38.469 1 48.44 355 ASP A N 1
ATOM 2799 C CA . ASP A 1 355 ? 40.5 25.328 39.531 1 48.44 355 ASP A CA 1
ATOM 2800 C C . ASP A 1 355 ? 40.719 26.797 39.844 1 48.44 355 ASP A C 1
ATOM 2802 O O . ASP A 1 355 ? 41.312 27.141 40.875 1 48.44 355 ASP A O 1
ATOM 2806 N N . VAL A 1 356 ? 40.438 27.797 39 1 46.03 356 VAL A N 1
ATOM 2807 C CA . VAL A 1 356 ? 40.719 29.172 39.375 1 46.03 356 VAL A CA 1
ATOM 2808 C C . VAL A 1 356 ? 39.656 29.703 40.312 1 46.03 356 VAL A C 1
ATOM 2810 O O . VAL A 1 356 ? 39.781 30.766 40.906 1 46.03 356 VAL A O 1
ATOM 2813 N N . ALA A 1 357 ? 38.406 29.219 40.25 1 41.97 357 ALA A N 1
ATOM 2814 C CA . ALA A 1 357 ? 37.406 29.875 41.125 1 41.97 357 ALA A CA 1
ATOM 2815 C C . ALA A 1 357 ? 37.625 29.484 42.562 1 41.97 357 ALA A C 1
ATOM 2817 O O . ALA A 1 357 ? 36.938 30.016 43.469 1 41.97 357 ALA A O 1
ATOM 2818 N N . ALA A 1 358 ? 38.406 28.312 42.812 1 40.22 358 ALA A N 1
ATOM 2819 C CA . ALA A 1 358 ? 38.5 27.969 44.219 1 40.22 358 ALA A CA 1
ATOM 2820 C C . ALA A 1 358 ? 39.719 28.625 44.875 1 40.22 358 ALA A C 1
ATOM 2822 O O . ALA A 1 358 ? 40 28.406 46.062 1 40.22 358 ALA A O 1
ATOM 2823 N N . GLU A 1 359 ? 40.406 29.375 44.062 1 27.95 359 GLU A N 1
ATOM 2824 C CA . GLU A 1 359 ? 41.312 30.172 44.906 1 27.95 359 GLU A CA 1
ATOM 2825 C C . GLU A 1 359 ? 40.656 31.5 45.312 1 27.95 359 GLU A C 1
ATOM 2827 O O . GLU A 1 359 ? 40 32.156 44.5 1 27.95 359 GLU A O 1
ATOM 2832 N N . MET B 1 1 ? 21.281 17.859 -38.969 1 22.98 1 MET B N 1
ATOM 2833 C CA . MET B 1 1 ? 21.047 16.438 -38.719 1 22.98 1 MET B CA 1
ATOM 2834 C C . MET B 1 1 ? 20.016 16.219 -37.625 1 22.98 1 MET B C 1
ATOM 2836 O O . MET B 1 1 ? 20.172 16.703 -36.5 1 22.98 1 MET B O 1
ATOM 2840 N N . GLU B 1 2 ? 18.688 16.203 -37.812 1 24.02 2 GLU B N 1
ATOM 2841 C CA . GLU B 1 2 ? 17.469 16.344 -37 1 24.02 2 GLU B CA 1
ATOM 2842 C C . GLU B 1 2 ? 17.344 15.211 -36 1 24.02 2 GLU B C 1
ATOM 2844 O O . GLU B 1 2 ? 17.297 14.039 -36.375 1 24.02 2 GLU B O 1
ATOM 2849 N N . VAL B 1 3 ? 18.047 15.305 -34.844 1 27.64 3 VAL B N 1
ATOM 2850 C CA . VAL B 1 3 ? 18.156 14.258 -33.844 1 27.64 3 VAL B CA 1
ATOM 2851 C C . VAL B 1 3 ? 16.766 13.734 -33.469 1 27.64 3 VAL B C 1
ATOM 2853 O O . VAL B 1 3 ? 15.93 14.492 -32.969 1 27.64 3 VAL B O 1
ATOM 2856 N N . ASP B 1 4 ? 16.141 12.852 -34.188 1 30.77 4 ASP B N 1
ATOM 2857 C CA . ASP B 1 4 ? 14.82 12.25 -34 1 30.77 4 ASP B CA 1
ATOM 2858 C C . ASP B 1 4 ? 14.625 11.766 -32.562 1 30.77 4 ASP B C 1
ATOM 2860 O O . ASP B 1 4 ? 15.352 10.883 -32.094 1 30.77 4 ASP B O 1
ATOM 2864 N N . SER B 1 5 ? 14.352 12.57 -31.453 1 32.34 5 SER B N 1
ATOM 2865 C CA . SER B 1 5 ? 14.023 12.672 -30.047 1 32.34 5 SER B CA 1
ATOM 2866 C C . SER B 1 5 ? 12.938 11.672 -29.656 1 32.34 5 SER B C 1
ATOM 2868 O O . SER B 1 5 ? 11.766 12.031 -29.531 1 32.34 5 SER B O 1
ATOM 2870 N N . VAL B 1 6 ? 12.781 10.602 -30.312 1 35.59 6 VAL B N 1
ATOM 2871 C CA . VAL B 1 6 ? 11.883 9.492 -29.984 1 35.59 6 VAL B CA 1
ATOM 2872 C C . VAL B 1 6 ? 11.93 9.227 -28.484 1 35.59 6 VAL B C 1
ATOM 2874 O O . VAL B 1 6 ? 13.008 9.219 -27.875 1 35.59 6 VAL B O 1
ATOM 2877 N N . ASP B 1 7 ? 10.602 8.797 -27.516 1 37.41 7 ASP B N 1
ATOM 2878 C CA . ASP B 1 7 ? 9.938 8.836 -26.219 1 37.41 7 ASP B CA 1
ATOM 2879 C C . ASP B 1 7 ? 10.594 7.867 -25.234 1 37.41 7 ASP B C 1
ATOM 2881 O O . ASP B 1 7 ? 10.281 6.676 -25.234 1 37.41 7 ASP B O 1
ATOM 2885 N N . ASN B 1 8 ? 11.648 7.66 -24.812 1 41.12 8 ASN B N 1
ATOM 2886 C CA . ASN B 1 8 ? 12.461 7.051 -23.766 1 41.12 8 ASN B CA 1
ATOM 2887 C C . ASN B 1 8 ? 11.805 7.176 -22.391 1 41.12 8 ASN B C 1
ATOM 2889 O O . ASN B 1 8 ? 12.008 6.328 -21.531 1 41.12 8 ASN B O 1
ATOM 2893 N N . SER B 1 9 ? 11.062 8.172 -22.172 1 44.41 9 SER B N 1
ATOM 2894 C CA . SER B 1 9 ? 10.375 8.383 -20.906 1 44.41 9 SER B CA 1
ATOM 2895 C C . SER B 1 9 ? 9.297 7.328 -20.672 1 44.41 9 SER B C 1
ATOM 2897 O O . SER B 1 9 ? 9.133 6.832 -19.562 1 44.41 9 SER B O 1
ATOM 2899 N N . ASP B 1 10 ? 8.578 6.961 -21.734 1 44.97 10 ASP B N 1
ATOM 2900 C CA . ASP B 1 10 ? 7.508 5.977 -21.625 1 44.97 10 ASP B CA 1
ATOM 2901 C C . ASP B 1 10 ? 8.07 4.582 -21.375 1 44.97 10 ASP B C 1
ATOM 2903 O O . ASP B 1 10 ? 7.535 3.83 -20.547 1 44.97 10 ASP B O 1
ATOM 2907 N N . MET B 1 11 ? 9.156 4.238 -22.078 1 45.16 11 MET B N 1
ATOM 2908 C CA . MET B 1 11 ? 9.812 2.949 -21.875 1 45.16 11 MET B CA 1
ATOM 2909 C C . MET B 1 11 ? 10.391 2.85 -20.453 1 45.16 11 MET B C 1
ATOM 2911 O O . MET B 1 11 ? 10.297 1.799 -19.828 1 45.16 11 MET B O 1
ATOM 2915 N N . TYR B 1 12 ? 10.891 4.027 -20.031 1 44.19 12 TYR B N 1
ATOM 2916 C CA . TYR B 1 12 ? 11.477 4.074 -18.688 1 44.19 12 TYR B CA 1
ATOM 2917 C C . TYR B 1 12 ? 10.406 3.912 -17.625 1 44.19 12 TYR B C 1
ATOM 2919 O O . TYR B 1 12 ? 10.586 3.172 -16.656 1 44.19 12 TYR B O 1
ATOM 2927 N N . PHE B 1 13 ? 9.305 4.594 -17.844 1 43.91 13 PHE B N 1
ATOM 2928 C CA . PHE B 1 13 ? 8.203 4.473 -16.891 1 43.91 13 PHE B CA 1
ATOM 2929 C C . PHE B 1 13 ? 7.637 3.057 -16.906 1 43.91 13 PHE B C 1
ATOM 2931 O O . PHE B 1 13 ? 7.352 2.492 -15.844 1 43.91 13 PHE B O 1
ATOM 2938 N N . GLN B 1 14 ? 7.406 2.473 -18.109 1 52.78 14 GLN B N 1
ATOM 2939 C CA . GLN B 1 14 ? 6.926 1.096 -18.188 1 52.78 14 GLN B CA 1
ATOM 2940 C C . GLN B 1 14 ? 7.91 0.135 -17.516 1 52.78 14 GLN B C 1
ATOM 2942 O O . GLN B 1 14 ? 7.5 -0.783 -16.797 1 52.78 14 GLN B O 1
ATOM 2947 N N . SER B 1 15 ? 9.195 0.702 -17.516 1 63.53 15 SER B N 1
ATOM 2948 C CA . SER B 1 15 ? 10.266 -0.129 -16.969 1 63.53 15 SER B CA 1
ATOM 2949 C C . SER B 1 15 ? 10.289 -0.056 -15.445 1 63.53 15 SER B C 1
ATOM 2951 O O . SER B 1 15 ? 10.406 -1.082 -14.773 1 63.53 15 SER B O 1
ATOM 2953 N N . TYR B 1 16 ? 9.945 1.168 -14.961 1 62.47 16 TYR B N 1
ATOM 2954 C CA . TYR B 1 16 ? 9.969 1.306 -13.516 1 62.47 16 TYR B CA 1
ATOM 2955 C C . TYR B 1 16 ? 8.766 0.629 -12.883 1 62.47 16 TYR B C 1
ATOM 2957 O O . TYR B 1 16 ? 8.891 -0.059 -11.867 1 62.47 16 TYR B O 1
ATOM 2965 N N . GLU B 1 17 ? 7.641 0.822 -13.484 1 69.94 17 GLU B N 1
ATOM 2966 C CA . GLU B 1 17 ? 6.438 0.167 -12.984 1 69.94 17 GLU B CA 1
ATOM 2967 C C . GLU B 1 17 ? 6.594 -1.352 -12.984 1 69.94 17 GLU B C 1
ATOM 2969 O O . GLU B 1 17 ? 6.168 -2.027 -12.047 1 69.94 17 GLU B O 1
ATOM 2974 N N . ASP B 1 18 ? 7.309 -1.666 -13.875 1 81.69 18 ASP B N 1
ATOM 2975 C CA . ASP B 1 18 ? 7.559 -3.1 -13.977 1 81.69 18 ASP B CA 1
ATOM 2976 C C . ASP B 1 18 ? 8.469 -3.578 -12.852 1 81.69 18 ASP B C 1
ATOM 2978 O O . ASP B 1 18 ? 8.227 -4.625 -12.242 1 81.69 18 ASP B O 1
ATOM 2982 N N . LEU B 1 19 ? 9.414 -2.697 -12.5 1 90.38 19 LEU B N 1
ATOM 2983 C CA . LEU B 1 19 ? 10.344 -3.076 -11.445 1 90.38 19 LEU B CA 1
ATOM 2984 C C . LEU B 1 19 ? 9.633 -3.139 -10.094 1 90.38 19 LEU B C 1
ATOM 2986 O O . LEU B 1 19 ? 9.867 -4.055 -9.305 1 90.38 19 LEU B O 1
ATOM 2990 N N . GLU B 1 20 ? 8.727 -2.219 -9.953 1 90.75 20 GLU B N 1
ATOM 2991 C CA . GLU B 1 20 ? 8 -2.164 -8.68 1 90.75 20 GLU B CA 1
ATOM 2992 C C . GLU B 1 20 ? 7.066 -3.359 -8.531 1 90.75 20 GLU B C 1
ATOM 2994 O O . GLU B 1 20 ? 6.883 -3.873 -7.422 1 90.75 20 GLU B O 1
ATOM 2999 N N . ILE B 1 21 ? 6.555 -3.777 -9.57 1 91.38 21 ILE B N 1
ATOM 3000 C CA . ILE B 1 21 ? 5.672 -4.938 -9.547 1 91.38 21 ILE B CA 1
ATOM 3001 C C . ILE B 1 21 ? 6.469 -6.188 -9.188 1 91.38 21 ILE B C 1
ATOM 3003 O O . ILE B 1 21 ? 6.039 -6.98 -8.344 1 91.38 21 ILE B O 1
ATOM 3007 N N . HIS B 1 22 ? 7.574 -6.359 -9.766 1 94.94 22 HIS B N 1
ATOM 3008 C CA . HIS B 1 22 ? 8.406 -7.52 -9.461 1 94.94 22 HIS B CA 1
ATOM 3009 C C . HIS B 1 22 ? 8.953 -7.453 -8.039 1 94.94 22 HIS B C 1
ATOM 3011 O O . HIS B 1 22 ? 9.094 -8.477 -7.379 1 94.94 22 HIS B O 1
ATOM 3017 N N . LYS B 1 23 ? 9.305 -6.219 -7.629 1 95.88 23 LYS B N 1
ATOM 3018 C CA . LYS B 1 23 ? 9.727 -6.047 -6.238 1 95.88 23 LYS B CA 1
ATOM 3019 C C . LYS B 1 23 ? 8.648 -6.547 -5.277 1 95.88 23 LYS B C 1
ATOM 3021 O O . LYS B 1 23 ? 8.945 -7.289 -4.34 1 95.88 23 LYS B O 1
ATOM 3026 N N . LEU B 1 24 ? 7.469 -6.188 -5.566 1 94.88 24 LEU B N 1
ATOM 3027 C CA . LEU B 1 24 ? 6.34 -6.602 -4.742 1 94.88 24 LEU B CA 1
ATOM 3028 C C . LEU B 1 24 ? 6.215 -8.117 -4.711 1 94.88 24 LEU B C 1
ATOM 3030 O O . LEU B 1 24 ? 6.047 -8.711 -3.641 1 94.88 24 LEU B O 1
ATOM 3034 N N . MET B 1 25 ? 6.355 -8.758 -5.824 1 95.88 25 MET B N 1
ATOM 3035 C CA . MET B 1 25 ? 6.203 -10.203 -5.918 1 95.88 25 MET B CA 1
ATOM 3036 C C . MET B 1 25 ? 7.363 -10.914 -5.227 1 95.88 25 MET B C 1
ATOM 3038 O O . MET B 1 25 ? 7.156 -11.906 -4.523 1 95.88 25 MET B O 1
ATOM 3042 N N . LEU B 1 26 ? 8.531 -10.445 -5.426 1 97.75 26 LEU B N 1
ATOM 3043 C CA . LEU B 1 26 ? 9.727 -11.07 -4.879 1 97.75 26 LEU B CA 1
ATOM 3044 C C . LEU B 1 26 ? 9.766 -10.945 -3.359 1 97.75 26 LEU B C 1
ATOM 3046 O O . LEU B 1 26 ? 10.383 -11.766 -2.678 1 97.75 26 LEU B O 1
ATOM 3050 N N . LYS B 1 27 ? 9.055 -9.938 -2.842 1 96.88 27 LYS B N 1
ATOM 3051 C CA . LYS B 1 27 ? 9.016 -9.742 -1.396 1 96.88 27 LYS B CA 1
ATOM 3052 C C . LYS B 1 27 ? 7.914 -10.586 -0.757 1 96.88 27 LYS B C 1
ATOM 3054 O O . LYS B 1 27 ? 7.82 -10.672 0.469 1 96.88 27 LYS B O 1
ATOM 3059 N N . ASP B 1 28 ? 7.109 -11.234 -1.514 1 97.75 28 ASP B N 1
ATOM 3060 C CA . ASP B 1 28 ? 6.066 -12.133 -1.028 1 97.75 28 ASP B CA 1
ATOM 3061 C C . ASP B 1 28 ? 6.652 -13.492 -0.642 1 97.75 28 ASP B C 1
ATOM 3063 O O . ASP B 1 28 ? 6.691 -14.406 -1.462 1 97.75 28 ASP B O 1
ATOM 3067 N N . SER B 1 29 ? 6.98 -13.602 0.607 1 96.94 29 SER B N 1
ATOM 3068 C CA . SER B 1 29 ? 7.676 -14.805 1.067 1 96.94 29 SER B CA 1
ATOM 3069 C C . SER B 1 29 ? 6.762 -16.016 1.015 1 96.94 29 SER B C 1
ATOM 3071 O O . SER B 1 29 ? 7.227 -17.141 0.792 1 96.94 29 SER B O 1
ATOM 3073 N N . MET B 1 30 ? 5.469 -15.828 1.203 1 97.75 30 MET B N 1
ATOM 3074 C CA . MET B 1 30 ? 4.535 -16.953 1.146 1 97.75 30 MET B CA 1
ATOM 3075 C C . MET B 1 30 ? 4.512 -17.578 -0.246 1 97.75 30 MET B C 1
ATOM 3077 O O . MET B 1 30 ? 4.562 -18.797 -0.387 1 97.75 30 MET B O 1
ATOM 3081 N N . ARG B 1 31 ? 4.445 -16.719 -1.197 1 97.88 31 ARG B N 1
ATOM 3082 C CA . ARG B 1 31 ? 4.492 -17.156 -2.586 1 97.88 31 ARG B CA 1
ATOM 3083 C C . ARG B 1 31 ? 5.801 -17.891 -2.883 1 97.88 31 ARG B C 1
ATOM 3085 O O . ARG B 1 31 ? 5.793 -19.016 -3.365 1 97.88 31 ARG B O 1
ATOM 3092 N N . ASN B 1 32 ? 6.934 -17.25 -2.588 1 98.25 32 ASN B N 1
ATOM 3093 C CA . ASN B 1 32 ? 8.25 -17.781 -2.918 1 98.25 32 ASN B CA 1
ATOM 3094 C C . ASN B 1 32 ? 8.5 -19.125 -2.238 1 98.25 32 ASN B C 1
ATOM 3096 O O . ASN B 1 32 ? 8.953 -20.062 -2.879 1 98.25 32 ASN B O 1
ATOM 3100 N N . ASN B 1 33 ? 8.117 -19.188 -1.023 1 97.88 33 ASN B N 1
ATOM 3101 C CA . ASN B 1 33 ? 8.398 -20.391 -0.245 1 97.88 33 ASN B CA 1
ATOM 3102 C C . ASN B 1 33 ? 7.508 -21.562 -0.67 1 97.88 33 ASN B C 1
ATOM 3104 O O . ASN B 1 33 ? 7.926 -22.719 -0.614 1 97.88 33 ASN B O 1
ATOM 3108 N N . ALA B 1 34 ? 6.32 -21.234 -1.07 1 98.38 34 ALA B N 1
ATOM 3109 C CA . ALA B 1 34 ? 5.453 -22.297 -1.571 1 98.38 34 ALA B CA 1
ATOM 3110 C C . ALA B 1 34 ? 6.039 -22.938 -2.824 1 98.38 34 ALA B C 1
ATOM 3112 O O . ALA B 1 34 ? 6.121 -24.172 -2.922 1 98.38 34 ALA B O 1
ATOM 3113 N N . TYR B 1 35 ? 6.48 -22.172 -3.756 1 98.62 35 TYR B N 1
ATOM 3114 C CA . TYR B 1 35 ? 7.102 -22.688 -4.969 1 98.62 35 TYR B CA 1
ATOM 3115 C C . TYR B 1 35 ? 8.391 -23.438 -4.645 1 98.62 35 TYR B C 1
ATOM 3117 O O . TYR B 1 35 ? 8.617 -24.547 -5.148 1 98.62 35 TYR B O 1
ATOM 3125 N N . ARG B 1 36 ? 9.203 -22.828 -3.826 1 98.44 36 ARG B N 1
ATOM 3126 C CA . ARG B 1 36 ? 10.477 -23.438 -3.463 1 98.44 36 ARG B CA 1
ATOM 3127 C C . ARG B 1 36 ? 10.258 -24.797 -2.805 1 98.44 36 ARG B C 1
ATOM 3129 O O . ARG B 1 36 ? 10.891 -25.797 -3.189 1 98.44 36 ARG B O 1
ATOM 3136 N N . LYS B 1 37 ? 9.344 -24.812 -1.825 1 97.25 37 LYS B N 1
ATOM 3137 C CA . LYS B 1 37 ? 9.047 -26.062 -1.125 1 97.25 37 LYS B CA 1
ATOM 3138 C C . LYS B 1 37 ? 8.523 -27.125 -2.088 1 97.25 37 LYS B C 1
ATOM 3140 O O . LYS B 1 37 ? 8.945 -28.281 -2.035 1 97.25 37 LYS B O 1
ATOM 3145 N N . ALA B 1 38 ? 7.605 -26.75 -2.914 1 97.88 38 ALA B N 1
ATOM 3146 C CA . ALA B 1 38 ? 7.031 -27.688 -3.877 1 97.88 38 ALA B CA 1
ATOM 3147 C C . ALA B 1 38 ? 8.109 -28.281 -4.777 1 97.88 38 ALA B C 1
ATOM 3149 O O . ALA B 1 38 ? 8.102 -29.484 -5.059 1 97.88 38 ALA B O 1
ATOM 3150 N N . ILE B 1 39 ? 9.008 -27.469 -5.227 1 97.94 39 ILE B N 1
ATOM 3151 C CA . ILE B 1 39 ? 10.07 -27.891 -6.129 1 97.94 39 ILE B CA 1
ATOM 3152 C C . ILE B 1 39 ? 11.047 -28.797 -5.391 1 97.94 39 ILE B C 1
ATOM 3154 O O . ILE B 1 39 ? 11.438 -29.844 -5.91 1 97.94 39 ILE B O 1
ATOM 3158 N N . ILE B 1 40 ? 11.375 -28.469 -4.152 1 96.5 40 ILE B N 1
ATOM 3159 C CA . ILE B 1 40 ? 12.273 -29.297 -3.338 1 96.5 40 ILE B CA 1
ATOM 3160 C C . ILE B 1 40 ? 11.617 -30.641 -3.055 1 96.5 40 ILE B C 1
ATOM 3162 O O . ILE B 1 40 ? 12.266 -31.688 -3.168 1 96.5 40 ILE B O 1
ATOM 3166 N N . ASP B 1 41 ? 10.344 -30.578 -2.715 1 95.19 41 ASP B N 1
ATOM 3167 C CA . ASP B 1 41 ? 9.609 -31.797 -2.381 1 95.19 41 ASP B CA 1
ATOM 3168 C C . ASP B 1 41 ? 9.547 -32.75 -3.578 1 95.19 41 ASP B C 1
ATOM 3170 O O . ASP B 1 41 ? 9.336 -33.938 -3.414 1 95.19 41 ASP B O 1
ATOM 3174 N N . ASN B 1 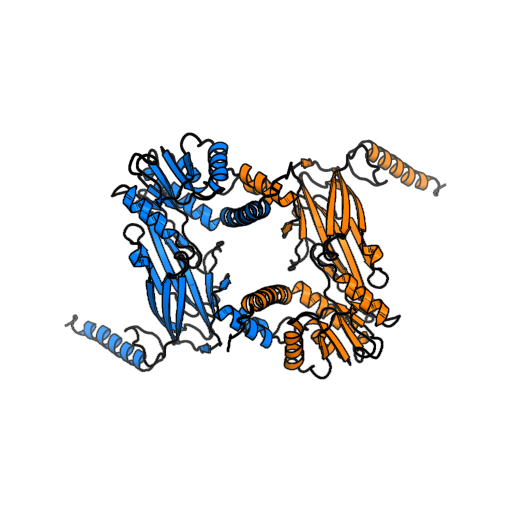42 ? 9.742 -32.25 -4.766 1 95.88 42 ASN B N 1
ATOM 3175 C CA . ASN B 1 42 ? 9.664 -33.062 -5.98 1 95.88 42 ASN B CA 1
ATOM 3176 C C . ASN B 1 42 ? 11.023 -33.156 -6.672 1 95.88 42 ASN B C 1
ATOM 3178 O O . ASN B 1 42 ? 11.094 -33.25 -7.898 1 95.88 42 ASN B O 1
ATOM 3182 N N . GLN B 1 43 ? 11.992 -33 -5.902 1 95.81 43 GLN B N 1
ATOM 3183 C CA . GLN B 1 43 ? 13.359 -33 -6.414 1 95.81 43 GLN B CA 1
ATOM 3184 C C . GLN B 1 43 ? 13.641 -34.25 -7.234 1 95.81 43 GLN B C 1
ATOM 3186 O O . GLN B 1 43 ? 14.328 -34.188 -8.258 1 95.81 43 GLN B O 1
ATOM 3191 N N . GLU B 1 44 ? 13.133 -35.406 -6.852 1 93.44 44 GLU B N 1
ATOM 3192 C CA . GLU B 1 44 ? 13.391 -36.656 -7.535 1 93.44 44 GLU B CA 1
ATOM 3193 C C . GLU B 1 44 ? 12.844 -36.625 -8.961 1 93.44 44 GLU B C 1
ATOM 3195 O O . GLU B 1 44 ? 13.414 -37.25 -9.859 1 93.44 44 GLU B O 1
ATOM 3200 N N . ASP B 1 45 ? 11.883 -35.875 -9.148 1 94.5 45 ASP B N 1
ATOM 3201 C CA . ASP B 1 45 ? 11.242 -35.812 -10.461 1 94.5 45 ASP B CA 1
ATOM 3202 C C . ASP B 1 45 ? 11.836 -34.688 -11.305 1 94.5 45 ASP B C 1
ATOM 3204 O O . ASP B 1 45 ? 11.547 -34.594 -12.5 1 94.5 45 ASP B O 1
ATOM 3208 N N . LEU B 1 46 ? 12.719 -33.875 -10.695 1 97.25 46 LEU B N 1
ATOM 3209 C CA . LEU B 1 46 ? 13.242 -32.719 -11.414 1 97.25 46 LEU B CA 1
ATOM 3210 C C . LEU B 1 46 ? 14.742 -32.844 -11.656 1 97.25 46 LEU B C 1
ATOM 3212 O O . LEU B 1 46 ? 15.266 -32.312 -12.625 1 97.25 46 LEU B O 1
ATOM 3216 N N . LYS B 1 47 ? 15.391 -33.625 -10.766 1 97.81 47 LYS B N 1
ATOM 3217 C CA . LYS B 1 47 ? 16.828 -33.812 -10.898 1 97.81 47 LYS B CA 1
ATOM 3218 C C . LYS B 1 47 ? 17.172 -34.5 -12.219 1 97.81 47 LYS B C 1
ATOM 3220 O O . LYS B 1 47 ? 16.578 -35.531 -12.562 1 97.81 47 LYS B O 1
ATOM 3225 N N . GLY B 1 48 ? 18.078 -33.906 -12.93 1 98.44 48 GLY B N 1
ATOM 3226 C CA . GLY B 1 48 ? 18.5 -34.469 -14.203 1 98.44 48 GLY B CA 1
ATOM 3227 C C . GLY B 1 48 ? 17.453 -34.312 -15.289 1 98.44 48 GLY B C 1
ATOM 3228 O O . GLY B 1 48 ? 17.578 -34.906 -16.375 1 98.44 48 GLY B O 1
ATOM 3229 N N . LYS B 1 49 ? 16.469 -33.594 -15.094 1 98.38 49 LYS B N 1
ATOM 3230 C CA . LYS B 1 49 ? 15.344 -33.469 -16.016 1 98.38 49 LYS B CA 1
ATOM 3231 C C . LYS B 1 49 ? 15.328 -32.062 -16.672 1 98.38 49 LYS B C 1
ATOM 3233 O O . LYS B 1 49 ? 16.156 -31.219 -16.359 1 98.38 49 LYS B O 1
ATOM 3238 N N . ILE B 1 50 ? 14.438 -31.938 -17.688 1 98.81 50 ILE B N 1
ATOM 3239 C CA . ILE B 1 50 ? 14.281 -30.688 -18.422 1 98.81 50 ILE B CA 1
ATOM 3240 C C . ILE B 1 50 ? 13.008 -29.984 -17.969 1 98.81 50 ILE B C 1
ATOM 3242 O O . ILE B 1 50 ? 11.938 -30.594 -17.938 1 98.81 50 ILE B O 1
ATOM 3246 N N . VAL B 1 51 ? 13.172 -28.672 -17.609 1 98.88 51 VAL B N 1
ATOM 3247 C CA . VAL B 1 51 ? 12.047 -27.891 -17.078 1 98.88 51 VAL B CA 1
ATOM 3248 C C . VAL B 1 51 ? 11.789 -26.688 -17.969 1 98.88 51 VAL B C 1
ATOM 3250 O O . VAL B 1 51 ? 12.727 -26.062 -18.469 1 98.88 51 VAL B O 1
ATOM 3253 N N . LEU B 1 52 ? 10.516 -26.406 -18.188 1 98.88 52 LEU B N 1
ATOM 3254 C CA . LEU B 1 52 ? 10.094 -25.188 -18.859 1 98.88 52 LEU B CA 1
ATOM 3255 C C . LEU B 1 52 ? 9.461 -24.203 -17.875 1 98.88 52 LEU B C 1
ATOM 3257 O O . LEU B 1 52 ? 8.453 -24.516 -17.25 1 98.88 52 LEU B O 1
ATOM 3261 N N . ASP B 1 53 ? 10.062 -23.031 -17.688 1 98.88 53 ASP B N 1
ATOM 3262 C CA . ASP B 1 53 ? 9.555 -21.938 -16.859 1 98.88 53 ASP B CA 1
ATOM 3263 C C . ASP B 1 53 ? 8.789 -20.922 -17.719 1 98.88 53 ASP B C 1
ATOM 3265 O O . ASP B 1 53 ? 9.406 -20.109 -18.406 1 98.88 53 ASP B O 1
ATOM 3269 N N . VAL B 1 54 ? 7.441 -20.984 -17.625 1 98.31 54 VAL B N 1
ATOM 3270 C CA . VAL B 1 54 ? 6.574 -20.141 -18.453 1 98.31 54 VAL B CA 1
ATOM 3271 C C . VAL B 1 54 ? 6.336 -18.812 -17.75 1 98.31 54 VAL B C 1
ATOM 3273 O O . VAL B 1 54 ? 5.781 -18.766 -16.656 1 98.31 54 VAL B O 1
ATOM 3276 N N . GLY B 1 55 ? 6.656 -17.719 -18.453 1 96.88 55 GLY B N 1
ATOM 3277 C CA . GLY B 1 55 ? 6.629 -16.438 -17.781 1 96.88 55 GLY B CA 1
ATOM 3278 C C . GLY B 1 55 ? 7.637 -16.328 -16.656 1 96.88 55 GLY B C 1
ATOM 3279 O O . GLY B 1 55 ? 7.273 -16.062 -15.508 1 96.88 55 GLY B O 1
ATOM 3280 N N . ALA B 1 56 ? 8.867 -16.391 -17.016 1 97.88 56 ALA B N 1
ATOM 3281 C CA . ALA B 1 56 ? 9.922 -16.609 -16.031 1 97.88 56 ALA B CA 1
ATOM 3282 C C . ALA B 1 56 ? 10.148 -15.359 -15.188 1 97.88 56 ALA B C 1
ATOM 3284 O O . ALA B 1 56 ? 10.695 -15.445 -14.078 1 97.88 56 ALA B O 1
ATOM 3285 N N . GLY B 1 57 ? 9.75 -14.195 -15.719 1 96.06 57 GLY B N 1
ATOM 3286 C CA . GLY B 1 57 ? 9.992 -12.969 -14.984 1 96.06 57 GLY B CA 1
ATOM 3287 C C . GLY B 1 57 ? 11.453 -12.75 -14.648 1 96.06 57 GLY B C 1
ATOM 3288 O O . GLY B 1 57 ? 12.312 -12.766 -15.531 1 96.06 57 GLY B O 1
ATOM 3289 N N . THR B 1 58 ? 11.711 -12.68 -13.344 1 97.25 58 THR B N 1
ATOM 3290 C CA . THR B 1 58 ? 13.07 -12.422 -12.891 1 97.25 58 THR B CA 1
ATOM 3291 C C . THR B 1 58 ? 13.883 -13.711 -12.844 1 97.25 58 THR B C 1
ATOM 3293 O O . THR B 1 58 ? 15.086 -13.688 -12.578 1 97.25 58 THR B O 1
ATOM 3296 N N . GLY B 1 59 ? 13.281 -14.828 -13.023 1 98.31 59 GLY B N 1
ATOM 3297 C CA . GLY B 1 59 ? 13.977 -16.109 -13.125 1 98.31 59 GLY B CA 1
ATOM 3298 C C . GLY B 1 59 ? 14.07 -16.844 -11.805 1 98.31 59 GLY B C 1
ATOM 3299 O O . GLY B 1 59 ? 14.789 -17.844 -11.695 1 98.31 59 GLY B O 1
ATOM 3300 N N . ILE B 1 60 ? 13.328 -16.406 -10.773 1 98.69 60 ILE B N 1
ATOM 3301 C CA . ILE B 1 60 ? 13.469 -17 -9.445 1 98.69 60 ILE B CA 1
ATOM 3302 C C . ILE B 1 60 ? 13.055 -18.469 -9.477 1 98.69 60 ILE B C 1
ATOM 3304 O O . ILE B 1 60 ? 13.734 -19.328 -8.906 1 98.69 60 ILE B O 1
ATOM 3308 N N . LEU B 1 61 ? 12.016 -18.828 -10.148 1 98.81 61 LEU B N 1
ATOM 3309 C CA . LEU B 1 61 ? 11.578 -20.219 -10.219 1 98.81 61 LEU B CA 1
ATOM 3310 C C . LEU B 1 61 ? 12.578 -21.062 -10.992 1 98.81 61 LEU B C 1
ATOM 3312 O O . LEU B 1 61 ? 12.82 -22.219 -10.648 1 98.81 61 LEU B O 1
ATOM 3316 N N . SER B 1 62 ? 13.109 -20.5 -12.078 1 98.94 62 SER B N 1
ATOM 3317 C CA . SER B 1 62 ? 14.141 -21.188 -12.852 1 98.94 62 SER B CA 1
ATOM 3318 C C . SER B 1 62 ? 15.32 -21.578 -11.969 1 98.94 62 SER B C 1
ATOM 3320 O O . SER B 1 62 ? 15.82 -22.703 -12.062 1 98.94 62 SER B O 1
ATOM 3322 N N . VAL B 1 63 ? 15.711 -20.656 -11.086 1 98.94 63 VAL B N 1
ATOM 3323 C CA . VAL B 1 63 ? 16.844 -20.906 -10.203 1 98.94 63 VAL B CA 1
ATOM 3324 C C . VAL B 1 63 ? 16.469 -22 -9.203 1 98.94 63 VAL B C 1
ATOM 3326 O O . VAL B 1 63 ? 17.297 -22.875 -8.914 1 98.94 63 VAL B O 1
ATOM 3329 N N . TYR B 1 64 ? 15.219 -21.969 -8.656 1 98.88 64 TYR B N 1
ATOM 3330 C CA . TYR B 1 64 ? 14.781 -23.031 -7.766 1 98.88 64 TYR B CA 1
ATOM 3331 C C . TYR B 1 64 ? 14.938 -24.391 -8.43 1 98.88 64 TYR B C 1
ATOM 3333 O O . TYR B 1 64 ? 15.438 -25.344 -7.816 1 98.88 64 TYR B O 1
ATOM 3341 N N . CYS B 1 65 ? 14.531 -24.5 -9.703 1 98.88 65 CYS B N 1
ATOM 3342 C CA . CYS B 1 65 ? 14.609 -25.75 -10.438 1 98.88 65 CYS B CA 1
ATOM 3343 C C . CYS B 1 65 ? 16.062 -26.172 -10.648 1 98.88 65 CYS B C 1
ATOM 3345 O O . CYS B 1 65 ? 16.391 -27.359 -10.492 1 98.88 65 CYS B O 1
ATOM 3347 N N . ALA B 1 66 ? 16.891 -25.219 -11 1 98.94 66 ALA B N 1
ATOM 3348 C CA . ALA B 1 66 ? 18.312 -25.516 -11.18 1 98.94 66 ALA B CA 1
ATOM 3349 C C . ALA B 1 66 ? 18.953 -25.984 -9.875 1 98.94 66 ALA B C 1
ATOM 3351 O O . ALA B 1 66 ? 19.766 -26.906 -9.875 1 98.94 66 ALA B O 1
ATOM 3352 N N . GLN B 1 67 ? 18.562 -25.406 -8.773 1 98.81 67 GLN B N 1
ATOM 3353 C CA . GLN B 1 67 ? 19.125 -25.703 -7.457 1 98.81 67 GLN B CA 1
ATOM 3354 C C . GLN B 1 67 ? 18.859 -27.156 -7.07 1 98.81 67 GLN B C 1
ATOM 3356 O O . GLN B 1 67 ? 19.641 -27.781 -6.355 1 98.81 67 GLN B O 1
ATOM 3361 N N . VAL B 1 68 ? 17.734 -27.703 -7.578 1 98.31 68 VAL B N 1
ATOM 3362 C CA . VAL B 1 68 ? 17.406 -29.078 -7.184 1 98.31 68 VAL B CA 1
ATOM 3363 C C . VAL B 1 68 ? 17.969 -30.062 -8.203 1 98.31 68 VAL B C 1
ATOM 3365 O O . VAL B 1 68 ? 17.719 -31.266 -8.117 1 98.31 68 VAL B O 1
ATOM 3368 N N . GLY B 1 69 ? 18.641 -29.531 -9.211 1 98.62 69 GLY B N 1
ATOM 3369 C CA . GLY B 1 69 ? 19.422 -30.438 -10.047 1 98.62 69 GLY B CA 1
ATOM 3370 C C . GLY B 1 69 ? 18.844 -30.609 -11.438 1 98.62 69 GLY B C 1
ATOM 3371 O O . GLY B 1 69 ? 19.188 -31.578 -12.133 1 98.62 69 GLY B O 1
ATOM 3372 N N . ALA B 1 70 ? 17.953 -29.781 -11.859 1 98.81 70 ALA B N 1
ATOM 3373 C CA . ALA B 1 70 ? 17.5 -29.844 -13.242 1 98.81 70 ALA B CA 1
ATOM 3374 C C . ALA B 1 70 ? 18.688 -29.812 -14.211 1 98.81 70 ALA B C 1
ATOM 3376 O O . ALA B 1 70 ? 19.641 -29.062 -14 1 98.81 70 ALA B O 1
ATOM 3377 N N . LYS B 1 71 ? 18.578 -30.609 -15.242 1 98.56 71 LYS B N 1
ATOM 3378 C CA . LYS B 1 71 ? 19.625 -30.641 -16.266 1 98.56 71 LYS B CA 1
ATOM 3379 C C . LYS B 1 71 ? 19.562 -29.406 -17.141 1 98.56 71 LYS B C 1
ATOM 3381 O O . LYS B 1 71 ? 20.594 -28.875 -17.562 1 98.56 71 LYS B O 1
ATOM 3386 N N . LYS B 1 72 ? 18.422 -29.047 -17.422 1 98.81 72 LYS B N 1
ATOM 3387 C CA . LYS B 1 72 ? 18.141 -27.891 -18.281 1 98.81 72 LYS B CA 1
ATOM 3388 C C . LYS B 1 72 ? 16.844 -27.188 -17.891 1 98.81 72 LYS B C 1
ATOM 3390 O O . LYS B 1 72 ? 15.859 -27.844 -17.562 1 98.81 72 LYS B O 1
ATOM 3395 N N . VAL B 1 73 ? 16.922 -25.844 -17.844 1 98.94 73 VAL B N 1
ATOM 3396 C CA . VAL B 1 73 ? 15.734 -25.031 -17.625 1 98.94 73 VAL B CA 1
ATOM 3397 C C . VAL B 1 73 ? 15.586 -24.016 -18.75 1 98.94 73 VAL B C 1
ATOM 3399 O O . VAL B 1 73 ? 16.469 -23.203 -18.984 1 98.94 73 VAL B O 1
ATOM 3402 N N . TYR B 1 74 ? 14.523 -24.109 -19.516 1 98.88 74 TYR B N 1
ATOM 3403 C CA . TYR B 1 74 ? 14.148 -23.047 -20.438 1 98.88 74 TYR B CA 1
ATOM 3404 C C . TYR B 1 74 ? 13.305 -21.984 -19.75 1 98.88 74 TYR B C 1
ATOM 3406 O O . TYR B 1 74 ? 12.156 -22.234 -19.391 1 98.88 74 TYR B O 1
ATOM 3414 N N . ALA B 1 75 ? 13.883 -20.812 -19.562 1 98.81 75 ALA B N 1
ATOM 3415 C CA . ALA B 1 75 ? 13.172 -19.688 -18.953 1 98.81 75 ALA B CA 1
ATOM 3416 C C . ALA B 1 75 ? 12.617 -18.766 -20.031 1 98.81 75 ALA B C 1
ATOM 3418 O O . ALA B 1 75 ? 13.352 -17.953 -20.594 1 98.81 75 ALA B O 1
ATOM 3419 N N . VAL B 1 76 ? 11.305 -18.812 -20.219 1 98.44 76 VAL B N 1
ATOM 3420 C CA . VAL B 1 76 ? 10.703 -18.062 -21.312 1 98.44 76 VAL B CA 1
ATOM 3421 C C . VAL B 1 76 ? 10.039 -16.781 -20.766 1 98.44 76 VAL B C 1
ATOM 3423 O O . VAL B 1 76 ? 9.188 -16.859 -19.875 1 98.44 76 VAL B O 1
ATOM 3426 N N . GLU B 1 77 ? 10.438 -15.688 -21.266 1 96.75 77 GLU B N 1
ATOM 3427 C CA . GLU B 1 77 ? 9.93 -14.383 -20.844 1 96.75 77 GLU B CA 1
ATOM 3428 C C . GLU B 1 77 ? 9.805 -13.445 -22.047 1 96.75 77 GLU B C 1
ATOM 3430 O O . GLU B 1 77 ? 10.773 -13.195 -22.75 1 96.75 77 GLU B O 1
ATOM 3435 N N . ALA B 1 78 ? 8.578 -12.906 -22.172 1 94.38 78 ALA B N 1
ATOM 3436 C CA . ALA B 1 78 ? 8.305 -12.07 -23.344 1 94.38 78 ALA B CA 1
ATOM 3437 C C . ALA B 1 78 ? 8.711 -10.625 -23.094 1 94.38 78 ALA B C 1
ATOM 3439 O O . ALA B 1 78 ? 9.094 -9.914 -24.031 1 94.38 78 ALA B O 1
ATOM 3440 N N . SER B 1 79 ? 8.586 -10.164 -21.891 1 91.69 79 SER B N 1
ATOM 3441 C CA . SER B 1 79 ? 8.875 -8.766 -21.578 1 91.69 79 SER B CA 1
ATOM 3442 C C . SER B 1 79 ? 10.375 -8.531 -21.438 1 91.69 79 SER B C 1
ATOM 3444 O O . SER B 1 79 ? 11.164 -9.469 -21.484 1 91.69 79 SER B O 1
ATOM 3446 N N . GLU B 1 80 ? 10.742 -7.336 -21.234 1 93.12 80 GLU B N 1
ATOM 3447 C CA . GLU B 1 80 ? 12.141 -6.953 -21.094 1 93.12 80 GLU B CA 1
ATOM 3448 C C . GLU B 1 80 ? 12.734 -7.469 -19.797 1 93.12 80 GLU B C 1
ATOM 3450 O O . GLU B 1 80 ? 13.945 -7.414 -19.578 1 93.12 80 GLU B O 1
ATOM 3455 N N . THR B 1 81 ? 11.93 -8.062 -19 1 94.25 81 THR B N 1
ATOM 3456 C CA . THR B 1 81 ? 12.383 -8.602 -17.719 1 94.25 81 THR B CA 1
ATOM 3457 C C . THR B 1 81 ? 13.32 -9.789 -17.938 1 94.25 81 THR B C 1
ATOM 3459 O O . THR B 1 81 ? 14.031 -10.195 -17.016 1 94.25 81 THR B O 1
ATOM 3462 N N . TYR B 1 82 ? 13.406 -10.289 -19.188 1 96 82 TYR B N 1
ATOM 3463 C CA . TYR B 1 82 ? 14.297 -11.398 -19.5 1 96 82 TYR B CA 1
ATOM 3464 C C . TYR B 1 82 ? 15.742 -11.047 -19.156 1 96 82 TYR B C 1
ATOM 3466 O O . TYR B 1 82 ? 16.531 -11.922 -18.781 1 96 82 TYR B O 1
ATOM 3474 N N . ASN B 1 83 ? 16.094 -9.75 -19.25 1 95.75 83 ASN B N 1
ATOM 3475 C CA . 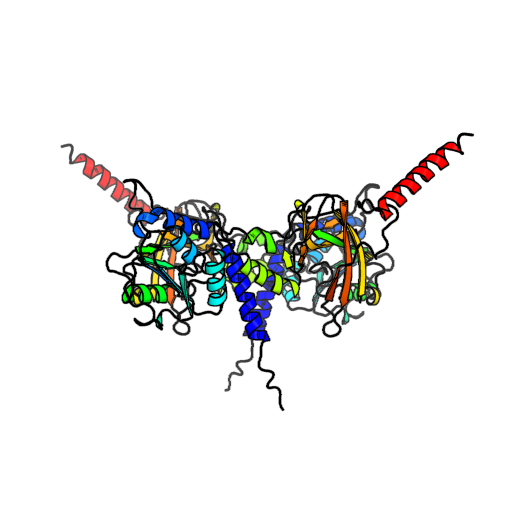ASN B 1 83 ? 17.438 -9.312 -18.922 1 95.75 83 ASN B CA 1
ATOM 3476 C C . ASN B 1 83 ? 17.781 -9.562 -17.453 1 95.75 83 ASN B C 1
ATOM 3478 O O . ASN B 1 83 ? 18.922 -9.898 -17.125 1 95.75 83 ASN B O 1
ATOM 3482 N N . ILE B 1 84 ? 16.828 -9.383 -16.656 1 96.25 84 ILE B N 1
ATOM 3483 C CA . ILE B 1 84 ? 17.016 -9.625 -15.234 1 96.25 84 ILE B CA 1
ATOM 3484 C C . ILE B 1 84 ? 17.188 -11.125 -14.977 1 96.25 84 ILE B C 1
ATOM 3486 O O . ILE B 1 84 ? 18.016 -11.539 -14.172 1 96.25 84 ILE B O 1
ATOM 3490 N N . ALA B 1 85 ? 16.422 -11.945 -15.695 1 97.81 85 ALA B N 1
ATOM 3491 C CA . ALA B 1 85 ? 16.531 -13.398 -15.555 1 97.81 85 ALA B CA 1
ATOM 3492 C C . ALA B 1 85 ? 17.922 -13.883 -15.93 1 97.81 85 ALA B C 1
ATOM 3494 O O . ALA B 1 85 ? 18.469 -14.773 -15.273 1 97.81 85 ALA B O 1
ATOM 3495 N N . LEU B 1 86 ? 18.469 -13.281 -16.984 1 98.25 86 LEU B N 1
ATOM 3496 C CA . LEU B 1 86 ? 19.828 -13.609 -17.391 1 98.25 86 LEU B CA 1
ATOM 3497 C C . LEU B 1 86 ? 20.828 -13.352 -16.266 1 98.25 86 LEU B C 1
ATOM 3499 O O . LEU B 1 86 ? 21.641 -14.211 -15.945 1 98.25 86 LEU B O 1
ATOM 3503 N N . GLU B 1 87 ? 20.734 -12.203 -15.664 1 98 87 GLU B N 1
ATOM 3504 C CA . GLU B 1 87 ? 21.641 -11.812 -14.586 1 98 87 GLU B CA 1
ATOM 3505 C C . GLU B 1 87 ? 21.438 -12.68 -13.352 1 98 87 GLU B C 1
ATOM 3507 O O . GLU B 1 87 ? 22.391 -13.047 -12.672 1 98 87 GLU B O 1
ATOM 3512 N N . THR B 1 88 ? 20.172 -12.977 -13.047 1 98.31 88 THR B N 1
ATOM 3513 C CA . THR B 1 88 ? 19.859 -13.82 -11.898 1 98.31 88 THR B CA 1
ATOM 3514 C C . THR B 1 88 ? 20.453 -15.211 -12.07 1 98.31 88 THR B C 1
ATOM 3516 O O . THR B 1 88 ? 21.047 -15.75 -11.133 1 98.31 88 THR B O 1
ATOM 3519 N N . ALA B 1 89 ? 20.328 -15.805 -13.258 1 98.75 89 ALA B N 1
ATOM 3520 C CA . ALA B 1 89 ? 20.922 -17.109 -13.531 1 98.75 89 ALA B CA 1
ATOM 3521 C C . ALA B 1 89 ? 22.422 -17.078 -13.336 1 98.75 89 ALA B C 1
ATOM 3523 O O . ALA B 1 89 ? 23 -17.953 -12.688 1 98.75 89 ALA B O 1
ATOM 3524 N N . LYS B 1 90 ? 23.031 -16.031 -13.828 1 98.44 90 LYS B N 1
ATOM 3525 C CA . LYS B 1 90 ? 24.469 -15.875 -13.766 1 98.44 90 LYS B CA 1
ATOM 3526 C C . LYS B 1 90 ? 24.953 -15.703 -12.328 1 98.44 90 LYS B C 1
ATOM 3528 O O . LYS B 1 90 ? 25.875 -16.391 -11.891 1 98.44 90 LYS B O 1
ATOM 3533 N N . GLU B 1 91 ? 24.297 -14.883 -11.586 1 97.44 91 GLU B N 1
ATOM 3534 C CA . GLU B 1 91 ? 24.75 -14.547 -10.234 1 97.44 91 GLU B CA 1
ATOM 3535 C C . GLU B 1 91 ? 24.562 -15.734 -9.289 1 97.44 91 GLU B C 1
ATOM 3537 O O . GLU B 1 91 ? 25.219 -15.797 -8.242 1 97.44 91 GLU B O 1
ATOM 3542 N N . ASN B 1 92 ? 23.75 -16.672 -9.648 1 98.75 92 ASN B N 1
ATOM 3543 C CA . ASN B 1 92 ? 23.547 -17.859 -8.82 1 98.75 92 ASN B CA 1
ATOM 3544 C C . ASN B 1 92 ? 24.297 -19.062 -9.383 1 98.75 92 ASN B C 1
ATOM 3546 O O . ASN B 1 92 ? 24.172 -20.172 -8.875 1 98.75 92 ASN B O 1
ATOM 3550 N N . GLY B 1 93 ? 25.047 -18.859 -10.508 1 98.56 93 GLY B N 1
ATOM 3551 C CA . GLY B 1 93 ? 25.938 -19.875 -11.031 1 98.56 93 GLY B CA 1
ATOM 3552 C C . GLY B 1 93 ? 25.234 -20.891 -11.922 1 98.56 93 GLY B C 1
ATOM 3553 O O . GLY B 1 93 ? 25.688 -22.031 -12.062 1 98.56 93 GLY B O 1
ATOM 3554 N N . PHE B 1 94 ? 24.109 -20.5 -12.547 1 98.81 94 PHE B N 1
ATOM 3555 C CA . PHE B 1 94 ? 23.328 -21.5 -13.289 1 98.81 94 PHE B CA 1
ATOM 3556 C C . PHE B 1 94 ? 23.188 -21.094 -14.758 1 98.81 94 PHE B C 1
ATOM 3558 O O . PHE B 1 94 ? 22.25 -21.5 -15.43 1 98.81 94 PHE B O 1
ATOM 3565 N N . GLN B 1 95 ? 24.078 -20.234 -15.258 1 98 95 GLN B N 1
ATOM 3566 C CA . GLN B 1 95 ? 24 -19.734 -16.625 1 98 95 GLN B CA 1
ATOM 3567 C C . GLN B 1 95 ? 24.125 -20.875 -17.641 1 98 95 GLN B C 1
ATOM 3569 O O . GLN B 1 95 ? 23.703 -20.734 -18.781 1 98 95 GLN B O 1
ATOM 3574 N N . ASN B 1 96 ? 24.719 -22.016 -17.25 1 98.12 96 ASN B N 1
ATOM 3575 C CA . ASN B 1 96 ? 24.875 -23.141 -18.141 1 98.12 96 ASN B CA 1
ATOM 3576 C C . ASN B 1 96 ? 23.672 -24.078 -18.094 1 98.12 96 ASN B C 1
ATOM 3578 O O . ASN B 1 96 ? 23.516 -24.953 -18.953 1 98.12 96 ASN B O 1
ATOM 3582 N N . VAL B 1 97 ? 22.875 -23.969 -17.109 1 98.69 97 VAL B N 1
ATOM 3583 C CA . VAL B 1 97 ? 21.703 -24.812 -16.906 1 98.69 97 VAL B CA 1
ATOM 3584 C C . VAL B 1 97 ? 20.438 -24.094 -17.375 1 98.69 97 VAL B C 1
ATOM 3586 O O . VAL B 1 97 ? 19.562 -24.703 -18 1 98.69 97 VAL B O 1
ATOM 3589 N N . ILE B 1 98 ? 20.375 -22.766 -17.078 1 98.88 98 ILE B N 1
ATOM 3590 C CA . ILE B 1 98 ? 19.188 -21.953 -17.391 1 98.88 98 ILE B CA 1
ATOM 3591 C C . ILE B 1 98 ? 19.406 -21.25 -18.734 1 98.88 98 ILE B C 1
ATOM 3593 O O . ILE B 1 98 ? 20.328 -20.438 -18.859 1 98.88 98 ILE B O 1
ATOM 3597 N N . GLU B 1 99 ? 18.656 -21.547 -19.641 1 98.81 99 GLU B N 1
ATOM 3598 C CA . GLU B 1 99 ? 18.609 -20.828 -20.922 1 98.81 99 GLU B CA 1
ATOM 3599 C C . GLU B 1 99 ? 17.422 -19.891 -20.984 1 98.81 99 GLU B C 1
ATOM 3601 O O . GLU B 1 99 ? 16.266 -20.328 -21.047 1 98.81 99 GLU B O 1
ATOM 3606 N N . VAL B 1 100 ? 17.688 -18.594 -21.031 1 98.62 100 VAL B N 1
ATOM 3607 C CA . VAL B 1 100 ? 16.625 -17.594 -21.078 1 98.62 100 VAL B CA 1
ATOM 3608 C C . VAL B 1 100 ? 16.234 -17.312 -22.516 1 98.62 100 VAL B C 1
ATOM 3610 O O . VAL B 1 100 ? 17.094 -17.062 -23.375 1 98.62 100 VAL B O 1
ATOM 3613 N N . ILE B 1 101 ? 14.977 -17.438 -22.797 1 98.5 101 ILE B N 1
ATOM 3614 C CA . ILE B 1 101 ? 14.445 -17.234 -24.141 1 98.5 101 ILE B CA 1
ATOM 3615 C C . ILE B 1 101 ? 13.508 -16.031 -24.141 1 98.5 101 ILE B C 1
ATOM 3617 O O . ILE B 1 101 ? 12.477 -16.031 -23.469 1 98.5 101 ILE B O 1
ATOM 3621 N N . HIS B 1 102 ? 13.836 -14.938 -24.875 1 97.62 102 HIS B N 1
ATOM 3622 C CA . HIS B 1 102 ? 13.016 -13.734 -25 1 97.62 102 HIS B CA 1
ATOM 3623 C C . HIS B 1 102 ? 11.992 -13.867 -26.109 1 97.62 102 HIS B C 1
ATOM 3625 O O . HIS B 1 102 ? 12.211 -13.375 -27.219 1 97.62 102 HIS B O 1
ATOM 3631 N N . LYS B 1 103 ? 10.875 -14.531 -25.844 1 97 103 LYS B N 1
ATOM 3632 C CA . LYS B 1 103 ? 9.766 -14.766 -26.766 1 97 103 LYS B CA 1
ATOM 3633 C C . LYS B 1 103 ? 8.461 -15 -26 1 97 103 LYS B C 1
ATOM 3635 O O . LYS B 1 103 ? 8.484 -15.281 -24.797 1 97 103 LYS B O 1
ATOM 3640 N N . ARG B 1 104 ? 7.398 -14.836 -26.688 1 95.31 104 ARG B N 1
ATOM 3641 C CA . ARG B 1 104 ? 6.133 -15.359 -26.188 1 95.31 104 ARG B CA 1
ATOM 3642 C C . ARG B 1 104 ? 6.078 -16.875 -26.297 1 95.31 104 ARG B C 1
ATOM 3644 O O . ARG B 1 104 ? 6.578 -17.453 -27.266 1 95.31 104 ARG B O 1
ATOM 3651 N N . VAL B 1 105 ? 5.422 -17.469 -25.297 1 96 105 VAL B N 1
ATOM 3652 C CA . VAL B 1 105 ? 5.289 -18.922 -25.328 1 96 105 VAL B CA 1
ATOM 3653 C C . VAL B 1 105 ? 4.617 -19.359 -26.625 1 96 105 VAL B C 1
ATOM 3655 O O . VAL B 1 105 ? 4.984 -20.391 -27.203 1 96 105 VAL B O 1
ATOM 3658 N N . GLU B 1 106 ? 3.676 -18.594 -27.125 1 94.94 106 GLU B N 1
ATOM 3659 C CA . GLU B 1 106 ? 2.904 -18.891 -28.328 1 94.94 106 GLU B CA 1
ATOM 3660 C C . GLU B 1 106 ? 3.789 -18.859 -29.562 1 94.94 106 GLU B C 1
ATOM 3662 O O . GLU B 1 106 ? 3.439 -19.438 -30.594 1 94.94 106 GLU B O 1
ATOM 3667 N N . ASP B 1 107 ? 4.922 -18.234 -29.438 1 96.94 107 ASP B N 1
ATOM 3668 C CA . ASP B 1 107 ? 5.801 -18.062 -30.594 1 96.94 107 ASP B CA 1
ATOM 3669 C C . ASP B 1 107 ? 6.938 -19.078 -30.562 1 96.94 107 ASP B C 1
ATOM 3671 O O . ASP B 1 107 ? 7.758 -19.141 -31.484 1 96.94 107 ASP B O 1
ATOM 3675 N N . LEU B 1 108 ? 6.992 -19.891 -29.562 1 96.56 108 LEU B N 1
ATOM 3676 C CA . LEU B 1 108 ? 8.039 -20.891 -29.438 1 96.56 108 LEU B CA 1
ATOM 3677 C C . LEU B 1 108 ? 7.824 -22.016 -30.469 1 96.56 108 LEU B C 1
ATOM 3679 O O . LEU B 1 108 ? 6.688 -22.344 -30.812 1 96.56 108 LEU B O 1
ATOM 3683 N N . THR B 1 109 ? 8.953 -22.516 -30.938 1 94.31 109 THR B N 1
ATOM 3684 C CA . THR B 1 109 ? 8.945 -23.656 -31.844 1 94.31 109 THR B CA 1
ATOM 3685 C C . THR B 1 109 ? 9.922 -24.719 -31.375 1 94.31 109 THR B C 1
ATOM 3687 O O . THR B 1 109 ? 10.57 -24.578 -30.344 1 94.31 109 THR B O 1
ATOM 3690 N N . SER B 1 110 ? 10.016 -25.797 -32.188 1 92.81 110 SER B N 1
ATOM 3691 C CA . SER B 1 110 ? 10.938 -26.891 -31.875 1 92.81 110 SER B CA 1
ATOM 3692 C C . SER B 1 110 ? 12.391 -26.438 -32 1 92.81 110 SER B C 1
ATOM 3694 O O . SER B 1 110 ? 13.305 -27.094 -31.5 1 92.81 110 SER B O 1
ATOM 3696 N N . ALA B 1 111 ? 12.547 -25.344 -32.656 1 94.12 111 ALA B N 1
ATOM 3697 C CA . ALA B 1 111 ? 13.898 -24.797 -32.75 1 94.12 111 ALA B CA 1
ATOM 3698 C C . ALA B 1 111 ? 14.352 -24.203 -31.422 1 94.12 111 ALA B C 1
ATOM 3700 O O . ALA B 1 111 ? 15.539 -24.234 -31.094 1 94.12 111 ALA B O 1
ATOM 3701 N N . ASP B 1 112 ? 13.422 -23.688 -30.703 1 96 112 ASP B N 1
ATOM 3702 C CA . ASP B 1 112 ? 13.711 -23.094 -29.406 1 96 112 ASP B CA 1
ATOM 3703 C C . ASP B 1 112 ? 13.805 -24.156 -28.312 1 96 112 ASP B C 1
ATOM 3705 O O . ASP B 1 112 ? 14.672 -24.078 -27.438 1 96 112 ASP B O 1
ATOM 3709 N N . ILE B 1 113 ? 12.883 -25.062 -28.328 1 96.5 113 ILE B N 1
ATOM 3710 C CA . ILE B 1 113 ? 12.805 -26.172 -27.391 1 96.5 113 ILE B CA 1
ATOM 3711 C C . ILE B 1 113 ? 12.766 -27.484 -28.156 1 96.5 113 ILE B C 1
ATOM 3713 O O . ILE B 1 113 ? 11.688 -27.984 -28.516 1 96.5 113 ILE B O 1
ATOM 3717 N N . PRO B 1 114 ? 13.844 -28.094 -28.359 1 95.25 114 PRO B N 1
ATOM 3718 C CA . PRO B 1 114 ? 13.953 -29.203 -29.312 1 95.25 114 PRO B CA 1
ATOM 3719 C C . PRO B 1 114 ? 13.328 -30.5 -28.781 1 95.25 114 PRO B C 1
ATOM 3721 O O . PRO B 1 114 ? 13.008 -31.406 -29.562 1 95.25 114 PRO B O 1
ATOM 3724 N N . GLU B 1 115 ? 13.25 -30.719 -27.5 1 94.69 115 GLU B N 1
ATOM 3725 C CA . GLU B 1 115 ? 12.641 -31.922 -26.922 1 94.69 115 GLU B CA 1
ATOM 3726 C C . GLU B 1 115 ? 11.57 -31.562 -25.906 1 94.69 115 GLU B C 1
ATOM 3728 O O . GLU B 1 115 ? 11.586 -30.453 -25.344 1 94.69 115 GLU B O 1
ATOM 3733 N N . LYS B 1 116 ? 10.656 -32.531 -25.719 1 97.5 116 LYS B N 1
ATOM 3734 C CA . LYS B 1 116 ? 9.617 -32.344 -24.719 1 97.5 116 LYS B CA 1
ATOM 3735 C C . LYS B 1 116 ? 10.227 -32.219 -23.328 1 97.5 116 LYS B C 1
ATOM 3737 O O . LYS B 1 116 ? 11.25 -32.844 -23.016 1 97.5 116 LYS B O 1
ATOM 3742 N N . VAL B 1 117 ? 9.578 -31.5 -22.516 1 98.62 117 VAL B N 1
ATOM 3743 C CA . VAL B 1 117 ? 10.102 -31.219 -21.188 1 98.62 117 VAL B CA 1
ATOM 3744 C C . VAL B 1 117 ? 9.422 -32.125 -20.156 1 98.62 117 VAL B C 1
ATOM 3746 O O . VAL B 1 117 ? 8.336 -32.656 -20.406 1 98.62 117 VAL B O 1
ATOM 3749 N N . ASP B 1 118 ? 10.062 -32.281 -19.016 1 98.56 118 ASP B N 1
ATOM 3750 C CA . ASP B 1 118 ? 9.578 -33.156 -17.938 1 98.56 118 ASP B CA 1
ATOM 3751 C C . ASP B 1 118 ? 8.625 -32.406 -17.016 1 98.56 118 ASP B C 1
ATOM 3753 O O . ASP B 1 118 ? 7.789 -33.031 -16.359 1 98.56 118 ASP B O 1
ATOM 3757 N N . ALA B 1 119 ? 8.797 -31.141 -16.938 1 98.75 119 ALA B N 1
ATOM 3758 C CA . ALA B 1 119 ? 7.969 -30.359 -16.031 1 98.75 119 ALA B CA 1
ATOM 3759 C C . ALA B 1 119 ? 7.805 -28.922 -16.547 1 98.75 119 ALA B C 1
ATOM 3761 O O . ALA B 1 119 ? 8.672 -28.406 -17.25 1 98.75 119 ALA B O 1
ATOM 3762 N N . ILE B 1 120 ? 6.688 -28.328 -16.188 1 98.88 120 ILE B N 1
ATOM 3763 C CA . ILE B 1 120 ? 6.414 -26.922 -16.422 1 98.88 120 ILE B CA 1
ATOM 3764 C C . ILE B 1 120 ? 6.191 -26.219 -15.078 1 98.88 120 ILE B C 1
ATOM 3766 O O . ILE B 1 120 ? 5.477 -26.719 -14.219 1 98.88 120 ILE B O 1
ATOM 3770 N N . VAL B 1 121 ? 6.867 -25.125 -14.844 1 98.81 121 VAL B N 1
ATOM 3771 C CA . VAL B 1 121 ? 6.613 -24.266 -13.688 1 98.81 121 VAL B CA 1
ATOM 3772 C C . VAL B 1 121 ? 6.164 -22.891 -14.156 1 98.81 121 VAL B C 1
ATOM 3774 O O . VAL B 1 121 ? 6.637 -22.391 -15.18 1 98.81 121 VAL B O 1
ATOM 3777 N N . SER B 1 122 ? 5.203 -22.312 -13.438 1 98.44 122 SER B N 1
ATOM 3778 C CA . SER B 1 122 ? 4.727 -20.984 -13.812 1 98.44 122 SER B CA 1
ATOM 3779 C C . SER B 1 122 ? 3.973 -20.312 -12.664 1 98.44 122 SER B C 1
ATOM 3781 O O . SER B 1 122 ? 3.219 -20.969 -11.953 1 98.44 122 SER B O 1
ATOM 3783 N N . GLU B 1 123 ? 4.277 -19.094 -12.445 1 96.44 123 GLU B N 1
ATOM 3784 C CA . GLU B 1 123 ? 3.406 -18.25 -11.633 1 96.44 123 GLU B CA 1
ATOM 3785 C C . GLU B 1 123 ? 2.447 -17.438 -12.508 1 96.44 123 GLU B C 1
ATOM 3787 O O . GLU B 1 123 ? 2.738 -16.297 -12.875 1 96.44 123 GLU B O 1
ATOM 3792 N N . TRP B 1 124 ? 1.286 -18.016 -12.758 1 95.31 124 TRP B N 1
ATOM 3793 C CA . TRP B 1 124 ? 0.392 -17.453 -13.766 1 95.31 124 TRP B CA 1
ATOM 3794 C C . TRP B 1 124 ? -0.795 -16.75 -13.109 1 95.31 124 TRP B C 1
ATOM 3796 O O . TRP B 1 124 ? -1.54 -16.031 -13.773 1 95.31 124 TRP B O 1
ATOM 3806 N N . MET B 1 125 ? -0.885 -16.828 -11.781 1 94.94 125 MET B N 1
ATOM 3807 C CA . MET B 1 125 ? -2.109 -16.391 -11.117 1 94.94 125 MET B CA 1
ATOM 3808 C C . MET B 1 125 ? -2.176 -14.875 -11.047 1 94.94 125 MET B C 1
ATOM 3810 O O . MET B 1 125 ? -1.151 -14.211 -10.875 1 94.94 125 MET B O 1
ATOM 3814 N N . GLY B 1 126 ? -3.332 -14.359 -11.141 1 91.94 126 GLY B N 1
ATOM 3815 C CA . GLY B 1 126 ? -3.648 -12.969 -10.836 1 91.94 126 GLY B CA 1
ATOM 3816 C C . GLY B 1 126 ? -4.695 -12.82 -9.742 1 91.94 126 GLY B C 1
ATOM 3817 O O . GLY B 1 126 ? -4.938 -13.758 -8.984 1 91.94 126 GLY B O 1
ATOM 3818 N N . PHE B 1 127 ? -5.18 -11.602 -9.727 1 89 127 PHE B N 1
ATOM 3819 C CA . PHE B 1 127 ? -6.25 -11.367 -8.758 1 89 127 PHE B CA 1
ATOM 3820 C C . PHE B 1 127 ? -7.414 -12.328 -9 1 89 127 PHE B C 1
ATOM 3822 O O . PHE B 1 127 ? -7.785 -12.586 -10.148 1 89 127 PHE B O 1
ATOM 3829 N N . TYR B 1 128 ? -7.969 -12.836 -7.969 1 88.56 128 TYR B N 1
ATOM 3830 C CA . TYR B 1 128 ? -9.008 -13.867 -7.965 1 88.56 128 TYR B CA 1
ATOM 3831 C C . TYR B 1 128 ? -8.656 -14.992 -8.93 1 88.56 128 TYR B C 1
ATOM 3833 O O . TYR B 1 128 ? -9.547 -15.602 -9.531 1 88.56 128 TYR B O 1
ATOM 3841 N N . LEU B 1 129 ? -7.371 -15.172 -9.281 1 91.88 129 LEU B N 1
ATOM 3842 C CA . LEU B 1 129 ? -6.797 -16.297 -10 1 91.88 129 LEU B CA 1
ATOM 3843 C C . LEU B 1 129 ? -6.715 -16.016 -11.5 1 91.88 129 LEU B C 1
ATOM 3845 O O . LEU B 1 129 ? -5.672 -16.219 -12.117 1 91.88 129 LEU B O 1
ATOM 3849 N N . LEU B 1 130 ? -7.738 -15.523 -12.039 1 87.69 130 LEU B N 1
ATOM 3850 C CA . LEU B 1 130 ? -7.848 -15.531 -13.492 1 87.69 130 LEU B CA 1
ATOM 3851 C C . LEU B 1 130 ? -7.543 -14.156 -14.078 1 87.69 130 LEU B C 1
ATOM 3853 O O . LEU B 1 130 ? -7.512 -13.984 -15.297 1 87.69 130 LEU B O 1
ATOM 3857 N N . HIS B 1 131 ? -7.215 -13.305 -13.156 1 75.44 131 HIS B N 1
ATOM 3858 C CA . HIS B 1 131 ? -6.883 -11.984 -13.68 1 75.44 131 HIS B CA 1
ATOM 3859 C C . HIS B 1 131 ? -5.605 -12.023 -14.516 1 75.44 131 HIS B C 1
ATOM 3861 O O . HIS B 1 131 ? -4.691 -12.789 -14.211 1 75.44 131 HIS B O 1
ATOM 3867 N N . GLU B 1 132 ? -5.48 -11.445 -15.742 1 71.19 132 GLU B N 1
ATOM 3868 C CA . GLU B 1 132 ? -4.363 -11.273 -16.672 1 71.19 132 GLU B CA 1
ATOM 3869 C C . GLU B 1 132 ? -4.312 -12.414 -17.688 1 71.19 132 GLU B C 1
ATOM 3871 O O . GLU B 1 132 ? -3.516 -12.375 -18.625 1 71.19 132 GLU B O 1
ATOM 3876 N N . ALA B 1 133 ? -5.031 -13.539 -17.547 1 70.06 133 ALA B N 1
ATOM 3877 C CA . ALA B 1 133 ? -5.258 -14.625 -18.5 1 70.06 133 ALA B CA 1
ATOM 3878 C C . ALA B 1 133 ? -3.941 -15.266 -18.922 1 70.06 133 ALA B C 1
ATOM 3880 O O . ALA B 1 133 ? -3.746 -15.578 -20.109 1 70.06 133 ALA B O 1
ATOM 3881 N N . MET B 1 134 ? -2.998 -15.398 -17.953 1 87.38 134 MET B N 1
ATOM 3882 C CA . MET B 1 134 ? -1.705 -16.016 -18.25 1 87.38 134 MET B CA 1
ATOM 3883 C C . MET B 1 134 ? -1.831 -17.531 -18.328 1 87.38 134 MET B C 1
ATOM 3885 O O . ME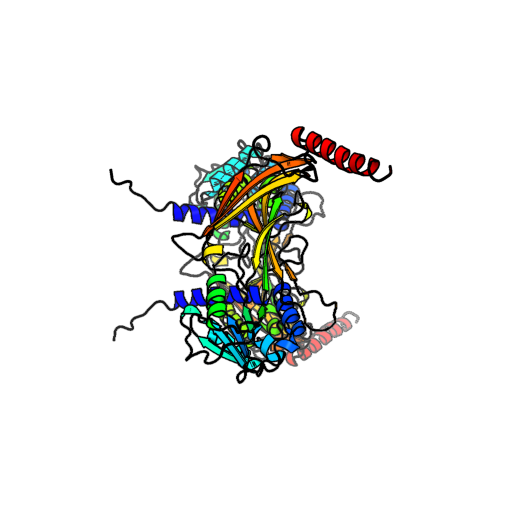T B 1 134 ? -0.954 -18.203 -18.875 1 87.38 134 MET B O 1
ATOM 3889 N N . LEU B 1 135 ? -2.926 -18.031 -17.906 1 93.69 135 LEU B N 1
ATOM 3890 C CA . LEU B 1 135 ? -3.111 -19.484 -17.906 1 93.69 135 LEU B CA 1
ATOM 3891 C C . LEU B 1 135 ? -3.172 -20 -19.344 1 93.69 135 LEU B C 1
ATOM 3893 O O . LEU B 1 135 ? -2.762 -21.141 -19.609 1 93.69 135 LEU B O 1
ATOM 3897 N N . ASP B 1 136 ? -3.561 -19.203 -20.328 1 93.44 136 ASP B N 1
ATOM 3898 C CA . ASP B 1 136 ? -3.578 -19.578 -21.734 1 93.44 136 ASP B CA 1
ATOM 3899 C C . ASP B 1 136 ? -2.186 -19.984 -22.203 1 93.44 136 ASP B C 1
ATOM 3901 O O . ASP B 1 136 ? -2.031 -20.984 -22.922 1 93.44 136 ASP B O 1
ATOM 3905 N N . SER B 1 137 ? -1.268 -19.219 -21.844 1 95.31 137 SER B N 1
ATOM 3906 C CA . SER B 1 137 ? 0.107 -19.484 -22.25 1 95.31 137 SER B CA 1
ATOM 3907 C C . SER B 1 137 ? 0.607 -20.797 -21.641 1 95.31 137 SER B C 1
ATOM 3909 O O . SER B 1 137 ? 1.35 -21.547 -22.281 1 95.31 137 SER B O 1
ATOM 3911 N N . VAL B 1 138 ? 0.226 -21.078 -20.422 1 97.5 138 VAL B N 1
ATOM 3912 C CA . VAL B 1 138 ? 0.611 -22.328 -19.766 1 97.5 138 VAL B CA 1
ATOM 3913 C C . VAL B 1 138 ? -0.009 -23.5 -20.5 1 97.5 138 VAL B C 1
ATOM 3915 O O . VAL B 1 138 ? 0.646 -24.531 -20.719 1 97.5 138 VAL B O 1
ATOM 3918 N N . ILE B 1 139 ? -1.233 -23.328 -20.922 1 97.31 139 ILE B N 1
ATOM 3919 C CA . ILE B 1 139 ? -1.938 -24.391 -21.641 1 97.31 139 ILE B CA 1
ATOM 3920 C C . ILE B 1 139 ? -1.236 -24.656 -22.969 1 97.31 139 ILE B C 1
ATOM 3922 O O . ILE B 1 139 ? -1.018 -25.812 -23.344 1 97.31 139 ILE B O 1
ATOM 3926 N N . VAL B 1 140 ? -0.856 -23.625 -23.656 1 97.12 140 VAL B N 1
ATOM 3927 C CA . VAL B 1 140 ? -0.137 -23.766 -24.922 1 97.12 140 VAL B CA 1
ATOM 3928 C C . VAL B 1 140 ? 1.177 -24.516 -24.688 1 97.12 140 VAL B C 1
ATOM 3930 O O . VAL B 1 140 ? 1.509 -25.438 -25.422 1 97.12 140 VAL B O 1
ATOM 3933 N N . ALA B 1 141 ? 1.888 -24.141 -23.703 1 98.12 141 ALA B N 1
ATOM 3934 C CA . ALA B 1 141 ? 3.152 -24.781 -23.359 1 98.12 141 ALA B CA 1
ATOM 3935 C C . ALA B 1 141 ? 2.943 -26.266 -23.031 1 98.12 141 ALA B C 1
ATOM 3937 O O . ALA B 1 141 ? 3.703 -27.125 -23.484 1 98.12 141 ALA B O 1
ATOM 3938 N N . ARG B 1 142 ? 1.927 -26.5 -22.188 1 98.31 142 ARG B N 1
ATOM 3939 C CA . ARG B 1 142 ? 1.589 -27.875 -21.797 1 98.31 142 ARG B CA 1
ATOM 3940 C C . ARG B 1 142 ? 1.333 -28.734 -23.031 1 98.31 142 ARG B C 1
ATOM 3942 O O . ARG B 1 142 ? 1.972 -29.781 -23.203 1 98.31 142 ARG B O 1
ATOM 3949 N N . ASP B 1 143 ? 0.508 -28.281 -23.922 1 97.56 143 ASP B N 1
ATOM 3950 C CA . ASP B 1 143 ? 0.053 -29.078 -25.062 1 97.56 143 ASP B CA 1
ATOM 3951 C C . ASP B 1 143 ? 1.187 -29.312 -26.047 1 97.56 143 ASP B C 1
ATOM 3953 O O . ASP B 1 143 ? 1.26 -30.359 -26.688 1 97.56 143 ASP B O 1
ATOM 3957 N N . ARG B 1 144 ? 2.064 -28.406 -26.125 1 97.31 144 ARG B N 1
ATOM 3958 C CA . ARG B 1 144 ? 3.084 -28.469 -27.172 1 97.31 144 ARG B CA 1
ATOM 3959 C C . ARG B 1 144 ? 4.355 -29.141 -26.656 1 97.31 144 ARG B C 1
ATOM 3961 O O . ARG B 1 144 ? 5.027 -29.859 -27.391 1 97.31 144 ARG B O 1
ATOM 3968 N N . PHE B 1 145 ? 4.656 -28.906 -25.375 1 98.19 145 PHE B N 1
ATOM 3969 C CA . PHE B 1 145 ? 6.035 -29.203 -25 1 98.19 145 PHE B CA 1
ATOM 3970 C C . PHE B 1 145 ? 6.09 -30.188 -23.844 1 98.19 145 PHE B C 1
ATOM 3972 O O . PHE B 1 145 ? 7.137 -30.766 -23.562 1 98.19 145 PHE B O 1
ATOM 3979 N N . LEU B 1 146 ? 5.043 -30.359 -23.094 1 98.5 146 LEU B N 1
ATOM 3980 C CA . LEU B 1 146 ? 5.094 -31.203 -21.906 1 98.5 146 LEU B CA 1
ATOM 3981 C C . LEU B 1 146 ? 4.973 -32.688 -22.281 1 98.5 146 LEU B C 1
ATOM 3983 O O . LEU B 1 146 ? 4.148 -33.062 -23.125 1 98.5 146 LEU B O 1
ATOM 3987 N N . LYS B 1 147 ? 5.773 -33.5 -21.688 1 98 147 LYS B N 1
ATOM 3988 C CA . LYS B 1 147 ? 5.641 -34.969 -21.828 1 98 147 LYS B CA 1
ATOM 3989 C C . LYS B 1 147 ? 4.309 -35.438 -21.266 1 98 147 LYS B C 1
ATOM 3991 O O . LYS B 1 147 ? 3.715 -34.781 -20.406 1 98 147 LYS B O 1
ATOM 3996 N N . GLU B 1 148 ? 3.799 -36.594 -21.656 1 95.19 148 GLU B N 1
ATOM 3997 C CA . GLU B 1 148 ? 2.523 -37.156 -21.234 1 95.19 148 GLU B CA 1
ATOM 3998 C C . GLU B 1 148 ? 2.467 -37.344 -19.719 1 95.19 148 GLU B C 1
ATOM 4000 O O . GLU B 1 148 ? 1.431 -37.094 -19.094 1 95.19 148 GLU B O 1
ATOM 4005 N N . ASP B 1 149 ? 3.561 -37.688 -19.125 1 93.06 149 ASP B N 1
ATOM 4006 C CA . ASP B 1 149 ? 3.6 -37.906 -17.688 1 93.06 149 ASP B CA 1
ATOM 4007 C C . ASP B 1 149 ? 4.324 -36.75 -16.984 1 93.06 149 ASP B C 1
ATOM 4009 O O . ASP B 1 149 ? 4.809 -36.906 -15.859 1 93.06 149 ASP B O 1
ATOM 4013 N N . GLY B 1 150 ? 4.418 -35.656 -17.656 1 97.31 150 GLY B N 1
ATOM 4014 C CA . GLY B 1 150 ? 5.137 -34.531 -17.094 1 97.31 150 GLY B CA 1
ATOM 4015 C C . GLY B 1 150 ? 4.387 -33.844 -15.969 1 97.31 150 GLY B C 1
ATOM 4016 O O . GLY B 1 150 ? 3.174 -34.031 -15.828 1 97.31 150 GLY B O 1
ATOM 4017 N N . LEU B 1 151 ? 5.09 -33.094 -15.156 1 97.88 151 LEU B N 1
ATOM 4018 C CA . LEU B 1 151 ? 4.504 -32.406 -14.016 1 97.88 151 LEU B CA 1
ATOM 4019 C C . LEU B 1 151 ? 4.27 -30.938 -14.336 1 97.88 151 LEU B C 1
ATOM 4021 O O . LEU B 1 151 ? 5 -30.344 -15.133 1 97.88 151 LEU B O 1
ATOM 4025 N N . ILE B 1 152 ? 3.258 -30.375 -13.719 1 98.38 152 ILE B N 1
ATOM 4026 C CA . ILE B 1 152 ? 2.969 -28.953 -13.852 1 98.38 152 ILE B CA 1
ATOM 4027 C C . ILE B 1 152 ? 2.879 -28.312 -12.469 1 98.38 152 ILE B C 1
ATOM 4029 O O . ILE B 1 152 ? 2.205 -28.828 -11.578 1 98.38 152 ILE B O 1
ATOM 4033 N N . PHE B 1 153 ? 3.609 -27.203 -12.281 1 98.69 153 PHE B N 1
ATOM 4034 C CA . PHE B 1 153 ? 3.65 -26.484 -11.016 1 98.69 153 PHE B CA 1
ATOM 4035 C C . PHE B 1 153 ? 2.98 -25.109 -11.156 1 98.69 153 PHE B C 1
ATOM 4037 O O . PHE B 1 153 ? 3.514 -24.219 -11.82 1 98.69 153 PHE B O 1
ATOM 4044 N N . PRO B 1 154 ? 1.811 -24.938 -10.492 1 98.44 154 PRO B N 1
ATOM 4045 C CA . PRO B 1 154 ? 0.993 -25.875 -9.719 1 98.44 154 PRO B CA 1
ATOM 4046 C C . PRO B 1 154 ? 0.187 -26.828 -10.602 1 98.44 154 PRO B C 1
ATOM 4048 O O . PRO B 1 154 ? 0.044 -26.594 -11.805 1 98.44 154 PRO B O 1
ATOM 4051 N N . GLU B 1 155 ? -0.333 -27.797 -9.945 1 97.88 155 GLU B N 1
ATOM 4052 C CA . GLU B 1 155 ? -1.053 -28.828 -10.68 1 97.88 155 GLU B CA 1
ATOM 4053 C C . GLU B 1 155 ? -2.537 -28.5 -10.789 1 97.88 155 GLU B C 1
ATOM 4055 O O . GLU B 1 155 ? -3.186 -28.859 -11.781 1 97.88 155 GLU B O 1
ATOM 4060 N N . SER B 1 156 ? -3.033 -27.906 -9.828 1 98.06 156 SER B N 1
ATOM 4061 C CA . SER B 1 156 ? -4.434 -27.5 -9.844 1 98.06 156 SER B CA 1
ATOM 4062 C C . SER B 1 156 ? -4.641 -26.203 -9.062 1 98.06 156 SER B C 1
ATOM 4064 O O . SER B 1 156 ? -3.748 -25.75 -8.344 1 98.06 156 SER B O 1
ATOM 4066 N N . ALA B 1 157 ? -5.789 -25.578 -9.32 1 98.12 157 ALA B N 1
ATOM 4067 C CA . ALA B 1 157 ? -6.184 -24.359 -8.625 1 98.12 157 ALA B CA 1
ATOM 4068 C C . ALA B 1 157 ? -7.691 -24.328 -8.375 1 98.12 157 ALA B C 1
ATOM 4070 O O . ALA B 1 157 ? -8.453 -24.984 -9.086 1 98.12 157 ALA B O 1
ATOM 4071 N N . ALA B 1 158 ? -8.031 -23.609 -7.34 1 98.31 158 ALA B N 1
ATOM 4072 C CA . ALA B 1 158 ? -9.453 -23.469 -7.012 1 98.31 158 ALA B CA 1
ATOM 4073 C C . ALA B 1 158 ? -9.781 -22.016 -6.645 1 98.31 158 ALA B C 1
ATOM 4075 O O . ALA B 1 158 ? -8.969 -21.328 -6.023 1 98.31 158 ALA B O 1
ATOM 4076 N N . ILE B 1 159 ? -10.938 -21.578 -7.062 1 98.19 159 ILE B N 1
ATOM 4077 C CA . ILE B 1 159 ? -11.5 -20.281 -6.66 1 98.19 159 ILE B CA 1
ATOM 4078 C C . ILE B 1 159 ? -12.586 -20.5 -5.605 1 98.19 159 ILE B C 1
ATOM 4080 O O . ILE B 1 159 ? -13.422 -21.406 -5.746 1 98.19 159 ILE B O 1
ATOM 4084 N N . TYR B 1 160 ? -12.531 -19.703 -4.594 1 98.5 160 TYR B N 1
ATOM 4085 C CA . TYR B 1 160 ? -13.508 -19.797 -3.51 1 98.5 160 TYR B CA 1
ATOM 4086 C C . TYR B 1 160 ? -14.32 -18.516 -3.402 1 98.5 160 TYR B C 1
ATOM 4088 O O . TYR B 1 160 ? -13.875 -17.438 -3.82 1 98.5 160 TYR B O 1
ATOM 4096 N N . SER B 1 161 ? -15.516 -18.656 -2.834 1 98.25 161 SER B N 1
ATOM 4097 C CA . SER B 1 161 ? -16.406 -17.516 -2.609 1 98.25 161 SER B CA 1
ATOM 4098 C C . SER B 1 161 ? -17.109 -17.625 -1.263 1 98.25 161 SER B C 1
ATOM 4100 O O . SER B 1 161 ? -17.438 -18.734 -0.812 1 98.25 161 SER B O 1
ATOM 4102 N N . SER B 1 162 ? -17.297 -16.516 -0.654 1 98.44 162 SER B N 1
ATOM 4103 C CA . SER B 1 162 ? -18.094 -16.422 0.564 1 98.44 162 SER B CA 1
ATOM 4104 C C . SER B 1 162 ? -18.703 -15.031 0.719 1 98.44 162 SER B C 1
ATOM 4106 O O . SER B 1 162 ? -18.031 -14.031 0.465 1 98.44 162 SER B O 1
ATOM 4108 N N . PRO B 1 163 ? -20.016 -14.953 1.076 1 98.44 163 PRO B N 1
ATOM 4109 C CA . PRO B 1 163 ? -20.531 -13.656 1.511 1 98.44 163 PRO B CA 1
ATOM 4110 C C . PRO B 1 163 ? -19.734 -13.07 2.674 1 98.44 163 PRO B C 1
ATOM 4112 O O . PRO B 1 163 ? -19.188 -13.812 3.494 1 98.44 163 PRO B O 1
ATOM 4115 N N . CYS B 1 164 ? -19.688 -11.75 2.732 1 98.69 164 CYS B N 1
ATOM 4116 C CA . CYS B 1 164 ? -18.859 -11.156 3.777 1 98.69 164 CYS B CA 1
ATOM 4117 C C . CYS B 1 164 ? -19.359 -9.766 4.145 1 98.69 164 CYS B C 1
ATOM 4119 O O . CYS B 1 164 ? -20.172 -9.188 3.428 1 98.69 164 CYS B O 1
ATOM 4121 N N . SER B 1 165 ? -18.906 -9.359 5.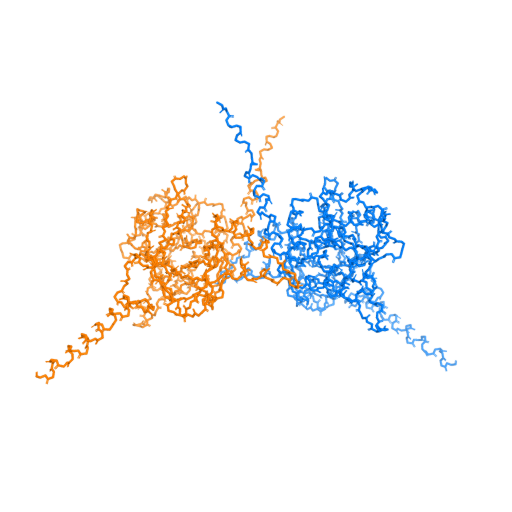344 1 98.62 165 SER B N 1
ATOM 4122 C CA . SER B 1 165 ? -18.984 -7.957 5.738 1 98.62 165 SER B CA 1
ATOM 4123 C C . SER B 1 165 ? -17.766 -7.176 5.238 1 98.62 165 SER B C 1
ATOM 4125 O O . SER B 1 165 ? -16.656 -7.719 5.156 1 98.62 165 SER B O 1
ATOM 4127 N N . ILE B 1 166 ? -18 -5.934 4.879 1 98 166 ILE B N 1
ATOM 4128 C CA . ILE B 1 166 ? -16.906 -5.07 4.418 1 98 166 ILE B CA 1
ATOM 4129 C C . ILE B 1 166 ? -16.953 -3.742 5.168 1 98 166 ILE B C 1
ATOM 4131 O O . ILE B 1 166 ? -17.219 -2.695 4.57 1 98 166 ILE B O 1
ATOM 4135 N N . PRO B 1 167 ? -16.562 -3.752 6.395 1 97.12 167 PRO B N 1
ATOM 4136 C CA . PRO B 1 167 ? -16.656 -2.541 7.215 1 97.12 167 PRO B CA 1
ATOM 4137 C C . PRO B 1 167 ? -15.953 -1.342 6.582 1 97.12 167 PRO B C 1
ATOM 4139 O O . PRO B 1 167 ? -16.391 -0.203 6.75 1 97.12 167 PRO B O 1
ATOM 4142 N N . SER B 1 168 ? -14.922 -1.53 5.84 1 95.62 168 SER B N 1
ATOM 4143 C CA . SER B 1 168 ? -14.133 -0.456 5.25 1 95.62 168 SER B CA 1
ATOM 4144 C C . SER B 1 168 ? -14.953 0.349 4.25 1 95.62 168 SER B C 1
ATOM 4146 O O . SER B 1 168 ? -14.57 1.459 3.873 1 95.62 168 SER B O 1
ATOM 4148 N N . MET B 1 169 ? -16.078 -0.201 3.803 1 96.44 169 MET B N 1
ATOM 4149 C CA . MET B 1 169 ? -16.938 0.493 2.852 1 96.44 169 MET B CA 1
ATOM 4150 C C . MET B 1 169 ? -18.25 0.904 3.508 1 96.44 169 MET B C 1
ATOM 4152 O O . MET B 1 169 ? -19.078 1.557 2.879 1 96.44 169 MET B O 1
ATOM 4156 N N . PHE B 1 170 ? -18.422 0.484 4.754 1 97.06 170 PHE B N 1
ATOM 4157 C CA . PHE B 1 170 ? -19.719 0.699 5.402 1 97.06 170 PHE B CA 1
ATOM 4158 C C . PHE B 1 170 ? -19.531 1.274 6.801 1 97.06 170 PHE B C 1
ATOM 4160 O O . PHE B 1 170 ? -19.297 2.475 6.957 1 97.06 170 PHE B O 1
ATOM 4167 N N . SER B 1 171 ? -19.375 0.429 7.816 1 97.19 171 SER B N 1
ATOM 4168 C CA . SER B 1 171 ? -19.484 0.855 9.211 1 97.19 171 SER B CA 1
ATOM 4169 C C . SER B 1 171 ? -18.281 1.689 9.633 1 97.19 171 SER B C 1
ATOM 4171 O O . SER B 1 171 ? -18.359 2.459 10.594 1 97.19 171 SER B O 1
ATOM 4173 N N . ASP B 1 172 ? -17.141 1.541 8.969 1 97 172 ASP B N 1
ATOM 4174 C CA . ASP B 1 172 ? -15.961 2.336 9.312 1 97 172 ASP B CA 1
ATOM 4175 C C . ASP B 1 172 ? -16.25 3.83 9.18 1 97 172 ASP B C 1
ATOM 4177 O O . ASP B 1 172 ? -15.539 4.66 9.75 1 97 172 ASP B O 1
ATOM 4181 N N . TRP B 1 173 ? -17.25 4.207 8.445 1 98 173 TRP B N 1
ATOM 4182 C CA . TRP B 1 173 ? -17.484 5.609 8.125 1 98 173 TRP B CA 1
ATOM 4183 C C . TRP B 1 173 ? -18.578 6.188 9.016 1 98 173 TRP B C 1
ATOM 4185 O O . TRP B 1 173 ? -18.938 7.363 8.898 1 98 173 TRP B O 1
ATOM 4195 N N . ASP B 1 174 ? -19.141 5.309 9.891 1 98 174 ASP B N 1
ATOM 4196 C CA . ASP B 1 174 ? -20.156 5.773 10.844 1 98 174 ASP B CA 1
ATOM 4197 C C . ASP B 1 174 ? -19.547 6.754 11.844 1 98 174 ASP B C 1
ATOM 4199 O O . ASP B 1 174 ? -20.234 7.641 12.344 1 98 174 ASP B O 1
ATOM 4203 N N . ASP B 1 175 ? -18.266 6.555 12.117 1 98.12 175 ASP B N 1
ATOM 4204 C CA . ASP B 1 175 ? -17.547 7.406 13.047 1 98.12 175 ASP B CA 1
ATOM 4205 C C . ASP B 1 175 ? -16.062 7.453 12.703 1 98.12 175 ASP B C 1
ATOM 4207 O O . ASP B 1 175 ? -15.305 6.527 13.031 1 98.12 175 ASP B O 1
ATOM 4211 N N . VAL B 1 176 ? -15.633 8.492 12.133 1 98.25 176 VAL B N 1
ATOM 4212 C CA . VAL B 1 176 ? -14.234 8.742 11.805 1 98.25 176 VAL B CA 1
ATOM 4213 C C . VAL B 1 176 ? -13.641 9.75 12.781 1 98.25 176 VAL B C 1
ATOM 4215 O O . VAL B 1 176 ? -13.688 10.961 12.547 1 98.25 176 VAL B O 1
ATOM 4218 N N . SER B 1 177 ? -13.078 9.273 13.898 1 97.38 177 SER B N 1
ATOM 4219 C CA . SER B 1 177 ? -12.5 10.125 14.93 1 97.38 177 SER B CA 1
ATOM 4220 C C . SER B 1 177 ? -13.492 11.18 15.398 1 97.38 177 SER B C 1
ATOM 4222 O O . SER B 1 177 ? -13.156 12.367 15.484 1 97.38 177 SER B O 1
ATOM 4224 N N . GLY B 1 178 ? -14.727 10.758 15.547 1 97.62 178 GLY B N 1
ATOM 4225 C CA . GLY B 1 178 ? -15.742 11.641 16.109 1 97.62 178 GLY B CA 1
ATOM 4226 C C . GLY B 1 178 ? -16.594 12.328 15.047 1 97.62 178 GLY B C 1
ATOM 4227 O O . GLY B 1 178 ? -17.438 13.156 15.375 1 97.62 178 GLY B O 1
ATOM 4228 N N . VAL B 1 179 ? -16.406 12.031 13.812 1 98.69 179 VAL B N 1
ATOM 4229 C CA . VAL B 1 179 ? -17.125 12.672 12.727 1 98.69 179 VAL B CA 1
ATOM 4230 C C . VAL B 1 179 ? -17.891 11.625 11.914 1 98.69 179 VAL B C 1
ATOM 4232 O O . VAL B 1 179 ? -17.312 10.602 11.523 1 98.69 179 VAL B O 1
ATOM 4235 N N . LYS B 1 180 ? -19.172 11.836 11.711 1 98.62 180 LYS B N 1
ATOM 4236 C CA . LYS B 1 180 ? -19.969 10.969 10.844 1 98.62 180 LYS B CA 1
ATOM 4237 C C . LYS B 1 180 ? -19.641 11.234 9.375 1 98.62 180 LYS B C 1
ATOM 4239 O O . LYS B 1 180 ? -19.703 12.375 8.914 1 98.62 180 LYS B O 1
ATOM 4244 N N . MET B 1 181 ? -19.312 10.18 8.664 1 98.12 181 MET B N 1
ATOM 4245 C CA . MET B 1 181 ? -18.953 10.344 7.254 1 98.12 181 MET B CA 1
ATOM 4246 C C . MET B 1 181 ? -19.625 9.281 6.395 1 98.12 181 MET B C 1
ATOM 4248 O O . MET B 1 181 ? -19.016 8.719 5.496 1 98.12 181 MET B O 1
ATOM 4252 N N . GLN B 1 182 ? -20.828 9.016 6.648 1 96.94 182 GLN B N 1
ATOM 4253 C CA . GLN B 1 182 ? -21.594 8.016 5.918 1 96.94 182 GLN B CA 1
ATOM 4254 C C . GLN B 1 182 ? -21.766 8.406 4.449 1 96.94 182 GLN B C 1
ATOM 4256 O O . GLN B 1 182 ? -21.781 7.543 3.57 1 96.94 182 GLN B O 1
ATOM 4261 N N . SER B 1 183 ? -21.922 9.688 4.203 1 95.69 183 SER B N 1
ATOM 4262 C CA . SER B 1 183 ? -22.047 10.156 2.824 1 95.69 183 SER B CA 1
ATOM 4263 C C . SER B 1 183 ? -20.781 9.859 2.023 1 95.69 183 SER B C 1
ATOM 4265 O O . SER B 1 183 ? -20.859 9.5 0.845 1 95.69 183 SER B O 1
ATOM 4267 N N . PHE B 1 184 ? -19.672 10.062 2.641 1 96.38 184 PHE B N 1
ATOM 4268 C CA . PHE B 1 184 ? -18.422 9.695 1.998 1 96.38 184 PHE B CA 1
ATOM 4269 C C . PHE B 1 184 ? -18.375 8.195 1.726 1 96.38 184 PHE B C 1
ATOM 4271 O O . PHE B 1 184 ? -17.969 7.766 0.639 1 96.38 184 PHE B O 1
ATOM 4278 N N . GLY B 1 185 ? -18.734 7.383 2.695 1 95.44 185 GLY B N 1
ATOM 4279 C CA . GLY B 1 185 ? -18.828 5.945 2.51 1 95.44 185 GLY B CA 1
ATOM 4280 C C . GLY B 1 185 ? -19.703 5.551 1.325 1 95.44 185 GLY B C 1
ATOM 4281 O O . GLY B 1 185 ? -19.344 4.641 0.572 1 95.44 185 GLY B O 1
ATOM 4282 N N . LYS B 1 186 ? -20.797 6.246 1.18 1 94.88 186 LYS B N 1
ATOM 4283 C CA . LYS B 1 186 ? -21.703 5.969 0.073 1 94.88 186 LYS B CA 1
ATOM 4284 C C . LYS B 1 186 ? -21.031 6.227 -1.271 1 94.88 186 LYS B C 1
ATOM 4286 O O . LYS B 1 186 ? -21.234 5.477 -2.229 1 94.88 186 LYS B O 1
ATOM 4291 N N . LEU B 1 187 ? -20.297 7.309 -1.329 1 93.75 187 LEU B N 1
ATOM 4292 C CA . LEU B 1 187 ? -19.562 7.613 -2.549 1 93.75 187 LEU B CA 1
ATOM 4293 C C . LEU B 1 187 ? -18.547 6.52 -2.852 1 93.75 187 LEU B C 1
ATOM 4295 O O . LEU B 1 187 ? -18.391 6.102 -4.004 1 93.75 187 LEU B O 1
ATOM 4299 N N . LEU B 1 188 ? -17.828 6.086 -1.849 1 94.25 188 LEU B N 1
ATOM 4300 C CA . LEU B 1 188 ? -16.859 5.008 -2.012 1 94.25 188 LEU B CA 1
ATOM 4301 C C . LEU B 1 188 ? -17.531 3.75 -2.553 1 94.25 188 LEU B C 1
ATOM 4303 O O . LEU B 1 188 ? -17 3.102 -3.461 1 94.25 188 LEU B O 1
ATOM 4307 N N . ARG B 1 189 ? -18.641 3.406 -2.014 1 94.06 189 ARG B N 1
ATOM 4308 C CA . ARG B 1 189 ? -19.359 2.205 -2.418 1 94.06 189 ARG B CA 1
ATOM 4309 C C . ARG B 1 189 ? -19.812 2.301 -3.873 1 94.06 189 ARG B C 1
ATOM 4311 O O . ARG B 1 189 ? -19.766 1.311 -4.605 1 94.06 189 ARG B O 1
ATOM 4318 N N . SER B 1 190 ? -20.281 3.445 -4.23 1 92.06 190 SER B N 1
ATOM 4319 C CA . SER B 1 190 ? -20.703 3.645 -5.613 1 92.06 190 SER B CA 1
ATOM 4320 C C . SER B 1 190 ? -19.562 3.373 -6.59 1 92.06 190 SER B C 1
ATOM 4322 O O . SER B 1 190 ? -19.781 2.791 -7.656 1 92.06 190 SER B O 1
ATOM 4324 N N . GLU B 1 191 ? -18.422 3.791 -6.195 1 90.62 191 GLU B N 1
ATOM 4325 C CA . GLU B 1 191 ? -17.25 3.545 -7.035 1 90.62 191 GLU B CA 1
ATOM 4326 C C . GLU B 1 191 ? -16.828 2.08 -6.984 1 90.62 191 GLU B C 1
ATOM 4328 O O . GLU B 1 191 ? -16.453 1.502 -8 1 90.62 191 GLU B O 1
ATOM 4333 N N . ALA B 1 192 ? -16.906 1.51 -5.848 1 90.38 192 ALA B N 1
ATOM 4334 C CA . ALA B 1 192 ? -16.484 0.13 -5.637 1 90.38 192 ALA B CA 1
ATOM 4335 C C . ALA B 1 192 ? -17.406 -0.848 -6.367 1 90.38 192 ALA B C 1
ATOM 4337 O O . ALA B 1 192 ? -17.016 -1.989 -6.633 1 90.38 192 ALA B O 1
ATOM 4338 N N . CYS B 1 193 ? -18.594 -0.445 -6.637 1 87.06 193 CYS B N 1
ATOM 4339 C CA . CYS B 1 193 ? -19.547 -1.307 -7.332 1 87.06 193 CYS B CA 1
ATOM 4340 C C . CYS B 1 193 ? -19.172 -1.464 -8.797 1 87.06 193 CYS B C 1
ATOM 4342 O O . CYS B 1 193 ? -19.656 -2.379 -9.477 1 87.06 193 CYS B O 1
ATOM 4344 N N . LYS B 1 194 ? -18.266 -0.572 -9.266 1 86.94 194 LYS B N 1
ATOM 4345 C CA . LYS B 1 194 ? -17.875 -0.604 -10.672 1 86.94 194 LYS B CA 1
ATOM 4346 C C . LYS B 1 194 ? -16.719 -1.587 -10.898 1 86.94 194 LYS B C 1
ATOM 4348 O O . LYS B 1 194 ? -16.531 -2.082 -12.008 1 86.94 194 LYS B O 1
ATOM 4353 N N . LYS B 1 195 ? -15.984 -1.836 -9.93 1 89.88 195 LYS B N 1
ATOM 4354 C CA . LYS B 1 195 ? -14.859 -2.768 -9.992 1 89.88 195 LYS B CA 1
ATOM 4355 C C . LYS B 1 195 ? -14.586 -3.393 -8.625 1 89.88 195 LYS B C 1
ATOM 4357 O O . LYS B 1 195 ? -14.789 -2.752 -7.59 1 89.88 195 LYS B O 1
ATOM 4362 N N . PRO B 1 196 ? -14.117 -4.609 -8.664 1 92.5 196 PRO B N 1
ATOM 4363 C CA . PRO B 1 196 ? -13.836 -5.258 -7.383 1 92.5 196 PRO B CA 1
ATOM 4364 C C . PRO B 1 196 ? -12.664 -4.613 -6.641 1 92.5 196 PRO B C 1
ATOM 4366 O O . PRO B 1 196 ? -11.805 -3.982 -7.266 1 92.5 196 PRO B O 1
ATOM 4369 N N . LEU B 1 197 ? -12.711 -4.797 -5.352 1 94.19 197 LEU B N 1
ATOM 4370 C CA . LEU B 1 197 ? -11.617 -4.34 -4.5 1 94.19 197 LEU B CA 1
ATOM 4371 C C . LEU B 1 197 ? -10.609 -5.461 -4.27 1 94.19 197 LEU B C 1
ATOM 4373 O O . LEU B 1 197 ? -10.984 -6.629 -4.156 1 94.19 197 LEU B O 1
ATOM 4377 N N . THR B 1 198 ? -9.359 -5.109 -4.242 1 94.88 198 THR B N 1
ATOM 4378 C CA . THR B 1 198 ? -8.297 -6.016 -3.82 1 94.88 198 THR B CA 1
ATOM 4379 C C . THR B 1 198 ? -7.793 -5.641 -2.428 1 94.88 198 THR B C 1
ATOM 4381 O O . THR B 1 198 ? -7.016 -4.699 -2.275 1 94.88 198 THR B O 1
ATOM 4384 N N . GLU B 1 199 ? -8.281 -6.324 -1.41 1 95.56 199 GLU B N 1
ATOM 4385 C CA . GLU B 1 199 ? -7.977 -5.973 -0.025 1 95.56 199 GLU B CA 1
ATOM 4386 C C . GLU B 1 199 ? -7.926 -7.215 0.858 1 95.56 199 GLU B C 1
ATOM 4388 O O . GLU B 1 199 ? -8.461 -8.266 0.496 1 95.56 199 GLU B O 1
ATOM 4393 N N . LEU B 1 200 ? -7.199 -7.051 1.95 1 97.38 200 LEU B N 1
ATOM 4394 C CA . LEU B 1 200 ? -7.25 -8.078 2.984 1 97.38 200 LEU B CA 1
ATOM 4395 C C . LEU B 1 200 ? -8.531 -7.969 3.799 1 97.38 200 LEU B C 1
ATOM 4397 O O . LEU B 1 200 ? -8.969 -6.863 4.129 1 97.38 200 LEU B O 1
ATOM 4401 N N . ILE B 1 201 ? -9.141 -9 4.07 1 97.19 201 ILE B N 1
ATOM 4402 C CA . ILE B 1 201 ? -10.328 -9.016 4.922 1 97.19 201 ILE B CA 1
ATOM 4403 C C . ILE B 1 201 ? -10.062 -9.875 6.156 1 97.19 201 ILE B C 1
ATOM 4405 O O . ILE B 1 201 ? -9.359 -10.883 6.082 1 97.19 201 ILE B O 1
ATOM 4409 N N . ASP B 1 202 ? -10.516 -9.438 7.301 1 97.62 202 ASP B N 1
ATOM 4410 C CA . ASP B 1 202 ? -10.492 -10.258 8.508 1 97.62 202 ASP B CA 1
ATOM 4411 C C . ASP B 1 202 ? -11.367 -11.5 8.344 1 97.62 202 ASP B C 1
ATOM 4413 O O . ASP B 1 202 ? -12.531 -11.398 7.961 1 97.62 202 ASP B O 1
ATOM 4417 N N . PRO B 1 203 ? -10.805 -12.625 8.648 1 98.06 203 PRO B N 1
ATOM 4418 C CA . PRO B 1 203 ? -11.594 -13.852 8.516 1 98.06 203 PRO B CA 1
ATOM 4419 C C . PRO B 1 203 ? -12.922 -13.781 9.258 1 98.06 203 PRO B C 1
ATOM 4421 O O . PRO B 1 203 ? -13.898 -14.43 8.859 1 98.06 203 PRO B O 1
ATOM 4424 N N . GLU B 1 204 ? -13.055 -12.992 10.305 1 97.62 204 GLU B N 1
ATOM 4425 C CA . GLU B 1 204 ? -14.273 -12.859 11.086 1 97.62 204 GLU B CA 1
ATOM 4426 C C . GLU B 1 204 ? -15.383 -12.188 10.273 1 97.62 204 GLU B C 1
ATOM 4428 O O . GLU B 1 204 ? -16.547 -12.242 10.648 1 97.62 204 GLU B O 1
ATOM 4433 N N . ASN B 1 205 ? -14.977 -11.586 9.172 1 98.44 205 ASN B N 1
ATOM 4434 C CA . ASN B 1 205 ? -15.961 -10.883 8.359 1 98.44 205 ASN B CA 1
ATOM 4435 C C . ASN B 1 205 ? -16.609 -11.805 7.336 1 98.44 205 ASN B C 1
ATOM 4437 O O . ASN B 1 205 ? -17.5 -11.383 6.594 1 98.44 205 ASN B O 1
ATOM 4441 N N . LEU B 1 206 ? -16.188 -13.047 7.25 1 98.56 206 LEU B N 1
ATOM 4442 C CA . LEU B 1 206 ? -16.891 -14.031 6.438 1 98.56 206 LEU B CA 1
ATOM 4443 C C . LEU B 1 206 ? -18.172 -14.492 7.137 1 98.56 206 LEU B C 1
ATOM 4445 O O . LEU B 1 206 ? -18.172 -14.711 8.352 1 98.56 206 LEU B O 1
ATOM 4449 N N . LEU B 1 207 ? -19.203 -14.625 6.402 1 98.31 207 LEU B N 1
ATOM 4450 C CA . LEU B 1 207 ? -20.5 -14.883 7.02 1 98.31 207 LEU B CA 1
ATOM 4451 C C . LEU B 1 207 ? -20.812 -16.375 7.031 1 98.31 207 LEU B C 1
ATOM 4453 O O . LEU B 1 207 ? -21.75 -16.812 7.707 1 98.31 207 LEU B O 1
ATOM 4457 N N . CYS B 1 208 ? -20.141 -17.203 6.254 1 96.75 208 CYS B N 1
ATOM 4458 C CA . CYS B 1 208 ? -20.312 -18.641 6.191 1 96.75 208 CYS B CA 1
ATOM 4459 C C . CYS B 1 208 ? -19.062 -19.328 5.676 1 96.75 208 CYS B C 1
ATOM 4461 O O . CYS B 1 208 ? -18.078 -18.656 5.348 1 96.75 208 CYS B O 1
ATOM 4463 N N . GLU B 1 209 ? -19.047 -20.609 5.703 1 95.06 209 GLU B N 1
ATOM 4464 C CA . GLU B 1 209 ? -17.969 -21.375 5.078 1 95.06 209 GLU B CA 1
ATOM 4465 C C . GLU B 1 209 ? -17.938 -21.141 3.568 1 95.06 209 GLU B C 1
ATOM 4467 O O . GLU B 1 209 ? -18.984 -21.031 2.932 1 95.06 209 GLU B O 1
ATOM 4472 N N . PRO B 1 210 ? -16.781 -21.094 3.082 1 97.06 210 PRO B N 1
ATOM 4473 C CA . PRO B 1 210 ? -16.672 -20.828 1.645 1 97.06 210 PRO B CA 1
ATOM 4474 C C . PRO B 1 210 ? -17.156 -22 0.793 1 97.06 210 PRO B C 1
ATOM 4476 O O . PRO B 1 210 ? -17.297 -23.109 1.294 1 97.06 210 PRO B O 1
ATOM 4479 N N . GLU B 1 211 ? -17.469 -21.734 -0.401 1 97 211 GLU B N 1
ATOM 4480 C CA . GLU B 1 211 ? -17.766 -22.719 -1.427 1 97 211 GLU B CA 1
ATOM 4481 C C . GLU B 1 211 ? -16.812 -22.609 -2.604 1 97 211 GLU B C 1
ATOM 4483 O O . GLU B 1 211 ? -16.312 -21.516 -2.906 1 97 211 GLU B O 1
ATOM 4488 N N . VAL B 1 212 ? -16.562 -23.719 -3.256 1 98 212 VAL B N 1
ATOM 4489 C CA . VAL B 1 212 ? -15.688 -23.734 -4.426 1 98 212 VAL B CA 1
ATOM 4490 C C . VAL B 1 212 ? -16.453 -23.234 -5.648 1 98 212 VAL B C 1
ATOM 4492 O O . VAL B 1 212 ? -17.469 -23.812 -6.031 1 98 212 VAL B O 1
ATOM 4495 N N . VAL B 1 213 ? -15.984 -22.172 -6.172 1 97.81 213 VAL B N 1
ATOM 4496 C CA . VAL B 1 213 ? -16.578 -21.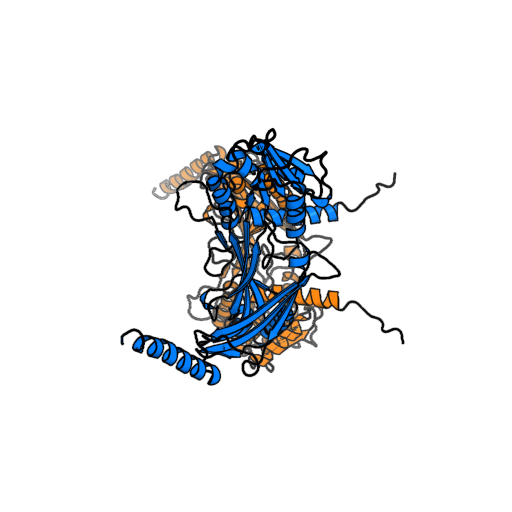609 -7.383 1 97.81 213 VAL B CA 1
ATOM 4497 C C . VAL B 1 213 ? -16.172 -22.438 -8.594 1 97.81 213 VAL B C 1
ATOM 4499 O O . VAL B 1 213 ? -17.016 -22.75 -9.445 1 97.81 213 VAL B O 1
ATOM 4502 N N . SER B 1 214 ? -14.906 -22.719 -8.656 1 96.62 214 SER B N 1
ATOM 4503 C CA . SER B 1 214 ? -14.352 -23.5 -9.75 1 96.62 214 SER B CA 1
ATOM 4504 C C . SER B 1 214 ? -13.07 -24.203 -9.328 1 96.62 214 SER B C 1
ATOM 4506 O O . SER B 1 214 ? -12.305 -23.688 -8.508 1 96.62 214 SER B O 1
ATOM 4508 N N . TRP B 1 215 ? -12.938 -25.359 -9.789 1 97.56 215 TRP B N 1
ATOM 4509 C CA . TRP B 1 215 ? -11.703 -26.125 -9.656 1 97.56 215 TRP B CA 1
ATOM 4510 C C . TRP B 1 215 ? -11.078 -26.391 -11.016 1 97.56 215 TRP B C 1
ATOM 4512 O O . TRP B 1 215 ? -11.742 -26.891 -11.93 1 97.56 215 TRP B O 1
ATOM 4522 N N . ILE B 1 216 ? -9.836 -26.094 -11.172 1 97.5 216 ILE B N 1
ATOM 4523 C CA . ILE B 1 216 ? -9.148 -26.172 -12.453 1 97.5 216 ILE B CA 1
ATOM 4524 C C . ILE B 1 216 ? -7.992 -27.172 -12.359 1 97.5 216 ILE B C 1
ATOM 4526 O O . ILE B 1 216 ? -7.059 -26.969 -11.578 1 97.5 216 ILE B O 1
ATOM 4530 N N . ASP B 1 217 ? -8.086 -28.188 -13.125 1 98 217 ASP B N 1
ATOM 4531 C CA . ASP B 1 217 ? -6.977 -29.125 -13.297 1 98 217 ASP B CA 1
ATOM 4532 C C . ASP B 1 217 ? -6.078 -28.688 -14.461 1 98 217 ASP B C 1
ATOM 4534 O O . ASP B 1 217 ? -6.469 -28.797 -15.625 1 98 217 ASP B O 1
ATOM 4538 N N . LEU B 1 218 ? -4.914 -28.234 -14.164 1 97.88 218 LEU B N 1
ATOM 4539 C CA . LEU B 1 218 ? -4.043 -27.672 -15.18 1 97.88 218 LEU B CA 1
ATOM 4540 C C . LEU B 1 218 ? -3.574 -28.75 -16.156 1 97.88 218 LEU B C 1
ATOM 4542 O O . LEU B 1 218 ? -3.064 -28.438 -17.234 1 97.88 218 LEU B O 1
ATOM 4546 N N . ARG B 1 219 ? -3.709 -30 -15.836 1 96.44 219 ARG B N 1
ATOM 4547 C CA . ARG B 1 219 ? -3.289 -31.109 -16.703 1 96.44 219 ARG B CA 1
ATOM 4548 C C . ARG B 1 219 ? -4.273 -31.312 -17.844 1 96.44 219 ARG B C 1
ATOM 4550 O O . ARG B 1 219 ? -3.924 -31.891 -18.875 1 96.44 219 ARG B O 1
ATOM 4557 N N . GLU B 1 220 ? -5.496 -30.797 -17.578 1 96.62 220 GLU B N 1
ATOM 4558 C CA . GLU B 1 220 ? -6.512 -31.172 -18.562 1 96.62 220 GLU B CA 1
ATOM 4559 C C . GLU B 1 220 ? -7.273 -29.938 -19.047 1 96.62 220 GLU B C 1
ATOM 4561 O O . GLU B 1 220 ? -7.93 -29.984 -20.094 1 96.62 220 GLU B O 1
ATOM 4566 N N . VAL B 1 221 ? -7.254 -28.875 -18.359 1 97.31 221 VAL B N 1
ATOM 4567 C CA . VAL B 1 221 ? -8.078 -27.688 -18.641 1 97.31 221 VAL B CA 1
ATOM 4568 C C . VAL B 1 221 ? -7.773 -27.188 -20.047 1 97.31 221 VAL B C 1
ATOM 4570 O O . VAL B 1 221 ? -6.625 -27.203 -20.484 1 97.31 221 VAL B O 1
ATOM 4573 N N . THR B 1 222 ? -8.766 -26.703 -20.766 1 96.88 222 THR B N 1
ATOM 4574 C CA . THR B 1 222 ? -8.617 -26.094 -22.078 1 96.88 222 THR B CA 1
ATOM 4575 C C . THR B 1 222 ? -8.891 -24.594 -22.031 1 96.88 222 THR B C 1
ATOM 4577 O O . THR B 1 222 ? -9.453 -24.094 -21.047 1 96.88 222 THR B O 1
ATOM 4580 N N . GLN B 1 223 ? -8.5 -23.891 -23.062 1 93.06 223 GLN B N 1
ATOM 4581 C CA . GLN B 1 223 ? -8.773 -22.453 -23.125 1 93.06 223 GLN B CA 1
ATOM 4582 C C . GLN B 1 223 ? -10.273 -22.188 -23.141 1 93.06 223 GLN B C 1
ATOM 4584 O O . GLN B 1 223 ? -10.734 -21.203 -22.562 1 93.06 223 GLN B O 1
ATOM 4589 N N . GLU B 1 224 ? -11.047 -23 -23.75 1 93.88 224 GLU B N 1
ATOM 4590 C CA . GLU B 1 224 ? -12.5 -22.859 -23.828 1 93.88 224 GLU B CA 1
ATOM 4591 C C . GLU B 1 224 ? -13.141 -22.984 -22.453 1 93.88 224 GLU B C 1
ATOM 4593 O O . GLU B 1 224 ? -14.117 -22.281 -22.156 1 93.88 224 GLU B O 1
ATOM 4598 N N . ASP B 1 225 ? -12.555 -23.844 -21.609 1 94.19 225 ASP B N 1
ATOM 4599 C CA . ASP B 1 225 ? -13.07 -24.031 -20.266 1 94.19 225 ASP B CA 1
ATOM 4600 C C . ASP B 1 225 ? -12.992 -22.734 -19.453 1 94.19 225 ASP B C 1
ATOM 4602 O O . ASP B 1 225 ? -13.742 -22.547 -18.5 1 94.19 225 ASP B O 1
ATOM 4606 N N . LEU B 1 226 ? -12.109 -21.859 -19.859 1 93 226 LEU B N 1
ATOM 4607 C CA . LEU B 1 226 ? -11.805 -20.672 -19.078 1 93 226 LEU B CA 1
ATOM 4608 C C . LEU B 1 226 ? -12.594 -19.469 -19.578 1 93 226 LEU B C 1
ATOM 4610 O O . LEU B 1 226 ? -12.523 -18.391 -19 1 93 226 LEU B O 1
ATOM 4614 N N . ASN B 1 227 ? -13.359 -19.641 -20.609 1 92.94 227 ASN B N 1
ATOM 4615 C CA . ASN B 1 227 ? -14.062 -18.516 -21.219 1 92.94 227 ASN B CA 1
ATOM 4616 C C . ASN B 1 227 ? -15.172 -18 -20.312 1 92.94 227 ASN B C 1
ATOM 4618 O O . ASN B 1 227 ? -15.469 -16.797 -20.328 1 92.94 227 ASN B O 1
ATOM 4622 N N . GLU B 1 228 ? -15.773 -18.938 -19.625 1 94.19 228 GLU B N 1
ATOM 4623 C CA . GLU B 1 228 ? -16.891 -18.547 -18.75 1 94.19 228 GLU B CA 1
ATOM 4624 C C . GLU B 1 228 ? -17.031 -19.516 -17.578 1 94.19 228 GLU B C 1
ATOM 4626 O O . GLU B 1 228 ? -17.016 -20.734 -17.781 1 94.19 228 GLU B O 1
ATOM 4631 N N . ILE B 1 229 ? -17.078 -19.016 -16.422 1 95.06 229 ILE B N 1
ATOM 4632 C CA . ILE B 1 229 ? -17.344 -19.781 -15.211 1 95.06 229 ILE B CA 1
ATOM 4633 C C . ILE B 1 229 ? -18.641 -19.266 -14.562 1 95.06 229 ILE B C 1
ATOM 4635 O O . ILE B 1 229 ? -18.797 -18.078 -14.32 1 95.06 229 ILE B O 1
ATOM 4639 N N . THR B 1 230 ? -19.562 -20.125 -14.328 1 96.5 230 THR B N 1
ATOM 4640 C CA . THR B 1 230 ? -20.828 -19.812 -13.68 1 96.5 230 THR B CA 1
ATOM 4641 C C . THR B 1 230 ? -20.969 -20.562 -12.367 1 96.5 230 THR B C 1
ATOM 4643 O O . THR B 1 230 ? -20.609 -21.75 -12.281 1 96.5 230 THR B O 1
ATOM 4646 N N . PHE B 1 231 ? -21.438 -19.922 -11.453 1 95.56 231 PHE B N 1
ATOM 4647 C CA . PHE B 1 231 ? -21.516 -20.453 -10.102 1 95.56 231 PHE B CA 1
ATOM 4648 C C . PHE B 1 231 ? -22.75 -19.906 -9.367 1 95.56 231 PHE B C 1
ATOM 4650 O O . PHE B 1 231 ? -23.031 -18.719 -9.445 1 95.56 231 PHE B O 1
ATOM 4657 N N . ARG B 1 232 ? -23.562 -20.781 -8.742 1 95.5 232 ARG B N 1
ATOM 4658 C CA . ARG B 1 232 ? -24.641 -20.375 -7.836 1 95.5 232 ARG B CA 1
ATOM 4659 C C . ARG B 1 232 ? -24.344 -20.812 -6.406 1 95.5 232 ARG B C 1
ATOM 4661 O O . ARG B 1 232 ? -23.969 -21.969 -6.172 1 95.5 232 ARG B O 1
ATOM 4668 N N . HIS B 1 233 ? -24.469 -19.969 -5.531 1 95.62 233 HIS B N 1
ATOM 4669 C CA . HIS B 1 233 ? -24.266 -20.281 -4.117 1 95.62 233 HIS B CA 1
ATOM 4670 C C . HIS B 1 233 ? -25.531 -19.984 -3.307 1 95.62 233 HIS B C 1
ATOM 4672 O O . HIS B 1 233 ? -26.062 -18.875 -3.377 1 95.62 233 HIS B O 1
ATOM 4678 N N . VAL B 1 234 ? -26.031 -20.984 -2.645 1 95.56 234 VAL B N 1
ATOM 4679 C CA . VAL B 1 234 ? -27.016 -20.812 -1.59 1 95.56 234 VAL B CA 1
ATOM 4680 C C . VAL B 1 234 ? -26.344 -20.906 -0.223 1 95.56 234 VAL B C 1
ATOM 4682 O O . VAL B 1 234 ? -26.219 -22 0.339 1 95.56 234 VAL B O 1
ATOM 4685 N N . ALA B 1 235 ? -25.938 -19.797 0.264 1 95.75 235 ALA B N 1
ATOM 4686 C CA . ALA B 1 235 ? -25.188 -19.734 1.513 1 95.75 235 ALA B CA 1
ATOM 4687 C C . ALA B 1 235 ? -26.109 -19.469 2.699 1 95.75 235 ALA B C 1
ATOM 4689 O O . ALA B 1 235 ? -27.203 -18.906 2.537 1 95.75 235 ALA B O 1
ATOM 4690 N N . VAL B 1 236 ? -25.688 -19.984 3.826 1 96.62 236 VAL B N 1
ATOM 4691 C CA . VAL B 1 236 ? -26.422 -19.75 5.062 1 96.62 236 VAL B CA 1
ATOM 4692 C C . VAL B 1 236 ? -25.531 -19.031 6.074 1 96.62 236 VAL B C 1
ATOM 4694 O O . VAL B 1 236 ? -24.453 -19.531 6.406 1 96.62 236 VAL B O 1
ATOM 4697 N N . SER B 1 237 ? -25.984 -17.875 6.523 1 97.38 237 SER B N 1
ATOM 4698 C CA . SER B 1 237 ? -25.188 -17.141 7.488 1 97.38 237 SER B CA 1
ATOM 4699 C C . SER B 1 237 ? -25.016 -17.906 8.789 1 97.38 237 SER B C 1
ATOM 4701 O O . SER B 1 237 ? -26 -18.453 9.328 1 97.38 237 SER B O 1
ATOM 4703 N N . THR B 1 238 ? -23.891 -17.969 9.305 1 96.94 238 THR B N 1
ATOM 4704 C CA . THR B 1 238 ? -23.625 -18.703 10.531 1 96.94 238 THR B CA 1
ATOM 4705 C C . THR B 1 238 ? -23.656 -17.781 11.742 1 96.94 238 THR B C 1
ATOM 4707 O O . THR B 1 238 ? -23.406 -18.219 12.875 1 96.94 238 THR B O 1
ATOM 4710 N N . LYS B 1 239 ? -23.906 -16.484 11.586 1 97.25 239 LYS B N 1
ATOM 4711 C CA . LYS B 1 239 ? -23.891 -15.484 12.648 1 97.25 239 LYS B CA 1
ATOM 4712 C C . LYS B 1 239 ? -24.734 -14.273 12.273 1 97.25 239 LYS B C 1
ATOM 4714 O O . LYS B 1 239 ? -25.188 -14.148 11.133 1 97.25 239 LYS B O 1
ATOM 4719 N N . VAL B 1 240 ? -25.031 -13.516 13.32 1 97.56 240 VAL B N 1
ATOM 4720 C CA . VAL B 1 240 ? -25.594 -12.195 13.062 1 97.56 240 VAL B CA 1
ATOM 4721 C C . VAL B 1 240 ? -24.547 -11.289 12.438 1 97.56 240 VAL B C 1
ATOM 4723 O O . VAL B 1 240 ? -23.422 -11.164 12.953 1 97.56 240 VAL B O 1
ATOM 4726 N N . ALA B 1 241 ? -24.875 -10.742 11.258 1 97.12 241 ALA B N 1
ATOM 4727 C CA . ALA B 1 241 ? -23.859 -9.961 10.57 1 97.12 241 ALA B CA 1
ATOM 4728 C C . ALA B 1 241 ? -24.484 -9.039 9.523 1 97.12 241 ALA B C 1
ATOM 4730 O O . ALA B 1 241 ? -25.688 -9.094 9.289 1 97.12 241 ALA B O 1
ATOM 4731 N N . ALA B 1 242 ? -23.641 -8.188 9.008 1 98.06 242 ALA B N 1
ATOM 4732 C CA . ALA B 1 242 ? -24.031 -7.34 7.883 1 98.06 242 ALA B CA 1
ATOM 4733 C C . ALA B 1 242 ? -23.531 -7.926 6.562 1 98.06 242 ALA B C 1
ATOM 4735 O O . ALA B 1 242 ? -22.328 -8.086 6.359 1 98.06 242 ALA B O 1
ATOM 4736 N N . TYR B 1 243 ? -24.516 -8.359 5.715 1 98.12 243 TYR B N 1
ATOM 4737 C CA . TYR B 1 243 ? -24.188 -8.836 4.371 1 98.12 243 TYR B CA 1
ATOM 4738 C C . TYR B 1 243 ? -23.906 -7.664 3.436 1 98.12 243 TYR B C 1
ATOM 4740 O O . TYR B 1 243 ? -24.828 -6.953 3.025 1 98.12 243 TYR B O 1
ATOM 4748 N N . GLU B 1 244 ? -22.547 -7.473 3.07 1 98.25 244 GLU B N 1
ATOM 4749 C CA . GLU B 1 244 ? -22.094 -6.238 2.428 1 98.25 244 GLU B CA 1
ATOM 4750 C C . GLU B 1 244 ? -21.344 -6.531 1.131 1 98.25 244 GLU B C 1
ATOM 4752 O O . GLU B 1 244 ? -21.016 -5.613 0.376 1 98.25 244 GLU B O 1
ATOM 4757 N N . GLY B 1 245 ? -21.078 -7.793 0.879 1 97.81 245 GLY B N 1
ATOM 4758 C CA . GLY B 1 245 ? -20.375 -8.141 -0.348 1 97.81 245 GLY B CA 1
ATOM 4759 C C . GLY B 1 245 ? -20.047 -9.617 -0.443 1 97.81 245 GLY B C 1
ATOM 4760 O O . GLY B 1 245 ? -20.594 -10.43 0.307 1 97.81 245 GLY B O 1
ATOM 4761 N N . ILE B 1 246 ? -19.281 -9.961 -1.455 1 98.19 246 ILE B N 1
ATOM 4762 C CA . ILE B 1 246 ? -18.781 -11.305 -1.711 1 98.19 246 ILE B CA 1
ATOM 4763 C C . ILE B 1 246 ? -17.25 -11.289 -1.756 1 98.19 246 ILE B C 1
ATOM 4765 O O . ILE B 1 246 ? -16.656 -10.422 -2.391 1 98.19 246 ILE B O 1
ATOM 4769 N N . CYS B 1 247 ? -16.672 -12.188 -1.051 1 98.5 247 CYS B N 1
ATOM 4770 C CA . CYS B 1 247 ? -15.219 -12.336 -1.019 1 98.5 247 CYS B CA 1
ATOM 4771 C C . CYS B 1 247 ? -14.766 -13.508 -1.886 1 98.5 247 CYS B C 1
ATOM 4773 O O . CYS B 1 247 ? -15.281 -14.617 -1.746 1 98.5 247 CYS B O 1
ATOM 4775 N N . LEU B 1 248 ? -13.852 -13.242 -2.791 1 98.25 248 LEU B N 1
ATOM 4776 C CA . LEU B 1 248 ? -13.234 -14.273 -3.625 1 98.25 248 LEU B CA 1
ATOM 4777 C C . LEU B 1 248 ? -11.758 -14.43 -3.289 1 98.25 248 LEU B C 1
ATOM 4779 O O . LEU B 1 248 ? -11.062 -13.445 -3.025 1 98.25 248 LEU B O 1
ATOM 4783 N N . TRP B 1 249 ? -11.281 -15.602 -3.309 1 98.44 249 TRP B N 1
ATOM 4784 C CA . TRP B 1 249 ? -9.852 -15.898 -3.203 1 98.44 249 TRP B CA 1
ATOM 4785 C C . TRP B 1 249 ? -9.523 -17.219 -3.895 1 98.44 249 TRP B C 1
ATOM 4787 O O . TRP B 1 249 ? -10.383 -17.828 -4.523 1 98.44 249 TRP B O 1
ATOM 4797 N N . PHE B 1 250 ? -8.219 -17.609 -3.932 1 98.38 250 PHE B N 1
ATOM 4798 C CA . PHE B 1 250 ? -7.871 -18.828 -4.633 1 98.38 250 PHE B CA 1
ATOM 4799 C C . PHE B 1 250 ? -6.816 -19.609 -3.861 1 98.38 250 PHE B C 1
ATOM 4801 O O . PHE B 1 250 ? -6.203 -19.094 -2.93 1 98.38 250 PHE B O 1
ATOM 4808 N N . SER B 1 251 ? -6.723 -20.859 -4.176 1 98.38 251 SER B N 1
ATOM 4809 C CA . SER B 1 251 ? -5.633 -21.734 -3.736 1 98.38 251 SER B CA 1
ATOM 4810 C C . SER B 1 251 ? -5.062 -22.531 -4.902 1 98.38 251 SER B C 1
ATOM 4812 O O . SER B 1 251 ? -5.746 -22.75 -5.902 1 98.38 251 SER B O 1
ATOM 4814 N N . CYS B 1 252 ? -3.814 -22.844 -4.781 1 98.38 252 CYS B N 1
ATOM 4815 C CA . CYS B 1 252 ? -3.113 -23.703 -5.73 1 98.38 252 CYS B CA 1
ATOM 4816 C C . CYS B 1 252 ? -2.545 -24.938 -5.043 1 98.38 252 CYS B C 1
ATOM 4818 O O . CYS B 1 252 ? -2.016 -24.844 -3.934 1 98.38 252 CYS B O 1
ATOM 4820 N N . THR B 1 253 ? -2.736 -26.016 -5.684 1 98.31 253 THR B N 1
ATOM 4821 C CA . THR B 1 253 ? -2.154 -27.266 -5.203 1 98.31 253 THR B CA 1
ATOM 4822 C C . THR B 1 253 ? -1.015 -27.719 -6.117 1 98.31 253 THR B C 1
ATOM 4824 O O . THR B 1 253 ? -1.183 -27.797 -7.336 1 98.31 253 THR B O 1
ATOM 4827 N N . PHE B 1 254 ? 0.119 -28.016 -5.488 1 98.25 254 PHE B N 1
ATOM 4828 C CA . PHE B 1 254 ? 1.284 -28.453 -6.242 1 98.25 254 PHE B CA 1
ATOM 4829 C C . PHE B 1 254 ? 1.323 -29.984 -6.336 1 98.25 254 PHE B C 1
ATOM 4831 O O . PHE B 1 254 ? 0.534 -30.672 -5.684 1 98.25 254 PHE B O 1
ATOM 4838 N N . PRO B 1 255 ? 2.193 -30.484 -7.227 1 96.25 255 PRO B N 1
ATOM 4839 C CA . PRO B 1 255 ? 2.252 -31.938 -7.395 1 96.25 255 PRO B CA 1
ATOM 4840 C C . PRO B 1 255 ? 2.602 -32.656 -6.102 1 96.25 255 PRO B C 1
ATOM 4842 O O . PRO B 1 255 ? 3.365 -32.156 -5.281 1 96.25 255 PRO B O 1
ATOM 4845 N N . PHE B 1 256 ? 2.008 -33.844 -5.941 1 90.88 256 PHE B N 1
ATOM 4846 C CA . PHE B 1 256 ? 2.32 -34.719 -4.805 1 90.88 256 PHE B CA 1
ATOM 4847 C C . PHE B 1 256 ? 3.764 -35.188 -4.875 1 90.88 256 PHE B C 1
ATOM 4849 O O . PHE B 1 256 ? 4.23 -35.625 -5.93 1 90.88 256 PHE B O 1
ATOM 4856 N N . PRO B 1 257 ? 4.461 -35.094 -3.715 1 85.56 257 PRO B N 1
ATOM 4857 C CA . PRO B 1 257 ? 5.828 -35.625 -3.703 1 85.56 257 PRO B CA 1
ATOM 4858 C C . PRO B 1 257 ? 5.879 -37.156 -3.771 1 85.56 257 PRO B C 1
ATOM 4860 O O . PRO B 1 257 ? 4.988 -37.812 -3.25 1 85.56 257 PRO B O 1
ATOM 4863 N N . ARG B 1 258 ? 6.617 -37.812 -4.562 1 71.38 258 ARG B N 1
ATOM 4864 C CA . ARG B 1 258 ? 6.758 -39.25 -4.645 1 71.38 258 ARG B CA 1
ATOM 4865 C C . ARG B 1 258 ? 7.473 -39.812 -3.414 1 71.38 258 ARG B C 1
ATOM 4867 O O . ARG B 1 258 ? 7.348 -41 -3.094 1 71.38 258 ARG B O 1
ATOM 4874 N N . GLY B 1 259 ? 8.055 -38.969 -2.572 1 59.47 259 GLY B N 1
ATOM 4875 C CA . GLY B 1 259 ? 8.797 -39.594 -1.478 1 59.47 259 GLY B CA 1
ATOM 4876 C C . GLY B 1 259 ? 7.922 -40.344 -0.513 1 59.47 259 GLY B C 1
ATOM 4877 O O . GLY B 1 259 ? 6.945 -41 -0.923 1 59.47 259 GLY B O 1
ATOM 4878 N N . PRO B 1 260 ? 8.047 -40.062 0.802 1 58.47 260 PRO B N 1
ATOM 4879 C CA . PRO B 1 260 ? 7.438 -40.969 1.764 1 58.47 260 PRO B CA 1
ATOM 4880 C C . PRO B 1 260 ? 5.914 -41 1.665 1 58.47 260 PRO B C 1
ATOM 4882 O O . PRO B 1 260 ? 5.293 -40 1.29 1 58.47 260 PRO B O 1
ATOM 4885 N N . VAL B 1 261 ? 5.191 -42.188 1.629 1 55.47 261 VAL B N 1
ATOM 4886 C CA . VAL B 1 261 ? 3.826 -42.656 1.443 1 55.47 261 VAL B CA 1
ATOM 4887 C C . VAL B 1 261 ? 2.842 -41.625 2.025 1 55.47 261 VAL B C 1
ATOM 4889 O O . VAL B 1 261 ? 1.746 -41.438 1.491 1 55.47 261 VAL B O 1
ATOM 4892 N N . ASN B 1 262 ? 3.424 -40.562 2.828 1 60.47 262 ASN B N 1
ATOM 4893 C CA . ASN B 1 262 ? 2.418 -39.75 3.512 1 60.47 262 ASN B CA 1
ATOM 4894 C C . ASN B 1 262 ? 2.686 -38.25 3.342 1 60.47 262 ASN B C 1
ATOM 4896 O O . ASN B 1 262 ? 2.24 -37.438 4.156 1 60.47 262 ASN B O 1
ATOM 4900 N N . ALA B 1 263 ? 3.273 -37.969 2.076 1 77.94 263 ALA B N 1
ATOM 4901 C CA . ALA B 1 263 ? 3.59 -36.531 2.033 1 77.94 263 ALA B CA 1
ATOM 4902 C C . ALA B 1 263 ? 2.459 -35.75 1.383 1 77.94 263 ALA B C 1
ATOM 4904 O O . ALA B 1 263 ? 1.896 -36.188 0.371 1 77.94 263 ALA B O 1
ATOM 4905 N N . GLU B 1 264 ? 1.899 -34.781 2.059 1 88.62 264 GLU B N 1
ATOM 4906 C CA . GLU B 1 264 ? 0.874 -33.875 1.564 1 88.62 264 GLU B CA 1
ATOM 4907 C C . GLU B 1 264 ? 1.465 -32.844 0.59 1 88.62 264 GLU B C 1
ATOM 4909 O O . GLU B 1 264 ? 2.623 -32.469 0.728 1 88.62 264 GLU B O 1
ATOM 4914 N N . PRO B 1 265 ? 0.688 -32.562 -0.421 1 93.94 265 PRO B N 1
ATOM 4915 C CA . PRO B 1 265 ? 1.197 -31.578 -1.369 1 93.94 265 PRO B CA 1
ATOM 4916 C C . PRO B 1 265 ? 1.277 -30.172 -0.77 1 93.94 265 PRO B C 1
ATOM 4918 O O . PRO B 1 265 ? 0.556 -29.859 0.182 1 93.94 265 PRO B O 1
ATOM 4921 N N . THR B 1 266 ? 2.225 -29.406 -1.263 1 96.81 266 THR B N 1
ATOM 4922 C CA . THR B 1 266 ? 2.287 -28 -0.915 1 96.81 266 THR B CA 1
ATOM 4923 C C . THR B 1 266 ? 1.066 -27.25 -1.451 1 96.81 266 THR B C 1
ATOM 4925 O O . THR B 1 266 ? 0.643 -27.484 -2.586 1 96.81 266 THR B O 1
ATOM 4928 N N . ILE B 1 267 ? 0.479 -26.422 -0.605 1 98 267 ILE B N 1
ATOM 4929 C CA . ILE B 1 267 ? -0.669 -25.609 -1.001 1 98 267 ILE B CA 1
ATOM 4930 C C . ILE B 1 267 ? -0.351 -24.125 -0.811 1 98 267 ILE B C 1
ATOM 4932 O O . ILE B 1 267 ? 0.178 -23.734 0.23 1 98 267 ILE B O 1
ATOM 4936 N N . LEU B 1 268 ? -0.541 -23.344 -1.835 1 98.5 268 LEU B N 1
ATOM 4937 C CA . LEU B 1 268 ? -0.516 -21.875 -1.76 1 98.5 268 LEU B CA 1
ATOM 4938 C C . LEU B 1 268 ? -1.932 -21.312 -1.728 1 98.5 268 LEU B C 1
ATOM 4940 O O . LEU B 1 268 ? -2.727 -21.562 -2.639 1 98.5 268 LEU B O 1
ATOM 4944 N N . SER B 1 269 ? -2.27 -20.547 -0.689 1 98.5 269 SER B N 1
ATOM 4945 C CA . SER B 1 269 ? -3.635 -20.062 -0.547 1 98.5 269 SER B CA 1
ATOM 4946 C C . SER B 1 269 ? -3.65 -18.562 -0.249 1 98.5 269 SER B C 1
ATOM 4948 O O . SER B 1 269 ? -2.809 -18.062 0.5 1 98.5 269 SER B O 1
ATOM 4950 N N . THR B 1 270 ? -4.621 -17.875 -0.811 1 98.25 270 THR B N 1
ATOM 4951 C CA . THR B 1 270 ? -4.848 -16.469 -0.521 1 98.25 270 THR B CA 1
ATOM 4952 C C . THR B 1 270 ? -6.043 -16.281 0.407 1 98.25 270 THR B C 1
ATOM 4954 O O . THR B 1 270 ? -6.609 -15.195 0.5 1 98.25 270 THR B O 1
ATOM 4957 N N . ALA B 1 271 ? -6.441 -17.312 1.062 1 98.38 271 ALA B N 1
ATOM 4958 C CA . ALA B 1 271 ? -7.586 -17.281 1.969 1 98.38 271 ALA B CA 1
ATOM 4959 C C . ALA B 1 271 ? -7.359 -16.297 3.104 1 98.38 271 ALA B C 1
ATOM 4961 O O . ALA B 1 271 ? -6.23 -16.094 3.555 1 98.38 271 ALA B O 1
ATOM 4962 N N . PRO B 1 272 ? -8.484 -15.695 3.605 1 98.12 272 PRO B N 1
ATOM 4963 C CA . PRO B 1 272 ? -8.367 -14.711 4.688 1 98.12 272 PRO B CA 1
ATOM 4964 C C . PRO B 1 272 ? -7.699 -15.281 5.938 1 98.12 272 PRO B C 1
ATOM 4966 O O . PRO B 1 272 ? -7.074 -14.547 6.699 1 98.12 272 PRO B O 1
ATOM 4969 N N . GLU B 1 273 ? -7.77 -16.547 6.141 1 97.62 273 GLU B N 1
ATOM 4970 C CA . GLU B 1 273 ? -7.223 -17.172 7.336 1 97.62 273 GLU B CA 1
ATOM 4971 C C . GLU B 1 273 ? -5.73 -17.453 7.18 1 97.62 273 GLU B C 1
ATOM 4973 O O . GLU B 1 273 ? -5.043 -17.766 8.156 1 97.62 273 GLU B O 1
ATOM 4978 N N . GLU B 1 274 ? -5.238 -17.391 5.969 1 97.88 274 GLU B N 1
ATOM 4979 C CA . GLU B 1 274 ? -3.838 -17.688 5.672 1 97.88 274 GLU B CA 1
ATOM 4980 C C . GLU B 1 274 ? -2.99 -16.422 5.719 1 97.88 274 GLU B C 1
ATOM 4982 O O . GLU B 1 274 ? -3.521 -15.305 5.633 1 97.88 274 GLU B O 1
ATOM 4987 N N . PRO B 1 275 ? -1.635 -16.625 5.906 1 97.31 275 PRO B N 1
ATOM 4988 C CA . PRO B 1 275 ? -0.773 -15.445 5.785 1 97.31 275 PRO B CA 1
ATOM 4989 C C . PRO B 1 275 ? -0.966 -14.703 4.461 1 97.31 275 PRO B C 1
ATOM 4991 O O . PRO B 1 275 ? -1.185 -15.336 3.424 1 97.31 275 PRO B O 1
ATOM 4994 N N . SER B 1 276 ? -0.84 -13.414 4.527 1 97.44 276 SER B N 1
ATOM 4995 C CA . SER B 1 276 ? -1.184 -12.57 3.387 1 97.44 276 SER B CA 1
ATOM 4996 C C . SER B 1 276 ? -0.193 -12.766 2.242 1 97.44 276 SER B C 1
ATOM 4998 O O . SER B 1 276 ? 0.978 -13.07 2.473 1 97.44 276 SER B O 1
ATOM 5000 N N . THR B 1 277 ? -0.619 -12.656 1.049 1 97.81 277 THR B N 1
ATOM 5001 C CA . THR B 1 277 ? 0.148 -12.57 -0.189 1 97.81 277 THR B CA 1
ATOM 5002 C C . THR B 1 277 ? -0.129 -11.258 -0.911 1 97.81 277 THR B C 1
ATOM 5004 O O . THR B 1 277 ? -1.016 -10.5 -0.513 1 97.81 277 THR B O 1
ATOM 5007 N N . HIS B 1 278 ? 0.637 -10.977 -1.934 1 96.69 278 HIS B N 1
ATOM 5008 C CA . HIS B 1 278 ? 0.443 -9.734 -2.672 1 96.69 278 HIS B CA 1
ATOM 5009 C C . HIS B 1 278 ? -0.888 -9.742 -3.416 1 96.69 278 HIS B C 1
ATOM 5011 O O . HIS B 1 278 ? -1.374 -8.688 -3.832 1 96.69 278 HIS B O 1
ATOM 5017 N N . TRP B 1 279 ? -1.5 -10.906 -3.6 1 96.69 279 TRP B N 1
ATOM 5018 C CA . TRP B 1 279 ? -2.762 -11.008 -4.328 1 96.69 279 TRP B CA 1
ATOM 5019 C C . TRP B 1 279 ? -3.932 -10.578 -3.449 1 96.69 279 TRP B C 1
ATOM 5021 O O . TRP B 1 279 ? -4.949 -10.094 -3.953 1 96.69 279 TRP B O 1
ATOM 5031 N N . LYS B 1 280 ? -3.793 -10.82 -2.137 1 97.75 280 LYS B N 1
ATOM 5032 C CA . LYS B 1 280 ? -4.867 -10.531 -1.188 1 97.75 280 LYS B CA 1
ATOM 5033 C C . LYS B 1 280 ? -6.156 -11.242 -1.591 1 97.75 280 LYS B C 1
ATOM 5035 O O . LYS B 1 280 ? -6.129 -12.383 -2.059 1 97.75 280 LYS B O 1
ATOM 5040 N N . GLN B 1 281 ? -7.316 -10.672 -1.146 1 98.25 281 GLN B N 1
ATOM 5041 C CA . GLN B 1 281 ? -8.625 -11.148 -1.586 1 98.25 281 GLN B CA 1
ATOM 5042 C C . GLN B 1 281 ? -9.281 -10.156 -2.543 1 98.25 281 GLN B C 1
ATOM 5044 O O . GLN B 1 281 ? -8.828 -9.016 -2.668 1 98.25 281 GLN B O 1
ATOM 5049 N N . THR B 1 282 ? -10.227 -10.641 -3.268 1 97.44 282 THR B N 1
ATOM 5050 C CA . THR B 1 282 ? -11.047 -9.805 -4.129 1 97.44 282 THR B CA 1
ATOM 5051 C C . THR B 1 282 ? -12.445 -9.633 -3.543 1 97.44 282 THR B C 1
ATOM 5053 O O . THR B 1 282 ? -13.141 -10.625 -3.279 1 97.44 282 THR B O 1
ATOM 5056 N N . LEU B 1 283 ? -12.82 -8.383 -3.361 1 97.75 283 LEU B N 1
ATOM 5057 C CA . LEU B 1 283 ? -14.117 -8.102 -2.744 1 97.75 283 LEU B CA 1
ATOM 5058 C C . LEU B 1 283 ? -15.062 -7.445 -3.74 1 97.75 283 LEU B C 1
ATOM 5060 O O . LEU B 1 283 ? -14.734 -6.418 -4.336 1 97.75 283 LEU B O 1
ATOM 5064 N N . ILE B 1 284 ? -16.156 -8.07 -3.934 1 97.25 284 ILE B N 1
ATOM 5065 C CA . ILE B 1 284 ? -17.266 -7.465 -4.684 1 97.25 284 ILE B CA 1
ATOM 5066 C C . ILE B 1 284 ? -18.219 -6.777 -3.721 1 97.25 284 ILE B C 1
ATOM 5068 O O . ILE B 1 284 ? -18.922 -7.445 -2.955 1 97.25 284 ILE B O 1
ATOM 5072 N N . VAL B 1 285 ? -18.312 -5.512 -3.816 1 97.19 285 VAL B N 1
ATOM 5073 C CA . VAL B 1 285 ? -19.062 -4.727 -2.846 1 97.19 285 VAL B CA 1
ATOM 5074 C C . VAL B 1 285 ? -20.516 -4.59 -3.312 1 97.19 285 VAL B C 1
ATOM 5076 O O . VAL B 1 285 ? -20.766 -4.273 -4.477 1 97.19 285 VAL B O 1
ATOM 5079 N N . LEU B 1 286 ? -21.453 -4.824 -2.408 1 95.44 286 LEU B N 1
ATOM 5080 C CA . LEU B 1 286 ? -22.859 -4.594 -2.686 1 95.44 286 LEU B CA 1
ATOM 5081 C C . LEU B 1 286 ? -23.234 -3.129 -2.465 1 95.44 286 LEU B C 1
ATOM 5083 O O . LEU B 1 286 ? -22.562 -2.424 -1.709 1 95.44 286 LEU B O 1
ATOM 5087 N N . PRO B 1 287 ? -24.266 -2.701 -3.098 1 92.69 287 PRO B N 1
ATOM 5088 C CA . PRO B 1 287 ? -24.641 -1.293 -2.963 1 92.69 287 PRO B CA 1
ATOM 5089 C C . PRO B 1 287 ? -25.141 -0.948 -1.561 1 92.69 287 PRO B C 1
ATOM 5091 O O . PRO B 1 287 ? -25.016 0.196 -1.118 1 92.69 287 PRO B O 1
ATOM 5094 N N . ASP B 1 288 ? -25.734 -1.917 -0.911 1 93.81 288 ASP B N 1
ATOM 5095 C CA . ASP B 1 288 ? -26.281 -1.688 0.423 1 93.81 288 ASP B CA 1
ATOM 5096 C C . ASP B 1 288 ? -25.906 -2.814 1.377 1 93.81 288 ASP B C 1
ATOM 5098 O O . ASP B 1 288 ? -25.484 -3.891 0.939 1 93.81 288 ASP B O 1
ATOM 5102 N N . SER B 1 289 ? -25.984 -2.49 2.572 1 96.38 289 SER B N 1
ATOM 5103 C CA . SER B 1 289 ? -25.781 -3.475 3.629 1 96.38 289 SER B CA 1
ATOM 5104 C C . SER B 1 289 ? -27.078 -4.148 4.027 1 96.38 289 SER B C 1
ATOM 5106 O O . SER B 1 289 ? -28.109 -3.486 4.176 1 96.38 289 SER B O 1
ATOM 5108 N N . ILE B 1 290 ? -27.078 -5.457 4.141 1 96.62 290 ILE B N 1
ATOM 5109 C CA . ILE B 1 290 ? -28.266 -6.207 4.551 1 96.62 290 ILE B CA 1
ATOM 5110 C C . ILE B 1 290 ? -28 -6.902 5.883 1 96.62 290 ILE B C 1
ATOM 5112 O O . ILE B 1 290 ? -27.031 -7.664 6.012 1 96.62 290 ILE B O 1
ATOM 5116 N N . GLY B 1 291 ? -28.812 -6.629 6.844 1 97.06 291 GLY B N 1
ATOM 5117 C CA . GLY B 1 291 ? -28.688 -7.316 8.125 1 97.06 291 GLY B CA 1
ATOM 5118 C C . GLY B 1 291 ? -29.094 -8.773 8.055 1 97.06 291 GLY B C 1
ATOM 5119 O O . GLY B 1 291 ? -30.156 -9.109 7.516 1 97.06 291 GLY B O 1
ATOM 5120 N N . MET B 1 292 ? -28.234 -9.648 8.562 1 96.06 292 MET B N 1
ATOM 5121 C CA . MET B 1 292 ? -28.469 -11.094 8.539 1 96.06 292 MET B CA 1
ATOM 5122 C C . MET B 1 292 ? -28.547 -11.656 9.953 1 96.06 292 MET B C 1
ATOM 5124 O O . MET B 1 292 ? -27.781 -11.25 10.828 1 96.06 292 MET B O 1
ATOM 5128 N N . GLU B 1 293 ? -29.484 -12.539 10.148 1 96.38 293 GLU B N 1
ATOM 5129 C CA . GLU B 1 293 ? -29.5 -13.375 11.352 1 96.38 293 GLU B CA 1
ATOM 5130 C C . GLU B 1 293 ? -28.828 -14.711 11.102 1 96.38 293 GLU B C 1
ATOM 5132 O O . GLU B 1 293 ? -28.609 -15.102 9.953 1 96.38 293 GLU B O 1
ATOM 5137 N N . GLU B 1 294 ? -28.5 -15.328 12.211 1 96.31 294 GLU B N 1
ATOM 5138 C CA . GLU B 1 294 ? -28 -16.688 12.055 1 96.31 294 GLU B CA 1
ATOM 5139 C C . GLU B 1 294 ? -29.031 -17.578 11.367 1 96.31 294 GLU B C 1
ATOM 5141 O O . GLU B 1 294 ? -30.219 -17.531 11.695 1 96.31 294 GLU B O 1
ATOM 5146 N N . GLY B 1 295 ? -28.516 -18.297 10.336 1 95.69 295 GLY B N 1
ATOM 5147 C CA . GLY B 1 295 ? -29.422 -19.172 9.617 1 95.69 295 GLY B CA 1
ATOM 5148 C C . GLY B 1 295 ? -30.047 -18.531 8.398 1 95.69 295 GLY B C 1
ATOM 5149 O O . GLY B 1 295 ? -30.734 -19.188 7.613 1 95.69 295 GLY B O 1
ATOM 5150 N N . SER B 1 296 ? -29.797 -17.234 8.156 1 95.5 296 SER B N 1
ATOM 5151 C CA . SER B 1 296 ? -30.344 -16.531 7.012 1 95.5 296 SER B CA 1
ATOM 5152 C C . SER B 1 296 ? -29.719 -17.016 5.707 1 95.5 296 SER B C 1
ATOM 5154 O O . SER B 1 296 ? -28.5 -17.156 5.609 1 95.5 296 SER B O 1
ATOM 5156 N N . PRO B 1 297 ? -30.578 -17.25 4.719 1 96 297 PRO B N 1
ATOM 5157 C CA . PRO B 1 297 ? -30.031 -17.625 3.41 1 96 297 PRO B CA 1
ATOM 5158 C C . PRO B 1 297 ? -29.516 -16.406 2.633 1 96 297 PRO B C 1
ATOM 5160 O O . PRO B 1 297 ? -30.109 -15.336 2.689 1 96 297 PRO B O 1
ATOM 5163 N N . MET B 1 298 ? -28.406 -16.484 2.014 1 96.5 298 MET B N 1
ATOM 5164 C CA . MET B 1 298 ? -27.812 -15.539 1.073 1 96.5 298 MET B CA 1
ATOM 5165 C C . MET B 1 298 ? -27.531 -16.203 -0.27 1 96.5 298 MET B C 1
ATOM 5167 O O . MET B 1 298 ? -26.609 -17 -0.396 1 96.5 298 MET B O 1
ATOM 5171 N N . CYS B 1 299 ? -28.344 -15.93 -1.292 1 96.69 299 CYS B N 1
ATOM 5172 C CA . CYS B 1 299 ? -28.266 -16.625 -2.57 1 96.69 299 CYS B CA 1
ATOM 5173 C C . CYS B 1 299 ? -27.781 -15.688 -3.674 1 96.69 299 CYS B C 1
ATOM 5175 O O . CYS B 1 299 ? -28.297 -14.578 -3.822 1 96.69 299 CYS B O 1
ATOM 5177 N N . TYR B 1 300 ? -26.797 -16.094 -4.406 1 97.44 300 TYR B N 1
ATOM 5178 C CA . TYR B 1 300 ? -26.312 -15.266 -5.508 1 97.44 300 TYR B CA 1
ATOM 5179 C C . TYR B 1 300 ? -25.734 -16.125 -6.629 1 97.44 300 TYR B C 1
ATOM 5181 O O . TYR B 1 300 ? -25.297 -17.25 -6.391 1 97.44 300 TYR B O 1
ATOM 5189 N N . ASP B 1 301 ? -25.812 -15.602 -7.836 1 97.62 301 ASP B N 1
ATOM 5190 C CA . ASP B 1 301 ? -25.078 -16.125 -8.992 1 97.62 301 ASP B CA 1
ATOM 5191 C C . ASP B 1 301 ? -23.812 -15.297 -9.25 1 97.62 301 ASP B C 1
ATOM 5193 O O . ASP B 1 301 ? -23.812 -14.078 -9.102 1 97.62 301 ASP B O 1
ATOM 5197 N N . LEU B 1 302 ? -22.766 -15.945 -9.523 1 97.31 302 LEU B N 1
ATOM 5198 C CA . LEU B 1 302 ? -21.516 -15.328 -9.961 1 97.31 302 LEU B CA 1
ATOM 5199 C C . LEU B 1 302 ? -21.125 -15.836 -11.344 1 97.31 302 LEU B C 1
ATOM 5201 O O . LEU B 1 302 ? -21.062 -17.047 -11.57 1 97.31 302 LEU B O 1
ATOM 5205 N N . VAL B 1 303 ? -20.922 -14.914 -12.273 1 96 303 VAL B N 1
ATOM 5206 C CA . VAL B 1 303 ? -20.469 -15.25 -13.617 1 96 303 VAL B CA 1
ATOM 5207 C C . VAL B 1 303 ? -19.156 -14.523 -13.914 1 96 303 VAL B C 1
ATOM 5209 O O . VAL B 1 303 ? -19.078 -13.305 -13.789 1 96 303 VAL B O 1
ATOM 5212 N N . MET B 1 304 ? -18.156 -15.242 -14.195 1 93.94 304 MET B N 1
ATOM 5213 C CA . MET B 1 304 ? -16.891 -14.719 -14.688 1 93.94 304 MET B CA 1
ATOM 5214 C C . MET B 1 304 ? -16.734 -14.984 -16.188 1 93.94 304 MET B C 1
ATOM 5216 O O . MET B 1 304 ? -16.594 -16.141 -16.594 1 93.94 304 MET B O 1
ATOM 5220 N N . LYS B 1 305 ? -16.734 -13.898 -16.906 1 92.44 305 LYS B N 1
ATOM 5221 C CA . LYS B 1 305 ? -16.688 -14.047 -18.359 1 92.44 305 LYS B CA 1
ATOM 5222 C C . LYS B 1 305 ? -15.516 -13.281 -18.953 1 92.44 305 LYS B C 1
ATOM 5224 O O . LYS B 1 305 ? -15.312 -12.102 -18.641 1 92.44 305 LYS B O 1
ATOM 5229 N N . ARG B 1 306 ? -14.844 -13.969 -19.75 1 90.56 306 ARG B N 1
ATOM 5230 C CA . ARG B 1 306 ? -13.734 -13.32 -20.438 1 90.56 306 ARG B CA 1
ATOM 5231 C C . ARG B 1 306 ? -14.227 -12.211 -21.359 1 90.56 306 ARG B C 1
ATOM 5233 O O . ARG B 1 306 ? -15.227 -12.367 -22.062 1 90.56 306 ARG B O 1
ATOM 5240 N N . SER B 1 307 ? -13.539 -11.07 -21.297 1 85.75 307 SER B N 1
ATOM 5241 C CA . SER B 1 307 ? -13.898 -9.938 -22.141 1 85.75 307 SER B CA 1
ATOM 5242 C C . SER B 1 307 ? -13.602 -10.234 -23.609 1 85.75 307 SER B C 1
ATOM 5244 O O . SER B 1 307 ? -12.555 -10.797 -23.938 1 85.75 307 SER B O 1
ATOM 5246 N N . GLN B 1 308 ? -14.477 -9.875 -24.438 1 80.31 308 GLN B N 1
ATOM 5247 C CA . GLN B 1 308 ? -14.289 -10.047 -25.859 1 80.31 308 GLN B CA 1
ATOM 5248 C C . GLN B 1 308 ? -13.289 -9.039 -26.422 1 80.31 308 GLN B C 1
ATOM 5250 O O . GLN B 1 308 ? -12.609 -9.305 -27.406 1 80.31 308 GLN B O 1
ATOM 5255 N N . GLU B 1 309 ? -13.164 -7.934 -25.766 1 76.62 309 GLU B N 1
ATOM 5256 C CA . GLU B 1 309 ? -12.289 -6.852 -26.203 1 76.62 309 GLU B CA 1
ATOM 5257 C C . GLU B 1 309 ? -10.844 -7.113 -25.812 1 76.62 309 GLU B C 1
ATOM 5259 O O . GLU B 1 309 ? -9.914 -6.805 -26.562 1 76.62 309 GLU B O 1
ATOM 5264 N N . ASN B 1 310 ? -10.695 -7.633 -24.641 1 75.94 310 ASN B N 1
ATOM 5265 C CA . ASN B 1 310 ? -9.375 -7.941 -24.109 1 75.94 310 ASN B CA 1
ATOM 5266 C C . ASN B 1 310 ? -9.359 -9.297 -23.406 1 75.94 310 ASN B C 1
ATOM 5268 O O . ASN B 1 310 ? -9.859 -9.438 -22.281 1 75.94 310 ASN B O 1
ATOM 5272 N N . ASN B 1 311 ? -8.711 -10.148 -24.016 1 73.94 311 ASN B N 1
ATOM 5273 C CA . ASN B 1 311 ? -8.75 -11.531 -23.547 1 73.94 311 ASN B CA 1
ATOM 5274 C C . ASN B 1 311 ? -8.047 -11.695 -22.203 1 73.94 311 ASN B C 1
ATOM 5276 O O . ASN B 1 311 ? -8.18 -12.734 -21.547 1 73.94 311 ASN B O 1
ATOM 5280 N N . ARG B 1 312 ? -7.414 -10.727 -21.734 1 73.62 312 ARG B N 1
ATOM 5281 C CA . ARG B 1 312 ? -6.699 -10.82 -20.469 1 73.62 312 ARG B CA 1
ATOM 5282 C C . ARG B 1 312 ? -7.551 -10.281 -19.328 1 73.62 312 ARG B C 1
ATOM 5284 O O . ARG B 1 312 ? -7.109 -10.266 -18.172 1 73.62 312 ARG B O 1
ATOM 5291 N N . ARG B 1 313 ? -8.789 -9.898 -19.703 1 81.06 313 ARG B N 1
ATOM 5292 C CA . ARG B 1 313 ? -9.672 -9.328 -18.688 1 81.06 313 ARG B CA 1
ATOM 5293 C C . ARG B 1 313 ? -10.953 -10.141 -18.547 1 81.06 313 ARG B C 1
ATOM 5295 O O . ARG B 1 313 ? -11.422 -10.742 -19.516 1 81.06 313 ARG B O 1
ATOM 5302 N N . TYR B 1 314 ? -11.414 -10.219 -17.359 1 87.19 314 TYR B N 1
ATOM 5303 C CA . TYR B 1 314 ? -12.688 -10.867 -17.078 1 87.19 314 TYR B CA 1
ATOM 5304 C C . TYR B 1 314 ? -13.719 -9.852 -16.578 1 87.19 314 TYR B C 1
ATOM 5306 O O . TYR B 1 314 ? -13.375 -8.898 -15.875 1 87.19 314 TYR B O 1
ATOM 5314 N N . GLN B 1 315 ? -14.922 -10.086 -16.953 1 88.19 315 GLN B N 1
ATOM 5315 C CA . GLN B 1 315 ? -16.062 -9.398 -16.375 1 88.19 315 GLN B CA 1
ATOM 5316 C C . GLN B 1 315 ? -16.734 -10.25 -15.289 1 88.19 315 GLN B C 1
ATOM 5318 O O . GLN B 1 315 ? -17.031 -11.422 -15.508 1 88.19 315 GLN B O 1
ATOM 5323 N N . LEU B 1 316 ? -16.844 -9.648 -14.133 1 92 316 LEU B N 1
ATOM 5324 C CA . LEU B 1 316 ? -17.516 -10.312 -13.023 1 92 316 LEU B CA 1
ATOM 5325 C C . LEU B 1 316 ? -18.938 -9.781 -12.867 1 92 316 LEU B C 1
ATOM 5327 O O . LEU B 1 316 ? -19.156 -8.57 -12.758 1 92 316 LEU B O 1
ATOM 5331 N N . GLU B 1 317 ? -19.844 -10.695 -12.898 1 93.19 317 GLU B N 1
ATOM 5332 C CA . GLU B 1 317 ? -21.25 -10.344 -12.703 1 93.19 317 GLU B CA 1
ATOM 5333 C C . GLU B 1 317 ? -21.844 -11.094 -11.508 1 93.19 317 GLU B C 1
ATOM 5335 O O . GLU B 1 317 ? -21.766 -12.32 -11.445 1 93.19 317 GLU B O 1
ATOM 5340 N N . VAL B 1 318 ? -22.375 -10.328 -10.633 1 95.25 318 VAL B N 1
ATOM 5341 C CA . VAL B 1 318 ? -23.031 -10.922 -9.477 1 95.25 318 VAL B CA 1
ATOM 5342 C C . VAL B 1 318 ? -24.531 -10.586 -9.508 1 95.25 318 VAL B C 1
ATOM 5344 O O . VAL B 1 318 ? -24.906 -9.422 -9.672 1 95.25 318 VAL B O 1
ATOM 5347 N N . THR B 1 319 ? -25.328 -11.586 -9.352 1 95.5 319 THR B N 1
ATOM 5348 C CA . THR B 1 319 ? -26.781 -11.422 -9.25 1 95.5 319 THR B CA 1
ATOM 5349 C C . THR B 1 319 ? -27.297 -11.953 -7.918 1 95.5 319 THR B C 1
ATOM 5351 O O . THR B 1 319 ? -27.203 -13.156 -7.645 1 95.5 319 THR B O 1
ATOM 5354 N N . MET B 1 320 ? -27.828 -11.055 -7.168 1 94.75 320 MET B N 1
ATOM 5355 C CA . MET B 1 320 ? -28.469 -11.5 -5.934 1 94.75 320 MET B CA 1
ATOM 5356 C C . MET B 1 320 ? -29.812 -12.172 -6.223 1 94.75 320 MET B C 1
ATOM 5358 O O . MET B 1 320 ? -30.641 -11.617 -6.953 1 94.75 320 MET B O 1
ATOM 5362 N N . LEU B 1 321 ? -30 -13.328 -5.602 1 95.12 321 LEU B N 1
ATOM 5363 C CA . LEU B 1 321 ? -31.203 -14.109 -5.883 1 95.12 321 LEU B CA 1
ATOM 5364 C C . LEU B 1 321 ? -32.156 -14.078 -4.699 1 95.12 321 LEU B C 1
ATOM 5366 O O . LEU B 1 321 ? -31.734 -13.922 -3.553 1 95.12 321 LEU B O 1
ATOM 5370 N N . ASP B 1 322 ? -33.438 -14.25 -5.031 1 93.75 322 ASP B N 1
ATOM 5371 C CA . ASP B 1 322 ? -34.469 -14.414 -4.008 1 93.75 322 ASP B CA 1
ATOM 5372 C C . ASP B 1 322 ? -34.438 -15.828 -3.428 1 93.75 322 ASP B C 1
ATOM 5374 O O . ASP B 1 322 ? -34.688 -16.797 -4.145 1 93.75 322 ASP B O 1
ATOM 5378 N N . ALA B 1 323 ? -34.219 -15.906 -2.164 1 92.12 323 ALA B N 1
ATOM 5379 C CA . ALA B 1 323 ? -34.094 -17.203 -1.499 1 92.12 323 ALA B CA 1
ATOM 5380 C C . ALA B 1 323 ? -35.375 -18.016 -1.629 1 92.12 323 ALA B C 1
ATOM 5382 O O . ALA B 1 323 ? -35.344 -19.234 -1.597 1 92.12 323 ALA B O 1
ATOM 5383 N N . GLU B 1 324 ? -36.5 -17.359 -1.787 1 91.06 324 GLU B N 1
ATOM 5384 C CA . GLU B 1 324 ? -37.781 -18.047 -1.917 1 91.06 324 GLU B CA 1
ATOM 5385 C C . GLU B 1 324 ? -37.906 -18.719 -3.279 1 91.06 324 GLU B C 1
ATOM 5387 O O . GLU B 1 324 ? -38.594 -19.734 -3.41 1 91.06 324 GLU B O 1
ATOM 5392 N N . GLU B 1 325 ? -37.25 -18.25 -4.18 1 92.88 325 GLU B N 1
ATOM 5393 C CA . GLU B 1 325 ? -37.438 -18.703 -5.555 1 92.88 325 GLU B CA 1
ATOM 5394 C C . GLU B 1 325 ? -36.375 -19.719 -5.949 1 92.88 325 GLU B C 1
ATOM 5396 O O . GLU B 1 325 ? -36.625 -20.578 -6.805 1 92.88 325 GLU B O 1
ATOM 5401 N N . VAL B 1 326 ? -35.312 -19.656 -5.324 1 92.88 326 VAL B N 1
ATOM 5402 C CA . VAL B 1 326 ? -34.188 -20.516 -5.703 1 92.88 326 VAL B CA 1
ATOM 5403 C C . VAL B 1 326 ? -34.344 -21.875 -5.012 1 92.88 326 VAL B C 1
ATOM 5405 O O . VAL B 1 326 ? -34.844 -21.953 -3.891 1 92.88 326 VAL B O 1
ATOM 5408 N N . GLU B 1 327 ? -33.969 -22.891 -5.711 1 91.25 327 GLU B N 1
ATOM 5409 C CA . GLU B 1 327 ? -33.906 -24.219 -5.117 1 91.25 327 GLU B CA 1
ATOM 5410 C C . GLU B 1 327 ? -32.719 -24.359 -4.172 1 91.25 327 GLU B C 1
ATOM 5412 O O . GLU B 1 327 ? -31.609 -24 -4.523 1 91.25 327 GLU B O 1
ATOM 5417 N N . HIS B 1 328 ? -33.031 -24.812 -2.99 1 92.62 328 HIS B N 1
ATOM 5418 C CA . HIS B 1 328 ? -31.984 -25.031 -1.997 1 92.62 328 HIS B CA 1
ATOM 5419 C C . HIS B 1 328 ? -31.484 -26.469 -2.02 1 92.62 328 HIS B C 1
ATOM 5421 O O . HIS B 1 328 ? -32.219 -27.375 -2.43 1 92.62 328 HIS B O 1
ATOM 5427 N N . PRO B 1 329 ? -30.188 -26.656 -1.565 1 89.88 329 PRO B N 1
ATOM 5428 C CA . PRO B 1 329 ? -29.703 -28.031 -1.455 1 89.88 329 PRO B CA 1
ATOM 5429 C C . PRO B 1 329 ? -30.438 -28.844 -0.387 1 89.88 329 PRO B C 1
ATOM 5431 O O . PRO B 1 329 ? -31.031 -28.266 0.528 1 89.88 329 PRO B O 1
ATOM 5434 N N . GLU B 1 330 ? -30.406 -30.141 -0.508 1 83.56 330 GLU B N 1
ATOM 5435 C CA . GLU B 1 330 ? -31.156 -31.031 0.368 1 83.56 330 GLU B CA 1
ATOM 5436 C C . GLU B 1 330 ? -30.734 -30.859 1.825 1 83.56 330 GLU B C 1
ATOM 5438 O O . GLU B 1 330 ? -31.578 -30.922 2.727 1 83.56 330 GLU B O 1
ATOM 5443 N N . PHE B 1 331 ? -29.531 -30.453 2.119 1 82.62 331 PHE B N 1
ATOM 5444 C CA . PHE B 1 331 ? -29.062 -30.328 3.496 1 82.62 331 PHE B CA 1
ATOM 5445 C C . PHE B 1 331 ? -28.828 -28.875 3.861 1 82.62 331 PHE B C 1
ATOM 5447 O O . PHE B 1 331 ? -27.984 -28.562 4.695 1 82.62 331 PHE B O 1
ATOM 5454 N N . CYS B 1 332 ? -29.719 -28.125 3.273 1 89.94 332 CYS B N 1
ATOM 5455 C CA . CYS B 1 332 ? -29.594 -26.703 3.594 1 89.94 332 CYS B CA 1
ATOM 5456 C C . CYS B 1 332 ? -29.984 -26.438 5.043 1 89.94 332 CYS B C 1
ATOM 5458 O O . CYS B 1 332 ? -31.016 -26.922 5.516 1 89.94 332 CYS B O 1
ATOM 5460 N N . SER B 1 333 ? -29.219 -25.641 5.793 1 87.06 333 SER B N 1
ATOM 5461 C CA . SER B 1 333 ? -29.422 -25.438 7.223 1 87.06 333 SER B CA 1
ATOM 5462 C C . SER B 1 333 ? -30.094 -24.094 7.5 1 87.06 333 SER B C 1
ATOM 5464 O O . SER B 1 333 ? -30.062 -23.609 8.633 1 87.06 333 SER B O 1
ATOM 5466 N N . CYS B 1 334 ? -30.656 -23.531 6.445 1 89.94 334 CYS B N 1
ATOM 5467 C CA . CYS B 1 334 ? -31.25 -22.203 6.668 1 89.94 334 CYS B CA 1
ATOM 5468 C C . CYS B 1 334 ? -32.562 -22.312 7.438 1 89.94 334 CYS B C 1
ATOM 5470 O O . CYS B 1 334 ? -33.062 -23.422 7.684 1 89.94 334 CYS B O 1
ATOM 5472 N N . PHE B 1 335 ? -33.125 -21.156 7.855 1 89.44 335 PHE B N 1
ATOM 5473 C CA . PHE B 1 335 ? -34.281 -21.188 8.758 1 89.44 335 PHE B CA 1
ATOM 5474 C C . PHE B 1 335 ? -35.594 -21.188 7.969 1 89.44 335 PHE B C 1
ATOM 5476 O O . PHE B 1 335 ? -36.656 -21.016 8.547 1 89.44 335 PHE B O 1
ATOM 5483 N N . MET B 1 336 ? -35.469 -21.25 6.699 1 87.94 336 MET B N 1
ATOM 5484 C CA . MET B 1 336 ? -36.688 -21.234 5.902 1 87.94 336 MET B CA 1
ATOM 5485 C C . MET B 1 336 ? -37.5 -22.5 6.109 1 87.94 336 MET B C 1
ATOM 5487 O O . MET B 1 336 ? -36.938 -23.594 6.254 1 87.94 336 MET B O 1
ATOM 5491 N N . THR B 1 337 ? -38.719 -22.391 5.996 1 85.94 337 THR B N 1
ATOM 5492 C CA . THR B 1 337 ? -39.625 -23.5 6.25 1 85.94 337 THR B CA 1
ATOM 5493 C C . THR B 1 337 ? -39.375 -24.641 5.277 1 85.94 337 THR B C 1
ATOM 5495 O O . THR B 1 337 ? -39.344 -25.812 5.672 1 85.94 337 THR B O 1
ATOM 5498 N N . LYS B 1 338 ? -39.219 -24.344 4.082 1 86.12 338 LYS B N 1
ATOM 5499 C CA . LYS B 1 338 ? -39 -25.375 3.078 1 86.12 338 LYS B CA 1
ATOM 5500 C C . LYS B 1 338 ? -37.75 -26.203 3.434 1 86.12 338 LYS B C 1
ATOM 5502 O O . LYS B 1 338 ? -37.75 -27.422 3.24 1 86.12 338 LYS B O 1
ATOM 5507 N N . CYS B 1 339 ? -36.781 -25.578 3.922 1 86.5 339 CYS B N 1
ATOM 5508 C CA . CYS B 1 339 ? -35.562 -26.281 4.258 1 86.5 339 CYS B CA 1
ATOM 5509 C C . CYS B 1 339 ? -35.719 -27.047 5.566 1 86.5 339 CYS B C 1
ATOM 5511 O O . CYS B 1 339 ? -35.188 -28.172 5.695 1 86.5 339 CYS B O 1
ATOM 5513 N N . ILE B 1 340 ? -36.406 -26.531 6.539 1 84.81 340 ILE B N 1
ATOM 5514 C CA . ILE B 1 340 ? -36.656 -27.188 7.816 1 84.81 340 ILE B CA 1
ATOM 5515 C C . ILE B 1 340 ? -37.438 -28.484 7.59 1 84.81 340 ILE B C 1
ATOM 5517 O O . ILE B 1 340 ? -37.125 -29.516 8.172 1 84.81 340 ILE B O 1
ATOM 5521 N N . LEU B 1 341 ? -38.312 -28.359 6.707 1 82.62 341 LEU B N 1
ATOM 5522 C CA . LEU B 1 341 ? -39.156 -29.516 6.406 1 82.62 341 LEU B CA 1
ATOM 5523 C C . LEU B 1 341 ? -38.344 -30.609 5.715 1 82.62 341 LEU B C 1
ATOM 5525 O O . LEU B 1 341 ? -38.5 -31.781 6.051 1 82.62 341 LEU B O 1
ATOM 5529 N N . VAL B 1 342 ? -37.625 -30.203 4.793 1 81.75 342 VAL B N 1
ATOM 5530 C CA . VAL B 1 342 ? -36.812 -31.172 4.062 1 81.75 342 VAL B CA 1
ATOM 5531 C C . VAL B 1 342 ? -35.875 -31.875 5.027 1 81.75 342 VAL B C 1
ATOM 5533 O O . VAL B 1 342 ? -35.719 -33.094 4.977 1 81.75 342 VAL B O 1
ATOM 5536 N N . LYS B 1 343 ? -35.281 -31.141 5.934 1 80.69 343 LYS B N 1
ATOM 5537 C CA . LYS B 1 343 ? -34.344 -31.703 6.914 1 80.69 343 LYS B CA 1
ATOM 5538 C C . LYS B 1 343 ? -35.062 -32.688 7.828 1 80.69 343 LYS B C 1
ATOM 5540 O O . LYS B 1 343 ? -34.531 -33.75 8.141 1 80.69 343 LYS B O 1
ATOM 5545 N N . ALA B 1 344 ? -36.219 -32.312 8.18 1 81.81 344 ALA B N 1
ATOM 5546 C CA . ALA B 1 344 ? -37 -33.188 9.062 1 81.81 344 ALA B CA 1
ATOM 5547 C C . ALA B 1 344 ? -37.344 -34.5 8.367 1 81.81 344 ALA B C 1
ATOM 5549 O O . ALA B 1 344 ? -37.281 -35.562 8.984 1 81.81 344 ALA B O 1
ATOM 5550 N N . VAL B 1 345 ? -37.594 -34.438 7.117 1 83.25 345 VAL B N 1
ATOM 5551 C CA . VAL B 1 345 ? -37.938 -35.625 6.34 1 83.25 345 VAL B CA 1
ATOM 5552 C C . VAL B 1 345 ? -36.719 -36.5 6.168 1 83.25 345 VAL B C 1
ATOM 5554 O O . VAL B 1 345 ? -36.781 -37.719 6.336 1 83.25 345 VAL B O 1
ATOM 5557 N N . LEU B 1 346 ? -35.656 -35.875 5.902 1 82.38 346 LEU B N 1
ATOM 5558 C CA . LEU B 1 346 ? -34.406 -36.594 5.684 1 82.38 346 LEU B CA 1
ATOM 5559 C C . LEU B 1 346 ? -33.938 -37.281 6.965 1 82.38 346 LEU B C 1
ATOM 5561 O O . LEU B 1 346 ? -33.469 -38.406 6.93 1 82.38 346 LEU B O 1
ATOM 5565 N N . GLU B 1 347 ? -34.188 -36.562 8.094 1 78.81 347 GLU B N 1
ATOM 5566 C CA . GLU B 1 347 ? -33.844 -37.125 9.391 1 78.81 347 GLU B CA 1
ATOM 5567 C C . GLU B 1 347 ? -34.719 -38.344 9.711 1 78.81 347 GLU B C 1
ATOM 5569 O O . GLU B 1 347 ? -34.25 -39.344 10.273 1 78.81 347 GLU B O 1
ATOM 5574 N N . LYS B 1 348 ? -35.938 -38.281 9.328 1 75 348 LYS B N 1
ATOM 5575 C CA . LYS B 1 348 ? -36.875 -39.375 9.555 1 75 348 LYS B CA 1
ATOM 5576 C C . LYS B 1 348 ? -36.5 -40.594 8.703 1 75 348 LYS B C 1
ATOM 5578 O O . LYS B 1 348 ? -36.562 -41.75 9.18 1 75 348 LYS B O 1
ATOM 5583 N N . TYR B 1 349 ? -36.156 -40.281 7.52 1 73.06 349 TYR B N 1
ATOM 5584 C CA . TYR B 1 349 ? -35.781 -41.375 6.625 1 73.06 349 TYR B CA 1
ATOM 5585 C C . TYR B 1 349 ? -34.469 -42.062 7.086 1 73.06 349 TYR B C 1
ATOM 5587 O O . TYR B 1 349 ? -34.344 -43.281 6.992 1 73.06 349 TYR B O 1
ATOM 5595 N N . GLU B 1 350 ? -33.562 -41.25 7.531 1 71.69 350 GLU B N 1
ATOM 5596 C CA . GLU B 1 350 ? -32.281 -41.781 8.016 1 71.69 350 GLU B CA 1
ATOM 5597 C C . GLU B 1 350 ? -32.5 -42.625 9.281 1 71.69 350 GLU B C 1
ATOM 5599 O O . GLU B 1 350 ? -31.844 -43.656 9.469 1 71.69 350 GLU B O 1
ATOM 5604 N N . GLN B 1 351 ? -33.531 -42.188 10.125 1 70.69 351 GLN B N 1
ATOM 5605 C CA . GLN B 1 351 ? -33.844 -42.938 11.344 1 70.69 351 GLN B CA 1
ATOM 5606 C C . GLN B 1 351 ? -34.688 -44.188 11.023 1 70.69 351 GLN B C 1
ATOM 5608 O O . GLN B 1 351 ? -34.562 -45.219 11.688 1 70.69 351 GLN B O 1
ATOM 5613 N N . GLY B 1 352 ? -35.594 -44.031 10.117 1 62.38 352 GLY B N 1
ATOM 5614 C CA . GLY B 1 352 ? -36.438 -45.188 9.766 1 62.38 352 GLY B CA 1
ATOM 5615 C C . GLY B 1 352 ? -35.656 -46.281 9.055 1 62.38 352 GLY B C 1
ATOM 5616 O O . GLY B 1 352 ? -35.969 -47.469 9.211 1 62.38 352 GLY B O 1
ATOM 5617 N N . ASP B 1 353 ? -34.844 -45.812 8.141 1 52.38 353 ASP B N 1
ATOM 5618 C CA . ASP B 1 353 ? -34.062 -46.875 7.5 1 52.38 353 ASP B CA 1
ATOM 5619 C C . ASP B 1 353 ? -33.156 -47.594 8.508 1 52.38 353 ASP B C 1
ATOM 5621 O O . ASP B 1 353 ? -32.625 -48.656 8.227 1 52.38 353 ASP B O 1
ATOM 5625 N N . GLY B 1 354 ? -33 -47.094 9.68 1 51.53 354 GLY B N 1
ATOM 5626 C CA . GLY B 1 354 ? -32.312 -47.812 10.742 1 51.53 354 GLY B CA 1
ATOM 5627 C C . GLY B 1 354 ? -33.156 -48.844 11.414 1 51.53 354 GLY B C 1
ATOM 5628 O O . GLY B 1 354 ? -32.656 -49.75 12.102 1 51.53 354 GLY B O 1
ATOM 5629 N N . ASP B 1 355 ? -34.438 -48.625 11.453 1 47.94 355 ASP B N 1
ATOM 5630 C CA . ASP B 1 355 ? -35.25 -49.594 12.164 1 47.94 355 ASP B CA 1
ATOM 5631 C C . ASP B 1 355 ? -35.531 -50.812 11.289 1 47.94 355 ASP B C 1
ATOM 5633 O O . ASP B 1 355 ? -36 -51.844 11.781 1 47.94 355 ASP B O 1
ATOM 5637 N N . VAL B 1 356 ? -35.438 -50.812 9.953 1 45.81 356 VAL B N 1
ATOM 5638 C CA . VAL B 1 356 ? -35.781 -52 9.211 1 45.81 356 VAL B CA 1
ATOM 5639 C C . VAL B 1 356 ? -34.594 -53 9.242 1 45.81 356 VAL B C 1
ATOM 5641 O O . VAL B 1 356 ? -34.719 -54.125 8.82 1 45.81 356 VAL B O 1
ATOM 5644 N N . ALA B 1 357 ? -33.375 -52.531 9.414 1 41.38 357 ALA B N 1
ATOM 5645 C CA . ALA B 1 357 ? -32.312 -53.562 9.359 1 41.38 357 ALA B CA 1
ATOM 5646 C C . ALA B 1 357 ? -32.312 -54.406 10.625 1 41.38 357 ALA B C 1
ATOM 5648 O O . ALA B 1 357 ? -31.578 -55.406 10.719 1 41.38 357 ALA B O 1
ATOM 5649 N N . ALA B 1 358 ? -32.969 -53.812 11.758 1 40.06 358 ALA B N 1
ATOM 5650 C CA . ALA B 1 358 ? -32.844 -54.656 12.961 1 40.06 358 ALA B CA 1
ATOM 5651 C C . ALA B 1 358 ? -34.031 -55.625 13.062 1 40.06 358 ALA B C 1
ATOM 5653 O O . ALA B 1 358 ? -34.125 -56.375 14.039 1 40.06 358 ALA B O 1
ATOM 5654 N N . GLU B 1 359 ? -34.875 -55.562 12.086 1 27.83 359 GLU B N 1
ATOM 5655 C CA . GLU B 1 359 ? -35.688 -56.781 12.172 1 27.83 359 GLU B CA 1
ATOM 5656 C C . GLU B 1 359 ? -35.125 -57.906 11.336 1 27.83 359 GLU B C 1
ATOM 5658 O O . GLU B 1 359 ? -34.625 -57.688 10.219 1 27.83 359 GLU B O 1
#

InterPro domains:
  IPR025799 Protein arginine N-methyltransferase [PS51678] (9-317)
  IPR025799 Protein arginine N-methyltransferase [PTHR11006] (7-320)
  IPR029063 S-adenosyl-L-methionine-dependent methyltransferase superfamily [G3DSA:3.40.50.150] (5-154)
  IPR029063 S-adenosyl-L-methionine-dependent methyltransferase superfamily [SSF53335] (15-317)
  IPR055135 Protein arginine N-methyltransferase domain [PF22528] (156-317)

Organism: Rhynchophorus ferrugineus (NCBI:txid354439)

Secondary structure (DSSP, 8-state):
-------HHHHHHHHHHHHHHHHHHHT-HHHHHHHHHHHHHTHHHHTT-EEEEET-TTSHHHHHHHHTT-SEEEEE--STTHHHHHHHHHHTT-TTTEEEE-S-GGG--TTTS-S-EEEEE----BTTBTTT-THHHHHHHHHHHEEEEEEEES-EEEEEEEEE--GGGTGGGS-BTTB--HHHHHHHHHHHTTS-EEE---GGGB-S--EEEEEEETTT--TGGGSEEEEEEEEE-SSSEEEEEEEEEEEEEPPPPSSSTTPPPPEEE--TTSPP-TT-EEEEEEEEEEEE-TT-EEEEEEEEEE-SS-TT-EEEEEEEE-TTTSPPPTT---S-HHHHHHHHHHHHHHHHHHHSS--/-------HHHHHHHHHHHHHHHHHHHT-HHHHHHHHHHHHHTHHHHTT-EEEEET-TTSHHHHHHHHTT-SEEEEE--STTHHHHHHHHHHTT-TTTEEEE-S-GGG--TTTS-S-EEEEE----BTTBTTT-THHHHHHHHHHHEEEEEEEES-EEEEEEEEE--GGGTGGGS-BTTB--HHHHHHHHHHHTTS-EEE---GGGB-S--EEEEEEETTT--TGGGSEEEEEEEEE-SSSEEEEEEEEEEEEEPPPPSSSTTPPPPEEE--TTSPP-TT-EEEEEEEEEEEE-TT-EEEEEEEEEE-SS-TT-EEEEEEEE-TTTSPPPTT---S-HHHHHHHHHHHHHHHHHHHSS--

Radius of gyration: 31.51 Å; Cα contacts (8 Å, |Δi|>4): 1448; chains: 2; bounding box: 82×97×84 Å

Solvent-accessible surface area (backbone atoms only — not comparable to full-atom values): 38100 Å² total; per-residue (Å²): 133,82,77,82,82,75,80,57,65,59,57,46,48,57,46,47,58,46,48,54,52,50,50,53,55,69,65,24,58,61,60,52,48,40,54,44,48,36,50,58,55,34,25,84,75,34,40,70,26,36,34,36,23,51,62,28,46,57,26,65,66,49,48,50,45,46,74,48,38,26,53,32,28,42,30,29,12,62,55,81,45,36,61,48,19,50,50,33,29,45,72,64,71,32,55,88,33,44,46,74,40,80,39,47,72,88,71,62,46,60,86,78,50,74,62,68,22,44,29,38,39,45,81,42,69,34,54,61,42,58,34,61,44,41,58,52,50,50,47,53,46,45,76,73,33,46,39,93,85,37,46,42,39,51,32,29,38,35,32,34,38,27,49,16,43,48,46,90,50,45,64,54,23,59,51,47,91,84,37,44,32,52,68,58,23,50,53,51,32,60,55,34,57,75,43,67,41,76,45,81,55,63,56,85,32,45,37,42,79,67,44,77,56,44,76,44,45,63,88,71,58,52,70,74,64,64,42,53,47,72,35,76,44,81,40,43,25,73,40,74,43,49,47,24,29,38,38,30,22,32,37,33,36,32,57,67,34,80,61,65,94,82,53,74,49,44,67,46,54,31,42,57,83,42,72,77,46,88,57,32,22,29,35,41,47,44,92,57,75,39,85,37,47,59,22,34,69,51,30,34,38,42,36,42,32,47,34,90,89,40,73,40,39,66,45,79,42,76,42,83,48,59,67,86,75,50,86,72,64,79,81,41,75,29,74,47,64,73,35,49,50,46,42,52,51,52,51,48,50,60,54,49,62,56,59,60,73,76,101,133,83,76,82,81,76,79,59,65,60,58,46,48,58,48,48,55,46,49,53,52,49,51,51,55,68,65,22,57,60,60,51,47,40,55,46,50,38,51,59,55,32,23,84,75,34,40,70,28,36,34,36,23,49,62,28,46,57,25,64,67,50,49,50,45,46,72,47,37,26,55,30,29,41,28,29,13,61,57,80,45,37,61,46,18,52,52,32,30,46,71,63,72,32,55,90,32,42,46,72,40,79,40,48,71,88,72,60,48,58,86,77,49,76,63,66,21,45,29,38,40,44,80,46,68,34,55,61,43,60,34,61,43,41,56,52,50,51,46,53,46,45,74,74,34,44,40,94,85,38,48,42,41,51,32,29,37,35,31,35,39,27,49,16,44,48,47,90,51,46,65,54,21,60,54,49,91,87,37,47,32,52,69,58,23,51,54,50,31,60,55,34,57,75,43,68,41,75,45,82,56,64,56,84,33,46,38,42,79,67,44,78,57,46,76,44,47,65,88,70,59,52,70,73,65,63,43,53,48,72,36,77,46,81,39,43,26,72,40,71,44,49,47,25,30,37,38,30,20,32,36,33,36,32,58,67,33,78,61,64,99,79,53,74,49,44,69,46,56,31,41,57,84,42,74,78,44,88,57,32,23,31,34,43,48,42,92,58,74,39,83,36,47,60,23,35,70,50,31,35,38,42,36,42,31,49,34,88,89,41,72,40,38,67,44,79,44,76,43,84,48,59,67,87,75,51,86,73,63,77,81,39,76,30,74,48,65,72,36,48,49,45,42,52,50,52,52,47,50,62,53,48,62,54,57,61,72,75,101

pLDDT: mean 90.71, std 14.86, range [21.22, 98.94]

Foldseek 3Di:
DPPPPDCVVVVVVVVVVLVVVVVQQVPFVLVLVLLLVQLLLALVLLAQFEEEEAQCQLVSSVVSSVVSHHQAYEAEHQDPSLVNNCVVCVVSPNNVRYDYHHHQLLPDDCVSVVAAGQEYEYDQAAALGQFQPSLQSVLSSLVPHHDLNHFYVAFKKWKKKFFFDDCVLAVCQCQDPNDRRRVVSLVVLVVCLVDWDFDQDAPVGTFFDIDTQDMGGSNDDDPVNVQKGKGKDWTFGQAWHKRWWMKMWMKTWHDDRPPDPDGGTRMRTLDNVDPHGPSHIIINTDSDIDTDHGQDIWIKMWMWHADPVDRSDTDIDIGTDDPVPDDDDLCRRHPDPVNVVSVVVVVVVVVVVVVVVVD/DPPPPPCPVVVVVVVVVLVVVVVQQVPFVLVLVLLLVQLLLALVLLAQFEEEEAQCQLVSSVVSSVVSHHQAYEAEHQDPSLVNNCVVCVVSPNNVRYDYHHHQLLPDDCVSVVAAGQEYEYDQAAALGQFQPSLQSVLSSLVPHHDLNHFYVAFKKWKKKFFFDDCVLAVCQCQDPNDRRRVVSLVVLVVCLVDWDFDQDAPVGTFFDIDTQDMGGSNDDDPVNVQKGKGKDWTFGQAWHKRWWMKMWMKTWHDDRPPDPDGGTRMRTLDNVDPHGPSHIIINTDSDIDTDHGQDIWIKMWMWHADPVDRSDTDIDIGTDDPVPDDDDLCRRHPDPVNVVSVVVVVVVVVVVVVVVVD

Sequence (718 aa):
MEVDSVDNSDMYFQSYEDLEIHKLMLKDSMRNNAYRKAIIDNQEDLKGKIVLDVGAGTGILSVYCAQVGAKKVYAVEASETYNIALETAKENGFQNVIEVIHKRVEDLTSADIPEKVDAIVSEWMGFYLLHEAMLDSVIVARDRFLKEDGLIFPESAAIYSSPCSIPSMFSDWDDVSGVKMQSFGKLLRSEACKKPLTELIDPENLLCEPEVVSWIDLREVTQEDLNEITFRHVAVSTKVAAYEGICLWFSCTFPFPRGPVNAEPTILSTAPEEPSTHWKQTLIVLPDSIGMEEGSPMCYDLVMKRSQENNRRYQLEVTMLDAEEVEHPEFCSCFMTKCILVKAVLEKYEQGDGDVAAEMEVDSVDNSDMYFQSYEDLEIHKLMLKDSMRNNAYRKAIIDNQEDLKGKIVLDVGAGTGILSVYCAQVGAKKVYAVEASETYNIALETAKENGFQNVIEVIHKRVEDLTSADIPEKVDAIVSEWMGFYLLHEAMLDSVIVARDRFLKEDGLIFPESAAIYSSPCSIPSMFSDWDDVSGVKMQSFGKLLRSEACKKPLTELIDPENLLCEPEVVSWIDLREVTQEDLNEITFRHVAVSTKVAAYEGICLWFSCTFPFPRGPVNAEPTILSTAPEEPSTHWKQTLIVLPDSIGMEEGSPMCYDLVMKRSQENNRRYQLEVTMLDAEEVEHPEFCSCFMTKCILVKAVLEKYEQGDGDVAAE